Protein AF-0000000072913596 (afdb_homodimer)

Structure (mmCIF, N/CA/C/O backbone):
data_AF-0000000072913596-model_v1
#
loop_
_entity.id
_entity.type
_entity.pdbx_description
1 polymer 'Uncharacterized protein'
#
loop_
_atom_site.group_PDB
_atom_site.id
_atom_site.type_symbol
_atom_site.label_atom_id
_atom_site.label_alt_id
_atom_site.label_comp_id
_atom_site.label_asym_id
_atom_site.label_entity_id
_atom_site.label_seq_id
_atom_site.pdbx_PDB_ins_code
_atom_site.Cartn_x
_atom_site.Cartn_y
_atom_site.Cartn_z
_atom_site.occupancy
_atom_site.B_iso_or_equiv
_atom_site.auth_seq_id
_atom_site.auth_comp_id
_atom_site.auth_asym_id
_atom_site.auth_atom_id
_atom_site.pdbx_PDB_model_num
ATOM 1 N N . MET A 1 1 ? -14.992 9.328 32.938 1 37.66 1 MET A N 1
ATOM 2 C CA . MET A 1 1 ? -15.039 8.016 32.281 1 37.66 1 MET A CA 1
ATOM 3 C C . MET A 1 1 ? -14.781 8.133 30.797 1 37.66 1 MET A C 1
ATOM 5 O O . MET A 1 1 ? -15.164 9.117 30.156 1 37.66 1 MET A O 1
ATOM 9 N N . ALA A 1 2 ? -13.797 7.434 30.203 1 49.66 2 ALA A N 1
ATOM 10 C CA . ALA A 1 2 ? -13.453 7.602 28.797 1 49.66 2 ALA A CA 1
ATOM 11 C C . ALA A 1 2 ? -14.672 7.406 27.891 1 49.66 2 ALA A C 1
ATOM 13 O O . ALA A 1 2 ? -15.453 6.477 28.109 1 49.66 2 ALA A O 1
ATOM 14 N N . SER A 1 3 ? -15.188 8.539 27.5 1 57.06 3 SER A N 1
ATOM 15 C CA . SER A 1 3 ? -16.328 8.43 26.609 1 57.06 3 SER A CA 1
ATOM 16 C C . SER A 1 3 ? -16.219 7.203 25.703 1 57.06 3 SER A C 1
ATOM 18 O O . SER A 1 3 ? -15.117 6.805 25.328 1 57.06 3 SER A O 1
ATOM 20 N N . SER A 1 4 ? -17.188 6.32 25.656 1 74.31 4 SER A N 1
ATOM 21 C CA . SER A 1 4 ? -17.281 5.133 24.812 1 74.31 4 SER A CA 1
ATOM 22 C C . SER A 1 4 ? -17.516 5.512 23.344 1 74.31 4 SER A C 1
ATOM 24 O O . SER A 1 4 ? -17.484 4.648 22.469 1 74.31 4 SER A O 1
ATOM 26 N N . ARG A 1 5 ? -17.453 6.879 23.172 1 88.44 5 ARG A N 1
ATOM 27 C CA . ARG A 1 5 ? -17.734 7.363 21.828 1 88.44 5 ARG A CA 1
ATOM 28 C C . ARG A 1 5 ? -16.516 7.215 20.922 1 88.44 5 ARG A C 1
ATOM 30 O O . ARG A 1 5 ? -15.398 7.543 21.312 1 88.44 5 ARG A O 1
ATOM 37 N N . SER A 1 6 ? -16.75 6.758 19.719 1 95.56 6 SER A N 1
ATOM 38 C CA . SER A 1 6 ? -15.664 6.629 18.75 1 95.56 6 SER A CA 1
ATOM 39 C C . SER A 1 6 ? -15.297 7.98 18.141 1 95.56 6 SER A C 1
ATOM 41 O O . SER A 1 6 ? -16.172 8.789 17.828 1 95.56 6 SER A O 1
ATOM 43 N N . GLY A 1 7 ? -14.031 8.312 18.031 1 98.12 7 GLY A N 1
ATOM 44 C CA . GLY A 1 7 ? -13.562 9.586 17.516 1 98.12 7 GLY A CA 1
ATOM 45 C C . GLY A 1 7 ? -12.688 9.453 16.297 1 98.12 7 GLY A C 1
ATOM 46 O O . GLY A 1 7 ? -11.914 8.5 16.172 1 98.12 7 GLY A O 1
ATOM 47 N N . LEU A 1 8 ? -12.828 10.391 15.375 1 98.75 8 LEU A N 1
ATOM 48 C CA . LEU A 1 8 ? -11.953 10.602 14.227 1 98.75 8 LEU A CA 1
ATOM 49 C C . LEU A 1 8 ? -11.297 11.977 14.297 1 98.75 8 LEU A C 1
ATOM 51 O O . LEU A 1 8 ? -11.984 12.992 14.43 1 98.75 8 LEU A O 1
ATOM 55 N N . LEU A 1 9 ? -10.023 11.992 14.297 1 98.94 9 LEU A N 1
ATOM 56 C CA . LEU A 1 9 ? -9.312 13.266 14.258 1 98.94 9 LEU A CA 1
ATOM 57 C C . LEU A 1 9 ? -8.586 13.445 12.93 1 98.94 9 LEU A C 1
ATOM 59 O O . LEU A 1 9 ? -7.816 12.578 12.516 1 98.94 9 LEU A O 1
ATOM 63 N N . VAL A 1 10 ? -8.883 14.5 12.273 1 98.94 10 VAL A N 1
ATOM 64 C CA . VAL A 1 10 ? -8.203 14.867 11.031 1 98.94 10 VAL A CA 1
ATOM 65 C C . VAL A 1 10 ? -7.445 16.172 11.219 1 98.94 10 VAL A C 1
ATOM 67 O O . VAL A 1 10 ? -8.047 17.203 11.539 1 98.94 10 VAL A O 1
ATOM 70 N N . LEU A 1 11 ? -6.129 16.078 11.102 1 98.88 11 LEU A N 1
ATOM 71 C CA . LEU A 1 11 ? -5.297 17.266 11.078 1 98.88 11 LEU A CA 1
ATOM 72 C C . LEU A 1 11 ? -5.059 17.75 9.648 1 98.88 11 LEU A C 1
ATOM 74 O O . LEU A 1 11 ? -4.469 17.016 8.844 1 98.88 11 LEU A O 1
ATOM 78 N N . GLY A 1 12 ? -5.375 18.969 9.312 1 98.19 12 GLY A N 1
ATOM 79 C CA . GLY A 1 12 ? -5.5 19.453 7.938 1 98.19 12 GLY A CA 1
ATOM 80 C C . GLY A 1 12 ? -6.895 19.266 7.371 1 98.19 12 GLY A C 1
ATOM 81 O O . GLY A 1 12 ? -7.309 18.141 7.066 1 98.19 12 GLY A O 1
ATOM 82 N N . ALA A 1 13 ? -7.621 20.438 7.215 1 97.25 13 ALA A N 1
ATOM 83 C CA . ALA A 1 13 ? -9.023 20.344 6.832 1 97.25 13 ALA A CA 1
ATOM 84 C C . ALA A 1 13 ? -9.227 20.766 5.379 1 97.25 13 ALA A C 1
ATOM 86 O O . ALA A 1 13 ? -10.344 21.109 4.973 1 97.25 13 ALA A O 1
ATOM 87 N N . GLY A 1 14 ? -8.117 20.766 4.617 1 95.25 14 GLY A N 1
ATOM 88 C CA . GLY A 1 14 ? -8.227 21.047 3.195 1 95.25 14 GLY A CA 1
ATOM 89 C C . GLY A 1 14 ? -8.969 19.969 2.428 1 95.25 14 GLY A C 1
ATOM 90 O O . GLY A 1 14 ? -9.82 19.281 2.988 1 95.25 14 GLY A O 1
ATOM 91 N N . GLY A 1 15 ? -8.773 19.875 1.146 1 93.88 15 GLY A N 1
ATOM 92 C CA . GLY A 1 15 ? -9.5 18.984 0.263 1 93.88 15 GLY A CA 1
ATOM 93 C C . GLY A 1 15 ? -9.438 17.531 0.702 1 93.88 15 GLY A C 1
ATOM 94 O O . GLY A 1 15 ? -10.469 16.875 0.822 1 93.88 15 GLY A O 1
ATOM 95 N N . MET A 1 16 ? -8.234 17.047 0.953 1 96.69 16 MET A N 1
ATOM 96 C CA . MET A 1 16 ? -8.086 15.641 1.342 1 96.69 16 MET A CA 1
ATOM 97 C C . MET A 1 16 ? -8.656 15.398 2.736 1 96.69 16 MET A C 1
ATOM 99 O O . MET A 1 16 ? -9.336 14.398 2.971 1 96.69 16 MET A O 1
ATOM 103 N N . GLY A 1 17 ? -8.391 16.359 3.648 1 98.44 17 GLY A N 1
ATOM 104 C CA . GLY A 1 17 ? -8.922 16.234 4.996 1 98.44 17 GLY A CA 1
ATOM 105 C C . GLY A 1 17 ? -10.438 16.188 5.039 1 98.44 17 GLY A C 1
ATOM 106 O O . GLY A 1 17 ? -11.023 15.367 5.754 1 98.44 17 GLY A O 1
ATOM 107 N N . LEU A 1 18 ? -11.047 17.062 4.258 1 98.38 18 LEU A N 1
ATOM 108 C CA . LEU A 1 18 ? -12.5 17.094 4.184 1 98.38 18 LEU A CA 1
ATOM 109 C C . LEU A 1 18 ? -13.055 15.766 3.658 1 98.38 18 LEU A C 1
ATOM 111 O O . LEU A 1 18 ? -14 15.219 4.219 1 98.38 18 LEU A O 1
ATOM 115 N N . ALA A 1 19 ? -12.453 15.227 2.604 1 98.44 19 ALA A N 1
ATOM 116 C CA . ALA A 1 19 ? -12.898 13.969 2.016 1 98.44 19 ALA A CA 1
ATOM 117 C C . ALA A 1 19 ? -12.758 12.82 3.008 1 98.44 19 ALA A C 1
ATOM 119 O O . ALA A 1 19 ? -13.648 11.969 3.111 1 98.44 19 ALA A O 1
ATOM 120 N N . ILE A 1 20 ? -11.688 12.812 3.764 1 98.75 20 ILE A N 1
ATOM 121 C CA . ILE A 1 20 ? -11.43 11.766 4.746 1 98.75 20 ILE A CA 1
ATOM 122 C C . ILE A 1 20 ? -12.445 11.852 5.879 1 98.75 20 ILE A C 1
ATOM 124 O O . ILE A 1 20 ? -13.039 10.844 6.273 1 98.75 20 ILE A O 1
ATOM 128 N N . ALA A 1 21 ? -12.664 13.07 6.355 1 98.88 21 ALA A N 1
ATOM 129 C CA . ALA A 1 21 ? -13.633 13.266 7.426 1 98.88 21 ALA A CA 1
ATOM 130 C C . ALA A 1 21 ? -15.031 12.836 6.992 1 98.88 21 ALA A C 1
ATOM 132 O O . ALA A 1 21 ? -15.758 12.203 7.766 1 98.88 21 ALA A O 1
ATOM 133 N N . ARG A 1 22 ? -15.359 13.156 5.789 1 98.62 22 ARG A N 1
ATOM 134 C CA . ARG A 1 22 ? -16.672 12.789 5.262 1 98.62 22 ARG A CA 1
ATOM 135 C C . ARG A 1 22 ? -16.812 11.281 5.156 1 98.62 22 ARG A C 1
ATOM 137 O O . ARG A 1 22 ? -17.844 10.719 5.559 1 98.62 22 ARG A O 1
ATOM 144 N N . ARG A 1 23 ? -15.812 10.633 4.656 1 98.25 23 ARG A N 1
ATOM 145 C CA . ARG A 1 23 ? -15.844 9.195 4.406 1 98.25 23 ARG A CA 1
ATOM 146 C C . ARG A 1 23 ? -15.883 8.406 5.715 1 98.25 23 ARG A C 1
ATOM 148 O O . ARG A 1 23 ? -16.531 7.367 5.797 1 98.25 23 ARG A O 1
ATOM 155 N N . LEU A 1 24 ? -15.203 8.891 6.766 1 98.31 24 LEU A N 1
ATOM 156 C CA . LEU A 1 24 ? -15 8.102 7.977 1 98.31 24 LEU A CA 1
ATOM 157 C C . LEU A 1 24 ? -15.867 8.625 9.117 1 98.31 24 LEU A C 1
ATOM 159 O O . LEU A 1 24 ? -15.938 8.016 10.18 1 98.31 24 LEU A O 1
ATOM 163 N N . GLY A 1 25 ? -16.531 9.711 8.977 1 97.94 25 GLY A N 1
ATOM 164 C CA . GLY A 1 25 ? -17.109 10.469 10.07 1 97.94 25 GLY A CA 1
ATOM 165 C C . GLY A 1 25 ? -18.406 9.875 10.602 1 97.94 25 GLY A C 1
ATOM 166 O O . GLY A 1 25 ? -18.859 10.227 11.695 1 97.94 25 GLY A O 1
ATOM 167 N N . ALA A 1 26 ? -19.062 8.961 9.805 1 96.31 26 ALA A N 1
ATOM 168 C CA . ALA A 1 26 ? -20.359 8.43 10.203 1 96.31 26 ALA A CA 1
ATOM 169 C C . ALA A 1 26 ? -20.25 7.66 11.523 1 96.31 26 ALA A C 1
ATOM 171 O O . ALA A 1 26 ? -19.422 6.762 11.656 1 96.31 26 ALA A O 1
ATOM 172 N N . GLY A 1 27 ? -21.016 8.055 12.492 1 95.88 27 GLY A N 1
ATOM 173 C CA . GLY A 1 27 ? -21.062 7.371 13.773 1 95.88 27 GLY A CA 1
ATOM 174 C C . GLY A 1 27 ? -19.938 7.766 14.711 1 95.88 27 GLY A C 1
ATOM 175 O O . GLY A 1 27 ? -19.781 7.184 15.789 1 95.88 27 GLY A O 1
ATOM 176 N N . ARG A 1 28 ? -19.188 8.805 14.344 1 97.69 28 ARG A N 1
ATOM 177 C CA . ARG A 1 28 ? -18.047 9.227 15.133 1 97.69 28 ARG A CA 1
ATOM 178 C C . ARG A 1 28 ? -18.125 10.711 15.477 1 97.69 28 ARG A C 1
ATOM 180 O O . ARG A 1 28 ? -18.844 11.469 14.812 1 97.69 28 ARG A O 1
ATOM 187 N N . LEU A 1 29 ? -17.531 11.062 16.547 1 98.38 29 LEU A N 1
ATOM 188 C CA . LEU A 1 29 ? -17.203 12.469 16.766 1 98.38 29 LEU A CA 1
ATOM 189 C C . LEU A 1 29 ? -15.977 12.867 15.945 1 98.38 29 LEU A C 1
ATOM 191 O O . LEU A 1 29 ? -14.883 12.336 16.156 1 98.38 29 LEU A O 1
ATOM 195 N N . VAL A 1 30 ? -16.203 13.797 15.016 1 98.75 30 VAL A N 1
ATOM 196 C CA . VAL A 1 30 ? -15.133 14.203 14.117 1 98.75 30 VAL A CA 1
ATOM 197 C C . VAL A 1 30 ? -14.453 15.461 14.656 1 98.75 30 VAL A C 1
ATOM 199 O O . VAL A 1 30 ? -15.117 16.469 14.898 1 98.75 30 VAL A O 1
ATOM 202 N N . PHE A 1 31 ? -13.156 15.391 14.867 1 98.88 31 PHE A N 1
ATOM 203 C CA . PHE A 1 31 ? -12.336 16.547 15.18 1 98.88 31 PHE A CA 1
ATOM 204 C C . PHE A 1 31 ? -11.594 17.031 13.945 1 98.88 31 PHE A C 1
ATOM 206 O O . PHE A 1 31 ? -10.812 16.297 13.344 1 98.88 31 PHE A O 1
ATOM 213 N N . LEU A 1 32 ? -11.852 18.266 13.539 1 98.88 32 LEU A N 1
ATOM 214 C CA . LEU A 1 32 ? -11.109 18.906 12.469 1 98.88 32 LEU A CA 1
ATOM 215 C C . LEU A 1 32 ? -10.133 19.938 13.031 1 98.88 32 LEU A C 1
ATOM 217 O O . LEU A 1 32 ? -10.531 20.844 13.766 1 98.88 32 LEU A O 1
ATOM 221 N N . ALA A 1 33 ? -8.93 19.766 12.711 1 98.88 33 ALA A N 1
ATOM 222 C CA . ALA A 1 33 ? -7.902 20.688 13.172 1 98.88 33 ALA A CA 1
ATOM 223 C C . ALA A 1 33 ? -7.156 21.312 11.992 1 98.88 33 ALA A C 1
ATOM 225 O O . ALA A 1 33 ? -6.805 20.609 11.031 1 98.88 33 ALA A O 1
ATOM 226 N N . ASP A 1 34 ? -6.957 22.547 11.992 1 98.69 34 ASP A N 1
ATOM 227 C CA . ASP A 1 34 ? -6.27 23.312 10.961 1 98.69 34 ASP A CA 1
ATOM 228 C C . ASP A 1 34 ? -5.805 24.672 11.5 1 98.69 34 ASP A C 1
ATOM 230 O O . ASP A 1 34 ? -6.297 25.141 12.531 1 98.69 34 ASP A O 1
ATOM 234 N N . ASN A 1 35 ? -4.836 25.234 10.805 1 98.06 35 ASN A N 1
ATOM 235 C CA . ASN A 1 35 ? -4.352 26.531 11.258 1 98.06 35 ASN A CA 1
ATOM 236 C C . ASN A 1 35 ? -5.152 27.672 10.641 1 98.06 35 ASN A C 1
ATOM 238 O O . ASN A 1 35 ? -4.949 28.844 10.992 1 98.06 35 ASN A O 1
ATOM 242 N N . SER A 1 36 ? -6.062 27.422 9.734 1 97.44 36 SER A N 1
ATOM 243 C CA . SER A 1 36 ? -6.863 28.438 9.055 1 97.44 36 SER A CA 1
ATOM 244 C C . SER A 1 36 ? -8.32 28.375 9.5 1 97.44 36 SER A C 1
ATOM 246 O O . SER A 1 36 ? -9.039 27.422 9.188 1 97.44 36 SER A O 1
ATOM 248 N N . PRO A 1 37 ? -8.805 29.438 10.164 1 97.88 37 PRO A N 1
ATOM 249 C CA . PRO A 1 37 ? -10.219 29.453 10.539 1 97.88 37 PRO A CA 1
ATOM 250 C C . PRO A 1 37 ? -11.156 29.328 9.344 1 97.88 37 PRO A C 1
ATOM 252 O O . PRO A 1 37 ? -12.195 28.672 9.43 1 97.88 37 PRO A O 1
ATOM 255 N N . LYS A 1 38 ? -10.766 29.938 8.258 1 97.5 38 LYS A N 1
ATOM 256 C CA . LYS A 1 38 ? -11.594 29.906 7.059 1 97.5 38 LYS A CA 1
ATOM 257 C C . LYS A 1 38 ? -11.75 28.484 6.543 1 97.5 38 LYS A C 1
ATOM 259 O O . LYS A 1 38 ? -12.859 28.047 6.203 1 97.5 38 LYS A O 1
ATOM 264 N N . VAL A 1 39 ? -10.664 27.75 6.512 1 97.12 39 VAL A N 1
ATOM 265 C CA . VAL A 1 39 ? -10.672 26.375 6.043 1 97.12 39 VAL A CA 1
ATOM 266 C C . VAL A 1 39 ? -11.508 25.516 6.984 1 97.12 39 VAL A C 1
ATOM 268 O O . VAL A 1 39 ? -12.32 24.688 6.535 1 97.12 39 VAL A O 1
ATOM 271 N N . LEU A 1 40 ? -11.391 25.719 8.266 1 98.5 40 LEU A N 1
ATOM 272 C CA . LEU A 1 40 ? -12.133 24.969 9.266 1 98.5 40 LEU A CA 1
ATOM 273 C C . LEU A 1 40 ? -13.633 25.219 9.141 1 98.5 40 LEU A C 1
ATOM 275 O O . LEU A 1 40 ? -14.422 24.281 9.164 1 98.5 40 LEU A O 1
ATOM 279 N N . ASP A 1 41 ? -13.969 26.484 9.023 1 98.19 41 ASP A N 1
ATOM 280 C CA . ASP A 1 41 ? -15.375 26.844 8.93 1 98.19 41 ASP A CA 1
ATOM 281 C C . ASP A 1 41 ? -16.031 26.203 7.715 1 98.19 41 ASP A C 1
ATOM 283 O O . ASP A 1 41 ? -17.141 25.656 7.82 1 98.19 41 ASP A O 1
ATOM 287 N N . PHE A 1 42 ? -15.359 26.266 6.629 1 97.81 42 PHE A N 1
ATOM 288 C CA . PHE A 1 42 ? -15.883 25.688 5.398 1 97.81 42 PHE A CA 1
ATOM 289 C C . PHE A 1 42 ? -16.062 24.188 5.543 1 97.81 42 PHE A C 1
ATOM 291 O O . PHE A 1 42 ? -17.125 23.641 5.246 1 97.81 42 PHE A O 1
ATOM 298 N N . ALA A 1 43 ? -15.031 23.5 5.996 1 98.38 43 ALA A N 1
ATOM 299 C CA . ALA A 1 43 ? -15.07 22.047 6.145 1 98.38 43 ALA A CA 1
ATOM 300 C C . ALA A 1 43 ? -16.141 21.625 7.145 1 98.38 43 ALA A C 1
ATOM 302 O O . ALA A 1 43 ? -16.906 20.703 6.883 1 98.38 43 ALA A O 1
ATOM 303 N N . ALA A 1 44 ? -16.203 22.297 8.25 1 98.62 44 ALA A N 1
ATOM 304 C CA . ALA A 1 44 ? -17.156 21.953 9.297 1 98.62 44 ALA A CA 1
ATOM 305 C C . ALA A 1 44 ? -18.594 22.141 8.82 1 98.62 44 ALA A C 1
ATOM 307 O O . ALA A 1 44 ? -19.453 21.297 9.078 1 98.62 44 ALA A O 1
ATOM 308 N N . SER A 1 45 ? -18.844 23.25 8.172 1 98.5 45 SER A N 1
ATOM 309 C CA . SER A 1 45 ? -20.188 23.516 7.66 1 98.5 45 SER A CA 1
ATOM 310 C C . SER A 1 45 ? -20.625 22.422 6.684 1 98.5 45 SER A C 1
ATOM 312 O O . SER A 1 45 ? -21.75 21.953 6.746 1 98.5 45 SER A O 1
ATOM 314 N N . SER A 1 46 ? -19.719 22.078 5.785 1 98.12 46 SER A N 1
ATOM 315 C CA . SER A 1 46 ? -20 21.031 4.805 1 98.12 46 SER A CA 1
ATOM 316 C C . SER A 1 46 ? -20.328 19.703 5.48 1 98.12 46 SER A C 1
ATOM 318 O O . SER A 1 46 ? -21.312 19.047 5.129 1 98.12 46 SER A O 1
ATOM 320 N N . LEU A 1 47 ? -19.609 19.312 6.469 1 98.62 47 LEU A N 1
ATOM 321 C CA . LEU A 1 47 ? -19.766 18.031 7.148 1 98.62 47 LEU A CA 1
ATOM 322 C C . LEU A 1 47 ? -21.031 18.031 8 1 98.62 47 LEU A C 1
ATOM 324 O O . LEU A 1 47 ? -21.75 17.031 8.047 1 98.62 47 LEU A O 1
ATOM 328 N N . ARG A 1 48 ? -21.297 19.141 8.664 1 98.44 48 ARG A N 1
ATOM 329 C CA . ARG A 1 48 ? -22.484 19.234 9.492 1 98.44 48 ARG A CA 1
ATOM 330 C C . ARG A 1 48 ? -23.75 19.156 8.633 1 98.44 48 ARG A C 1
ATOM 332 O O . ARG A 1 48 ? -24.75 18.562 9.047 1 98.44 48 ARG A O 1
ATOM 339 N N . SER A 1 49 ? -23.641 19.719 7.469 1 97.94 49 SER A N 1
ATOM 340 C CA . SER A 1 49 ? -24.766 19.641 6.539 1 97.94 49 SER A CA 1
ATOM 341 C C . SER A 1 49 ? -25.047 18.203 6.129 1 97.94 49 SER A C 1
ATOM 343 O O . SER A 1 49 ? -26.188 17.844 5.824 1 97.94 49 SER A O 1
ATOM 345 N N . ASP A 1 50 ? -24.031 17.375 6.133 1 96.81 50 ASP A N 1
ATOM 346 C CA . ASP A 1 50 ? -24.156 15.961 5.797 1 96.81 50 ASP A CA 1
ATOM 347 C C . ASP A 1 50 ? -24.609 15.141 7.008 1 96.81 50 ASP A C 1
ATOM 349 O O . ASP A 1 50 ? -24.781 13.93 6.914 1 96.81 50 ASP A O 1
ATOM 353 N N . GLY A 1 51 ? -24.641 15.75 8.203 1 97.81 51 GLY A N 1
ATOM 354 C CA . GLY A 1 51 ? -25.141 15.086 9.398 1 97.81 51 GLY A CA 1
ATOM 355 C C . GLY A 1 51 ? -24.047 14.625 10.336 1 97.81 51 GLY A C 1
ATOM 356 O O . GLY A 1 51 ? -24.312 13.906 11.305 1 97.81 51 GLY A O 1
ATOM 357 N N . HIS A 1 52 ? -22.859 15.023 10.102 1 98.19 52 HIS A N 1
ATOM 358 C CA . HIS A 1 52 ? -21.75 14.602 10.945 1 98.19 52 HIS A CA 1
ATOM 359 C C . HIS A 1 52 ? -21.656 15.477 12.195 1 98.19 52 HIS A C 1
ATOM 361 O O . HIS A 1 52 ? -21.984 16.656 12.156 1 98.19 52 HIS A O 1
ATOM 367 N N . GLU A 1 53 ? -21.234 14.93 13.281 1 98.06 53 GLU A N 1
ATOM 368 C CA . GLU A 1 53 ? -20.875 15.672 14.484 1 98.06 53 GLU A CA 1
ATOM 369 C C . GLU A 1 53 ? -19.422 16.141 14.43 1 98.06 53 GLU A C 1
ATOM 371 O O . GLU A 1 53 ? -18.5 15.32 14.422 1 98.06 53 GLU A O 1
ATOM 376 N N . VAL A 1 54 ? -19.219 17.469 14.453 1 98.62 54 VAL A N 1
ATOM 377 C CA . VAL A 1 54 ? -17.906 17.984 14.148 1 98.62 54 VAL A CA 1
ATOM 378 C C . VAL A 1 54 ? -17.484 19.016 15.203 1 98.62 54 VAL A C 1
ATOM 380 O O . VAL A 1 54 ? -18.281 19.875 15.578 1 98.62 54 VAL A O 1
ATOM 383 N N . GLN A 1 55 ? -16.312 18.891 15.727 1 98.62 55 GLN A N 1
ATOM 384 C CA . GLN A 1 55 ? -15.617 19.906 16.516 1 98.62 55 GLN A CA 1
ATOM 385 C C . GLN A 1 55 ? -14.398 20.438 15.773 1 98.62 55 GLN A C 1
ATOM 387 O O . GLN A 1 55 ? -13.664 19.672 15.141 1 98.62 55 GLN A O 1
ATOM 392 N N . THR A 1 56 ? -14.273 21.766 15.789 1 98.81 56 THR A N 1
ATOM 393 C CA . THR A 1 56 ? -13.141 22.375 15.102 1 98.81 56 THR A CA 1
ATOM 394 C C . THR A 1 56 ? -12.125 22.906 16.109 1 98.81 56 THR A C 1
ATOM 396 O O . THR A 1 56 ? -12.5 23.375 17.188 1 98.81 56 THR A O 1
ATOM 399 N N . HIS A 1 57 ? -10.867 22.828 15.734 1 98.81 57 HIS A N 1
ATOM 400 C CA . HIS A 1 57 ? -9.773 23.297 16.578 1 98.81 57 HIS A CA 1
ATOM 401 C C . HIS A 1 57 ? -8.703 24 15.734 1 98.81 57 HIS A C 1
ATOM 403 O O . HIS A 1 57 ? -8.219 23.438 14.75 1 98.81 57 HIS A O 1
ATOM 409 N N . ILE A 1 58 ? -8.328 25.219 16.141 1 98.75 58 ILE A N 1
ATOM 410 C CA . ILE A 1 58 ? -7.195 25.891 15.516 1 98.75 58 ILE A CA 1
ATOM 411 C C . ILE A 1 58 ? -5.891 25.297 16.047 1 98.75 58 ILE A C 1
ATOM 413 O O . ILE A 1 58 ? -5.637 25.328 17.25 1 98.75 58 ILE A O 1
ATOM 417 N N . VAL A 1 59 ? -5.102 24.766 15.164 1 98.75 59 VAL A N 1
ATOM 418 C CA . VAL A 1 59 ? -3.875 24.094 15.578 1 98.75 59 VAL A CA 1
ATOM 419 C C . VAL A 1 59 ? -2.738 24.469 14.625 1 98.75 59 VAL A C 1
ATOM 421 O O . VAL A 1 59 ? -2.938 24.547 13.414 1 98.75 59 VAL A O 1
ATOM 424 N N . ASP A 1 60 ? -1.592 24.797 15.148 1 98.69 60 ASP A N 1
ATOM 425 C CA . ASP A 1 60 ? -0.326 24.828 14.422 1 98.69 60 ASP A CA 1
ATOM 426 C C . ASP A 1 60 ? 0.503 23.578 14.695 1 98.69 60 ASP A C 1
ATOM 428 O O . ASP A 1 60 ? 1.1 23.453 15.766 1 98.69 60 ASP A O 1
ATOM 432 N N . VAL A 1 61 ? 0.583 22.703 13.703 1 98.81 61 VAL A N 1
ATOM 433 C CA . VAL A 1 61 ? 1.212 21.406 13.938 1 98.81 61 VAL A CA 1
ATOM 434 C C . VAL A 1 61 ? 2.711 21.594 14.172 1 98.81 61 VAL A C 1
ATOM 436 O O . VAL A 1 61 ? 3.381 20.703 14.688 1 98.81 61 VAL A O 1
ATOM 439 N N . SER A 1 62 ? 3.293 22.734 13.758 1 98.44 62 SER A N 1
ATOM 440 C CA . SER A 1 62 ? 4.711 22.969 13.992 1 98.44 62 SER A CA 1
ATOM 441 C C . SER A 1 62 ? 4.98 23.312 15.453 1 98.44 62 SER A C 1
ATOM 443 O O . SER A 1 62 ? 6.137 23.359 15.883 1 98.44 62 SER A O 1
ATOM 445 N N . SER A 1 63 ? 3.947 23.547 16.219 1 98.56 63 SER A N 1
ATOM 446 C CA . SER A 1 63 ? 4.043 23.797 17.656 1 98.56 63 SER A CA 1
ATOM 447 C C . SER A 1 63 ? 3.658 22.562 18.453 1 98.56 63 SER A C 1
ATOM 449 O O . SER A 1 63 ? 2.492 22.172 18.484 1 98.56 63 SER A O 1
ATOM 451 N N . ASN A 1 64 ? 4.641 22.016 19.141 1 98.5 64 ASN A N 1
ATOM 452 C CA . ASN A 1 64 ? 4.387 20.844 19.969 1 98.5 64 ASN A CA 1
ATOM 453 C C . ASN A 1 64 ? 3.291 21.109 21 1 98.5 64 ASN A C 1
ATOM 455 O O . ASN A 1 64 ? 2.447 20.25 21.25 1 98.5 64 ASN A O 1
ATOM 459 N N . ASP A 1 65 ? 3.318 22.281 21.594 1 98.62 65 ASP A N 1
ATOM 460 C CA . ASP A 1 65 ? 2.32 22.641 22.594 1 98.62 65 ASP A CA 1
ATOM 461 C C . ASP A 1 65 ? 0.922 22.703 21.984 1 98.62 65 ASP A C 1
ATOM 463 O O . ASP A 1 65 ? -0.054 22.281 22.609 1 98.62 65 ASP A O 1
ATOM 467 N N . SER A 1 66 ? 0.848 23.234 20.797 1 98.81 66 SER A N 1
ATOM 468 C CA . SER A 1 66 ? -0.431 23.297 20.094 1 98.81 66 SER A CA 1
ATOM 469 C C . SER A 1 66 ? -0.997 21.906 19.844 1 98.81 66 SER A C 1
ATOM 471 O O . SER A 1 66 ? -2.184 21.656 20.062 1 98.81 66 SER A O 1
ATOM 473 N N . VAL A 1 67 ? -0.175 20.984 19.453 1 98.88 67 VAL A N 1
ATOM 474 C CA . VAL A 1 67 ? -0.582 19.609 19.172 1 98.88 67 VAL A CA 1
ATOM 475 C C . VAL A 1 67 ? -0.95 18.906 20.484 1 98.88 67 VAL A C 1
ATOM 477 O O . VAL A 1 67 ? -1.949 18.188 20.531 1 98.88 67 VAL A O 1
ATOM 480 N N . LYS A 1 68 ? -0.206 19.125 21.547 1 98.81 68 LYS A N 1
ATOM 481 C CA . LYS A 1 68 ? -0.489 18.531 22.844 1 98.81 68 LYS A CA 1
ATOM 482 C C . LYS A 1 68 ? -1.86 18.953 23.359 1 98.81 68 LYS A C 1
ATOM 484 O O . LYS A 1 68 ? -2.613 18.141 23.891 1 98.81 68 LYS A O 1
ATOM 489 N N . ASN A 1 69 ? -2.109 20.188 23.219 1 98.75 69 ASN A N 1
ATOM 490 C CA . ASN A 1 69 ? -3.402 20.703 23.656 1 98.75 69 ASN A CA 1
ATOM 491 C C . ASN A 1 69 ? -4.555 20.062 22.891 1 98.75 69 ASN A C 1
ATOM 493 O O . ASN A 1 69 ? -5.566 19.672 23.484 1 98.75 69 ASN A O 1
ATOM 497 N N . LEU A 1 70 ? -4.402 19.938 21.609 1 98.81 70 LEU A N 1
ATOM 498 C CA . LEU A 1 70 ? -5.402 19.281 20.781 1 98.81 70 LEU A CA 1
ATOM 499 C C . LEU A 1 70 ? -5.617 17.844 21.25 1 98.81 70 LEU A C 1
ATOM 501 O O . LEU A 1 70 ? -6.758 17.391 21.375 1 98.81 70 LEU A O 1
ATOM 505 N N . ALA A 1 71 ? -4.539 17.125 21.453 1 98.81 71 ALA A N 1
ATOM 506 C CA . ALA A 1 71 ? -4.613 15.719 21.859 1 98.81 71 ALA A CA 1
ATOM 507 C C . ALA A 1 71 ? -5.355 15.57 23.188 1 98.81 71 ALA A C 1
ATOM 509 O O . ALA A 1 71 ? -6.172 14.656 23.344 1 98.81 71 ALA A O 1
ATOM 510 N N . LYS A 1 72 ? -5.074 16.469 24.078 1 98.19 72 LYS A N 1
ATOM 511 C CA . LYS A 1 72 ? -5.738 16.453 25.391 1 98.19 72 LYS A CA 1
ATOM 512 C C . LYS A 1 72 ? -7.246 16.625 25.234 1 98.19 72 LYS A C 1
ATOM 514 O O . LYS A 1 72 ? -8.023 15.812 25.75 1 98.19 72 LYS A O 1
ATOM 519 N N . ILE A 1 73 ? -7.621 17.594 24.5 1 98 73 ILE A N 1
ATOM 520 C CA . ILE A 1 73 ? -9.039 17.906 24.328 1 98 73 ILE A CA 1
ATOM 521 C C . ILE A 1 73 ? -9.742 16.75 23.625 1 98 73 ILE A C 1
ATOM 523 O O . ILE A 1 73 ? -10.789 16.281 24.078 1 98 73 ILE A O 1
ATOM 527 N N . ALA A 1 74 ? -9.203 16.281 22.547 1 98.19 74 ALA A N 1
ATOM 528 C CA . ALA A 1 74 ? -9.844 15.258 21.719 1 98.19 74 ALA A CA 1
ATOM 529 C C . ALA A 1 74 ? -9.945 13.93 22.469 1 98.19 74 ALA A C 1
ATOM 531 O O . ALA A 1 74 ? -10.984 13.266 22.422 1 98.19 74 ALA A O 1
ATOM 532 N N . SER A 1 75 ? -8.859 13.531 23.188 1 97.12 75 SER A N 1
ATOM 533 C CA . SER A 1 75 ? -8.836 12.234 23.859 1 97.12 75 SER A CA 1
ATOM 534 C C . SER A 1 75 ? -9.781 12.211 25.062 1 97.12 75 SER A C 1
ATOM 536 O O . SER A 1 75 ? -10.242 11.141 25.469 1 97.12 75 SER A O 1
ATOM 538 N N . GLU A 1 76 ? -10.023 13.398 25.625 1 96.44 76 GLU A N 1
ATOM 539 C CA . GLU A 1 76 ? -10.984 13.492 26.719 1 96.44 76 GLU A CA 1
ATOM 540 C C . GLU A 1 76 ? -12.414 13.398 26.203 1 96.44 76 GLU A C 1
ATOM 542 O O . GLU A 1 76 ? -13.305 12.906 26.906 1 96.44 76 GLU A O 1
ATOM 547 N N . ALA A 1 77 ? -12.578 13.773 24.984 1 97.31 77 ALA A N 1
ATOM 548 C CA . ALA A 1 77 ? -13.93 13.867 24.438 1 97.31 77 ALA A CA 1
ATOM 549 C C . ALA A 1 77 ? -14.344 12.562 23.766 1 97.31 77 ALA A C 1
ATOM 551 O O . ALA A 1 77 ? -15.531 12.25 23.688 1 97.31 77 ALA A O 1
ATOM 552 N N . ALA A 1 78 ? -13.398 11.797 23.281 1 97.81 78 ALA A N 1
ATOM 553 C CA . ALA A 1 78 ? -13.727 10.578 22.531 1 97.81 78 ALA A CA 1
ATOM 554 C C . ALA A 1 78 ? -12.547 9.609 22.531 1 97.81 78 ALA A C 1
ATOM 556 O O . ALA A 1 78 ? -11.414 10 22.812 1 97.81 78 ALA A O 1
ATOM 557 N N . ARG A 1 79 ? -12.883 8.328 22.234 1 97.25 79 ARG A N 1
ATOM 558 C CA . ARG A 1 79 ? -11.852 7.336 21.953 1 97.25 79 ARG A CA 1
ATOM 559 C C . ARG A 1 79 ? -11.305 7.5 20.531 1 97.25 79 ARG A C 1
ATOM 561 O O . ARG A 1 79 ? -11.984 7.168 19.562 1 97.25 79 ARG A O 1
ATOM 568 N N . LEU A 1 80 ? -10.141 7.965 20.375 1 97.81 80 LEU A N 1
ATOM 569 C CA . LEU A 1 80 ? -9.57 8.266 19.062 1 97.81 80 LEU A CA 1
ATOM 570 C C . LEU A 1 80 ? -9.117 6.992 18.359 1 97.81 80 LEU A C 1
ATOM 572 O O . LEU A 1 80 ? -7.938 6.645 18.406 1 97.81 80 LEU A O 1
ATOM 576 N N . ASN A 1 81 ? -9.945 6.402 17.641 1 97 81 ASN A N 1
ATOM 577 C CA . ASN A 1 81 ? -9.648 5.156 16.938 1 97 81 ASN A CA 1
ATOM 578 C C . ASN A 1 81 ? -8.906 5.406 15.633 1 97 81 ASN A C 1
ATOM 580 O O . ASN A 1 81 ? -8.266 4.504 15.086 1 97 81 ASN A O 1
ATOM 584 N N . ALA A 1 82 ? -9.039 6.617 15.148 1 98.62 82 ALA A N 1
ATOM 585 C CA . ALA A 1 82 ? -8.32 6.992 13.938 1 98.62 82 ALA A CA 1
ATOM 586 C C . ALA A 1 82 ? -7.824 8.438 14.016 1 98.62 82 ALA A C 1
ATOM 588 O O . ALA A 1 82 ? -8.602 9.344 14.328 1 98.62 82 ALA A O 1
ATOM 589 N N . VAL A 1 83 ? -6.602 8.617 13.797 1 98.94 83 VAL A N 1
ATOM 590 C CA . VAL A 1 83 ? -5.977 9.922 13.633 1 98.94 83 VAL A CA 1
ATOM 591 C C . VAL A 1 83 ? -5.289 10 12.273 1 98.94 83 VAL A C 1
ATOM 593 O O . VAL A 1 83 ? -4.445 9.164 11.945 1 98.94 83 VAL A O 1
ATOM 596 N N . VAL A 1 84 ? -5.711 10.945 11.461 1 98.94 84 VAL A N 1
ATOM 597 C CA . VAL A 1 84 ? -5.16 11.109 10.117 1 98.94 84 VAL A CA 1
ATOM 598 C C . VAL A 1 84 ? -4.508 12.484 10 1 98.94 84 VAL A C 1
ATOM 600 O O . VAL A 1 84 ? -5.176 13.508 10.141 1 98.94 84 VAL A O 1
ATOM 603 N N . ASN A 1 85 ? -3.234 12.5 9.773 1 98.94 85 ASN A N 1
ATOM 604 C CA . ASN A 1 85 ? -2.48 13.734 9.578 1 98.94 85 ASN A CA 1
ATOM 605 C C . ASN A 1 85 ? -2.359 14.094 8.102 1 98.94 85 ASN A C 1
ATOM 607 O O . ASN A 1 85 ? -1.565 13.492 7.379 1 98.94 85 ASN A O 1
ATOM 611 N N . THR A 1 86 ? -3.082 15.062 7.668 1 98.38 86 THR A N 1
ATOM 612 C CA . THR A 1 86 ? -3.004 15.555 6.297 1 98.38 86 THR A CA 1
ATOM 613 C C . THR A 1 86 ? -2.404 16.953 6.266 1 98.38 86 THR A C 1
ATOM 615 O O . THR A 1 86 ? -2.283 17.562 5.195 1 98.38 86 THR A O 1
ATOM 618 N N . ALA A 1 87 ? -2.086 17.453 7.426 1 98 87 ALA A N 1
ATOM 619 C CA . ALA A 1 87 ? -1.542 18.797 7.52 1 98 87 ALA A CA 1
ATOM 620 C C . ALA A 1 87 ? -0.219 18.922 6.766 1 98 87 ALA A C 1
ATOM 622 O O . ALA A 1 87 ? 0.649 18.047 6.895 1 98 87 ALA A O 1
ATOM 623 N N . GLY A 1 88 ? -0.085 19.875 5.965 1 96.38 88 GLY A N 1
ATOM 624 C CA . GLY A 1 88 ? 1.112 20.141 5.184 1 96.38 88 GLY A CA 1
ATOM 625 C C . GLY A 1 88 ? 0.957 21.297 4.223 1 96.38 88 GLY A C 1
ATOM 626 O O . GLY A 1 88 ? -0.162 21.734 3.941 1 96.38 88 GLY A O 1
ATOM 627 N N . ILE A 1 89 ? 2.082 21.828 3.822 1 95.19 89 ILE A N 1
ATOM 628 C CA . ILE A 1 89 ? 2.062 22.891 2.826 1 95.19 89 ILE A CA 1
ATOM 629 C C . ILE A 1 89 ? 2.924 22.5 1.63 1 95.19 89 ILE A C 1
ATOM 631 O O . ILE A 1 89 ? 3.881 21.734 1.771 1 95.19 89 ILE A O 1
ATOM 635 N N . SER A 1 90 ? 2.49 22.969 0.451 1 93.19 90 SER A N 1
ATOM 636 C CA . SER A 1 90 ? 3.189 22.703 -0.801 1 93.19 90 SER A CA 1
ATOM 637 C C . SER A 1 90 ? 4.332 23.688 -1.02 1 93.19 90 SER A C 1
ATOM 639 O O . SER A 1 90 ? 4.461 24.672 -0.289 1 93.19 90 SER A O 1
ATOM 641 N N . PRO A 1 91 ? 5.16 23.438 -2.018 1 91.44 91 PRO A N 1
ATOM 642 C CA . PRO A 1 91 ? 6.293 24.328 -2.289 1 91.44 91 PRO A CA 1
ATOM 643 C C . PRO A 1 91 ? 5.859 25.766 -2.564 1 91.44 91 PRO A C 1
ATOM 645 O O . PRO A 1 91 ? 6.562 26.703 -2.188 1 91.44 91 PRO A O 1
ATOM 648 N N . GLY A 1 92 ? 4.801 25.938 -3.17 1 88.12 92 GLY A N 1
ATOM 649 C CA . GLY A 1 92 ? 4.328 27.266 -3.518 1 88.12 92 GLY A CA 1
ATOM 650 C C . GLY A 1 92 ? 3.727 28.016 -2.342 1 88.12 92 GLY A C 1
ATOM 651 O O . GLY A 1 92 ? 3.457 29.203 -2.432 1 88.12 92 GLY A O 1
ATOM 652 N N . MET A 1 93 ? 3.629 27.406 -1.169 1 90.62 93 MET A N 1
ATOM 653 C CA . MET A 1 93 ? 2.912 28 -0.038 1 90.62 93 MET A CA 1
ATOM 654 C C . MET A 1 93 ? 3.885 28.484 1.029 1 90.62 93 MET A C 1
ATOM 656 O O . MET A 1 93 ? 3.475 29.109 2.012 1 90.62 93 MET A O 1
ATOM 660 N N . GLY A 1 94 ? 5.152 28.203 0.824 1 92.5 94 GLY A N 1
ATOM 661 C CA . GLY A 1 94 ? 6.066 28.641 1.865 1 92.5 94 GLY A CA 1
ATOM 662 C C . GLY A 1 94 ? 7.523 28.422 1.509 1 92.5 94 GLY A C 1
ATOM 663 O O . GLY A 1 94 ? 7.836 27.828 0.47 1 92.5 94 GLY A O 1
ATOM 664 N N . THR A 1 95 ? 8.398 28.953 2.412 1 95.88 95 THR A N 1
ATOM 665 C CA . THR A 1 95 ? 9.836 28.781 2.285 1 95.88 95 THR A CA 1
ATOM 666 C C . THR A 1 95 ? 10.234 27.359 2.668 1 95.88 95 THR A C 1
ATOM 668 O O . THR A 1 95 ? 9.43 26.609 3.213 1 95.88 95 THR A O 1
ATOM 671 N N . ALA A 1 96 ? 11.453 27.016 2.344 1 96.5 96 ALA A N 1
ATOM 672 C CA . ALA A 1 96 ? 11.977 25.719 2.754 1 96.5 96 ALA A CA 1
ATOM 673 C C . ALA A 1 96 ? 11.859 25.531 4.262 1 96.5 96 ALA A C 1
ATOM 675 O O . ALA A 1 96 ? 11.406 24.469 4.727 1 96.5 96 ALA A O 1
ATOM 676 N N . ARG A 1 97 ? 12.203 26.562 4.973 1 96.88 97 ARG A N 1
ATOM 677 C CA . ARG A 1 97 ? 12.133 26.5 6.43 1 96.88 97 ARG A CA 1
ATOM 678 C C . ARG A 1 97 ? 10.711 26.188 6.891 1 96.88 97 ARG A C 1
ATOM 680 O O . ARG A 1 97 ? 10.5 25.297 7.715 1 96.88 97 ARG A O 1
ATOM 687 N N . ARG A 1 98 ? 9.805 26.891 6.41 1 97.38 98 ARG A N 1
ATOM 688 C CA . ARG A 1 98 ? 8.414 26.703 6.824 1 97.38 98 ARG A CA 1
ATOM 689 C C . ARG A 1 98 ? 7.918 25.312 6.453 1 97.38 98 ARG A C 1
ATOM 691 O O . ARG A 1 98 ? 7.176 24.688 7.215 1 97.38 98 ARG A O 1
ATOM 698 N N . ILE A 1 99 ? 8.32 24.844 5.297 1 97.56 99 ILE A N 1
ATOM 699 C CA . ILE A 1 99 ? 7.941 23.5 4.848 1 97.56 99 ILE A CA 1
ATOM 700 C C . ILE A 1 99 ? 8.492 22.453 5.812 1 97.56 99 ILE A C 1
ATOM 702 O O . ILE A 1 99 ? 7.766 21.562 6.254 1 97.56 99 ILE A O 1
ATOM 706 N N . PHE A 1 100 ? 9.719 22.562 6.195 1 97.88 100 PHE A N 1
ATOM 707 C CA . PHE A 1 100 ? 10.297 21.625 7.145 1 97.88 100 PHE A CA 1
ATOM 708 C C . PHE A 1 100 ? 9.602 21.719 8.5 1 97.88 100 PHE A C 1
ATOM 710 O O . PHE A 1 100 ? 9.336 20.688 9.141 1 97.88 100 PHE A O 1
ATOM 717 N N . GLU A 1 101 ? 9.273 22.906 8.93 1 98.12 101 GLU A N 1
ATOM 718 C CA . GLU A 1 101 ? 8.602 23.109 10.211 1 98.12 101 GLU A CA 1
ATOM 719 C C . GLU A 1 101 ? 7.219 22.469 10.219 1 98.12 101 GLU A C 1
ATOM 721 O O . GLU A 1 101 ? 6.867 21.75 11.156 1 98.12 101 GLU A O 1
ATOM 726 N N . VAL A 1 102 ? 6.492 22.656 9.188 1 98.5 102 VAL A N 1
ATOM 727 C CA . VAL A 1 102 ? 5.102 22.219 9.148 1 98.5 102 VAL A CA 1
ATOM 728 C C . VAL A 1 102 ? 5.027 20.75 8.742 1 98.5 102 VAL A C 1
ATOM 730 O O . VAL A 1 102 ? 4.426 19.922 9.445 1 98.5 102 VAL A O 1
ATOM 733 N N . ASN A 1 103 ? 5.664 20.375 7.629 1 98.56 103 ASN A N 1
ATOM 734 C CA . ASN A 1 103 ? 5.508 19.047 7.059 1 98.56 103 ASN A CA 1
ATOM 735 C C . ASN A 1 103 ? 6.332 18.016 7.824 1 98.56 103 ASN A C 1
ATOM 737 O O . ASN A 1 103 ? 5.887 16.875 8.016 1 98.56 103 ASN A O 1
ATOM 741 N N . LEU A 1 104 ? 7.531 18.375 8.234 1 98.25 104 LEU A N 1
ATOM 742 C CA . LEU A 1 104 ? 8.43 17.422 8.859 1 98.25 104 LEU A CA 1
ATOM 743 C C . LEU A 1 104 ? 8.281 17.438 10.375 1 98.25 104 LEU A C 1
ATOM 745 O O . LEU A 1 104 ? 7.84 16.453 10.977 1 98.25 104 LEU A O 1
ATOM 749 N N . LEU A 1 105 ? 8.562 18.594 10.969 1 98.31 105 LEU A N 1
ATOM 750 C CA . LEU A 1 105 ? 8.453 18.719 12.414 1 98.31 105 LEU A CA 1
ATOM 751 C C . LEU A 1 105 ? 7.016 18.531 12.875 1 98.31 105 LEU A C 1
ATOM 753 O O . LEU A 1 105 ? 6.762 17.891 13.906 1 98.31 105 LEU A O 1
ATOM 757 N N . GLY A 1 106 ? 6.125 19.109 12.156 1 98.81 106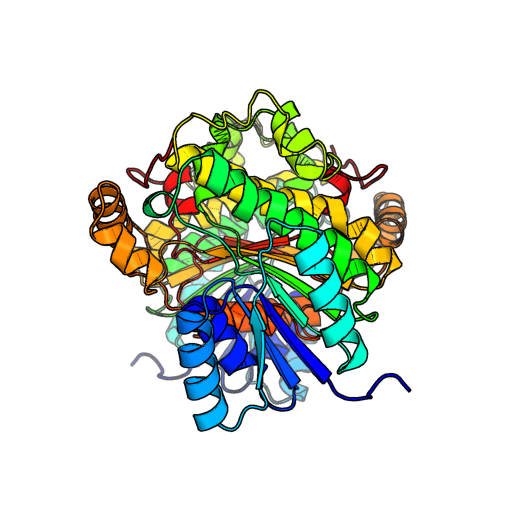 GLY A N 1
ATOM 758 C CA . GLY A 1 106 ? 4.715 18.938 12.477 1 98.81 106 GLY A CA 1
ATOM 759 C C . GLY A 1 106 ? 4.293 17.484 12.555 1 98.81 106 GLY A C 1
ATOM 760 O O . GLY A 1 106 ? 3.574 17.094 13.477 1 98.81 106 GLY A O 1
ATOM 761 N N . THR A 1 107 ? 4.727 16.688 11.586 1 98.81 107 THR A N 1
ATOM 762 C CA . THR A 1 107 ? 4.402 15.258 11.594 1 98.81 107 THR A CA 1
ATOM 763 C C . THR A 1 107 ? 5.035 14.562 12.797 1 98.81 107 THR A C 1
ATOM 765 O O . THR A 1 107 ? 4.402 13.719 13.43 1 98.81 107 THR A O 1
ATOM 768 N N . ALA A 1 108 ? 6.246 14.898 13.094 1 98.69 108 ALA A N 1
ATOM 769 C CA . ALA A 1 108 ? 6.906 14.344 14.273 1 98.69 108 ALA A CA 1
ATOM 770 C C . ALA A 1 108 ? 6.117 14.656 15.547 1 98.69 108 ALA A C 1
ATOM 772 O O . ALA A 1 108 ? 5.93 13.789 16.391 1 98.69 108 ALA A O 1
ATOM 773 N N . ASN A 1 109 ? 5.664 15.906 15.672 1 98.88 109 ASN A N 1
ATOM 774 C CA . ASN A 1 109 ? 4.844 16.297 16.812 1 98.88 109 ASN A CA 1
ATOM 775 C C . ASN A 1 109 ? 3.576 15.453 16.906 1 98.88 109 ASN A C 1
ATOM 777 O O . ASN A 1 109 ? 3.229 14.977 17.984 1 98.88 109 ASN A O 1
ATOM 781 N N . VAL A 1 110 ? 2.938 15.242 15.781 1 98.88 110 VAL A N 1
ATOM 782 C CA . VAL A 1 110 ? 1.685 14.5 15.742 1 98.88 110 VAL A CA 1
ATOM 783 C C . VAL A 1 110 ? 1.928 13.055 16.188 1 98.88 110 VAL A C 1
ATOM 785 O O . VAL A 1 110 ? 1.199 12.523 17.031 1 98.88 110 VAL A O 1
ATOM 788 N N . ILE A 1 111 ? 2.939 12.422 15.648 1 98.69 111 ILE A N 1
ATOM 789 C CA . ILE A 1 111 ? 3.248 11.031 15.984 1 98.69 111 ILE A CA 1
ATOM 790 C C . ILE A 1 111 ? 3.498 10.914 17.484 1 98.69 111 ILE A C 1
ATOM 792 O O . ILE A 1 111 ? 2.846 10.117 18.172 1 98.69 111 ILE A O 1
ATOM 796 N N . ASP A 1 112 ? 4.367 11.734 18.016 1 98.12 112 ASP A N 1
ATOM 797 C CA . ASP A 1 112 ? 4.797 11.633 19.406 1 98.12 112 ASP A CA 1
ATOM 798 C C . ASP A 1 112 ? 3.625 11.859 20.359 1 98.12 112 ASP A C 1
ATOM 800 O O . ASP A 1 112 ? 3.459 11.125 21.344 1 98.12 112 ASP A O 1
ATOM 804 N N . VAL A 1 113 ? 2.871 12.844 20.078 1 98.69 113 VAL A N 1
ATOM 805 C CA . VAL A 1 113 ? 1.821 13.25 21 1 98.69 113 VAL A CA 1
ATOM 806 C C . VAL A 1 113 ? 0.664 12.258 20.938 1 98.69 113 VAL A C 1
ATOM 808 O O . VAL A 1 113 ? 0.166 11.812 21.984 1 98.69 113 VAL A O 1
ATOM 811 N N . PHE A 1 114 ? 0.276 11.828 19.781 1 98.75 114 PHE A N 1
ATOM 812 C CA . PHE A 1 114 ? -0.96 11.062 19.672 1 98.75 114 PHE A CA 1
ATOM 813 C C . PHE A 1 114 ? -0.723 9.602 20.016 1 98.75 114 PHE A C 1
ATOM 815 O O . PHE A 1 114 ? -1.634 8.914 20.484 1 98.75 114 PHE A O 1
ATOM 822 N N . LEU A 1 115 ? 0.455 9.055 19.828 1 98 115 LEU A N 1
ATOM 823 C CA . LEU A 1 115 ? 0.75 7.695 20.281 1 98 115 LEU A CA 1
ATOM 824 C C . LEU A 1 115 ? 0.524 7.562 21.781 1 98 115 LEU A C 1
ATOM 826 O O . LEU A 1 115 ? 0.256 6.465 22.266 1 98 115 LEU A O 1
ATOM 830 N N . GLU A 1 116 ? 0.548 8.711 22.5 1 97.5 116 GLU A N 1
ATOM 831 C CA . GLU A 1 116 ? 0.402 8.68 23.953 1 97.5 116 GLU A CA 1
ATOM 832 C C . GLU A 1 116 ? -1.066 8.609 24.359 1 97.5 116 GLU A C 1
ATOM 834 O O . GLU A 1 116 ? -1.388 8.219 25.484 1 97.5 116 GLU A O 1
ATOM 839 N N . VAL A 1 117 ? -1.952 8.93 23.469 1 97.94 117 VAL A N 1
ATOM 840 C CA . VAL A 1 117 ? -3.322 9.109 23.938 1 97.94 117 VAL A CA 1
ATOM 841 C C . VAL A 1 117 ? -4.258 8.18 23.172 1 97.94 117 VAL A C 1
ATOM 843 O O . VAL A 1 117 ? -5.398 7.957 23.578 1 97.94 117 VAL A O 1
ATOM 846 N N . MET A 1 118 ? -3.834 7.637 22.031 1 98.12 118 MET A N 1
ATOM 847 C CA . MET A 1 118 ? -4.68 6.75 21.234 1 98.12 118 MET A CA 1
ATOM 848 C C . MET A 1 118 ? -4.848 5.398 21.906 1 98.12 118 MET A C 1
ATOM 850 O O . MET A 1 118 ? -3.902 4.871 22.5 1 98.12 118 MET A O 1
ATOM 854 N N . PRO A 1 119 ? -5.992 4.824 21.828 1 96.94 119 PRO A N 1
ATOM 855 C CA . PRO A 1 119 ? -6.215 3.518 22.453 1 96.94 119 PRO A CA 1
ATOM 856 C C . PRO A 1 119 ? -5.668 2.365 21.609 1 96.94 119 PRO A C 1
ATOM 858 O O . PRO A 1 119 ? -5.465 2.52 20.406 1 96.94 119 PRO A O 1
ATOM 861 N N . PRO A 1 120 ? -5.473 1.192 22.266 1 96.12 120 PRO A N 1
ATOM 862 C CA . PRO A 1 120 ? -5.074 0.016 21.484 1 96.12 120 PRO A CA 1
ATOM 863 C C . PRO A 1 120 ? -6.09 -0.342 20.406 1 96.12 120 PRO A C 1
ATOM 865 O O . PRO A 1 120 ? -7.297 -0.224 20.609 1 96.12 120 PRO A O 1
ATOM 868 N N . GLY A 1 121 ? -5.562 -0.767 19.281 1 96.19 121 GLY A N 1
ATOM 869 C CA . GLY A 1 121 ? -6.422 -1.137 18.172 1 96.19 121 GLY A CA 1
ATOM 870 C C . GLY A 1 121 ? -6.703 0.015 17.234 1 96.19 121 GLY A C 1
ATOM 871 O O . GLY A 1 121 ? -7.453 -0.139 16.266 1 96.19 121 GLY A O 1
ATOM 872 N N . SER A 1 122 ? -6.09 1.21 17.484 1 97.75 122 SER A N 1
ATOM 873 C CA . SER A 1 122 ? -6.344 2.395 16.672 1 97.75 122 SER A CA 1
ATOM 874 C C . SER A 1 122 ? -5.301 2.545 15.562 1 97.75 122 SER A C 1
ATOM 876 O O . SER A 1 122 ? -4.379 1.733 15.461 1 97.75 122 SER A O 1
ATOM 878 N N . SER A 1 123 ? -5.551 3.51 14.641 1 98.62 123 SER A N 1
ATOM 879 C CA . SER A 1 123 ? -4.715 3.707 13.461 1 98.62 123 SER A CA 1
ATOM 880 C C . SER A 1 123 ? -4.301 5.168 13.312 1 98.62 123 SER A C 1
ATOM 882 O O . SER A 1 123 ? -5.141 6.066 13.391 1 98.62 123 SER A O 1
ATOM 884 N N . LEU A 1 124 ? -3.016 5.387 13.234 1 98.94 124 LEU A N 1
ATOM 885 C CA . LEU A 1 124 ? -2.447 6.684 12.891 1 98.94 124 LEU A CA 1
ATOM 886 C C . LEU A 1 124 ? -1.918 6.68 11.461 1 98.94 124 LEU A C 1
ATOM 888 O O . LEU A 1 124 ? -1.031 5.895 11.125 1 98.94 124 LEU A O 1
ATOM 892 N N . ILE A 1 125 ? -2.486 7.496 10.594 1 98.94 125 ILE A N 1
ATOM 893 C CA . ILE A 1 125 ? -2.107 7.559 9.188 1 98.94 125 ILE A CA 1
ATOM 894 C C . ILE A 1 125 ? -1.617 8.961 8.844 1 98.94 125 ILE A C 1
ATOM 896 O O . ILE A 1 125 ? -2.23 9.953 9.242 1 98.94 125 ILE A O 1
ATOM 900 N N . SER A 1 126 ? -0.51 9.078 8.211 1 98.88 126 SER A N 1
ATOM 901 C CA . SER A 1 126 ? -0.019 10.352 7.707 1 98.88 126 SER A CA 1
ATOM 902 C C . SER A 1 126 ? -0.007 10.375 6.184 1 98.88 126 SER A C 1
ATOM 904 O O . SER A 1 126 ? 0.393 9.398 5.543 1 98.88 126 SER A O 1
ATOM 906 N N . ILE A 1 127 ? -0.46 11.469 5.625 1 98.75 127 ILE A N 1
ATOM 907 C CA . ILE A 1 127 ? -0.396 11.648 4.176 1 98.75 127 ILE A CA 1
ATOM 908 C C . ILE A 1 127 ? 0.97 12.211 3.785 1 98.75 127 ILE A C 1
ATOM 910 O O . ILE A 1 127 ? 1.286 13.367 4.09 1 98.75 127 ILE A O 1
ATOM 914 N N . ALA A 1 128 ? 1.732 11.398 3.162 1 98.69 128 ALA A N 1
ATOM 915 C CA . ALA A 1 128 ? 3.016 11.789 2.584 1 98.69 128 ALA A CA 1
ATOM 916 C C . ALA A 1 128 ? 2.844 12.273 1.146 1 98.69 128 ALA A C 1
ATOM 918 O O . ALA A 1 128 ? 2.031 13.156 0.875 1 98.69 128 ALA A O 1
ATOM 919 N N . SER A 1 129 ? 3.764 11.82 0.28 1 97.38 129 SER A N 1
ATOM 920 C CA . SER A 1 129 ? 3.707 12.203 -1.127 1 97.38 129 SER A CA 1
ATOM 921 C C . SER A 1 129 ? 4.703 11.398 -1.959 1 97.38 129 SER A C 1
ATOM 923 O O . SER A 1 129 ? 5.75 10.992 -1.458 1 97.38 129 SER A O 1
ATOM 925 N N . ILE A 1 130 ? 4.348 11.25 -3.225 1 95.56 130 ILE A N 1
ATOM 926 C CA . ILE A 1 130 ? 5.305 10.602 -4.117 1 95.56 130 ILE A CA 1
ATOM 927 C C . ILE A 1 130 ? 6.52 11.508 -4.312 1 95.56 130 ILE A C 1
ATOM 929 O O . ILE A 1 130 ? 7.566 11.062 -4.781 1 95.56 130 ILE A O 1
ATOM 933 N N . ALA A 1 131 ? 6.426 12.789 -3.973 1 94.19 131 ALA A N 1
ATOM 934 C CA . ALA A 1 131 ? 7.582 13.68 -4.027 1 94.19 131 ALA A CA 1
ATOM 935 C C . ALA A 1 131 ? 8.742 13.117 -3.203 1 94.19 131 ALA A C 1
ATOM 937 O O . ALA A 1 131 ? 9.906 13.312 -3.555 1 94.19 131 ALA A O 1
ATOM 938 N N . GLY A 1 132 ? 8.398 12.453 -2.096 1 95.69 132 GLY A N 1
ATOM 939 C CA . GLY A 1 132 ? 9.438 11.805 -1.31 1 95.69 132 GLY A CA 1
ATOM 940 C C . GLY A 1 132 ? 10.219 10.766 -2.096 1 95.69 132 GLY A C 1
ATOM 941 O O . GLY A 1 132 ? 11.438 10.641 -1.925 1 95.69 132 GLY A O 1
ATOM 942 N N . TYR A 1 133 ? 9.578 10.039 -2.971 1 93.75 133 TYR A N 1
ATOM 943 C CA . TYR A 1 133 ? 10.219 9.023 -3.805 1 93.75 133 TYR A CA 1
ATOM 944 C C . TYR A 1 133 ? 11.055 9.664 -4.906 1 93.75 133 TYR A C 1
ATOM 946 O O . TYR A 1 133 ? 12.055 9.094 -5.348 1 93.75 133 TYR A O 1
ATOM 954 N N . LEU A 1 134 ? 10.648 10.836 -5.277 1 90 134 LEU A N 1
ATOM 955 C CA . LEU A 1 134 ? 11.266 11.484 -6.426 1 90 134 LEU A CA 1
ATOM 956 C C . LEU A 1 134 ? 12.523 12.234 -6.008 1 90 134 LEU A C 1
ATOM 958 O O . LEU A 1 134 ? 13.305 12.68 -6.859 1 90 134 LEU A O 1
ATOM 962 N N . VAL A 1 135 ? 12.844 12.336 -4.715 1 91.31 135 VAL A N 1
ATOM 963 C CA . VAL A 1 135 ? 14.023 13.07 -4.266 1 91.31 135 VAL A CA 1
ATOM 964 C C . VAL A 1 135 ? 15.031 12.102 -3.648 1 91.31 135 VAL A C 1
ATOM 966 O O . VAL A 1 135 ? 15.867 12.5 -2.83 1 91.31 135 VAL A O 1
ATOM 969 N N . GLN A 1 136 ? 14.984 10.836 -4.02 1 90.56 136 GLN A N 1
ATOM 970 C CA . GLN A 1 136 ? 15.789 9.797 -3.375 1 90.56 136 GLN A CA 1
ATOM 971 C C . GLN A 1 136 ? 17.281 10.047 -3.582 1 90.56 136 GLN A C 1
ATOM 973 O O . GLN A 1 136 ? 18.094 9.711 -2.723 1 90.56 136 GLN A O 1
ATOM 978 N N . LYS A 1 137 ? 17.688 10.68 -4.645 1 88.94 137 LYS A N 1
ATOM 979 C CA . LYS A 1 137 ? 19.094 10.977 -4.902 1 88.94 137 LYS A CA 1
ATOM 980 C C . LYS A 1 137 ? 19.641 11.969 -3.887 1 88.94 137 LYS A C 1
ATOM 982 O O . LYS A 1 137 ? 20.859 12.023 -3.654 1 88.94 137 LYS A O 1
ATOM 987 N N . ALA A 1 138 ? 18.75 12.719 -3.273 1 90.69 138 ALA A N 1
ATOM 988 C CA . ALA A 1 138 ? 19.156 13.742 -2.311 1 90.69 138 ALA A CA 1
ATOM 989 C C . ALA A 1 138 ? 19.141 13.195 -0.887 1 90.69 138 ALA A C 1
ATOM 991 O O . ALA A 1 138 ? 19.469 13.906 0.064 1 90.69 138 ALA A O 1
ATOM 992 N N . ILE A 1 139 ? 18.75 11.969 -0.729 1 94.44 139 ILE A N 1
ATOM 993 C CA . ILE A 1 139 ? 18.609 11.367 0.596 1 94.44 139 ILE A CA 1
ATOM 994 C C . ILE A 1 139 ? 19.797 10.445 0.871 1 94.44 139 ILE A C 1
ATOM 996 O O . ILE A 1 139 ? 19.812 9.297 0.428 1 94.44 139 ILE A O 1
ATOM 1000 N N . SER A 1 140 ? 20.766 10.906 1.586 1 93.56 140 SER A N 1
ATOM 1001 C CA . SER A 1 140 ? 21.844 10.047 2.033 1 93.56 140 SER A CA 1
ATOM 1002 C C . SER A 1 140 ? 21.391 9.109 3.15 1 93.56 140 SER A C 1
ATOM 1004 O O . SER A 1 140 ? 20.391 9.375 3.811 1 93.56 140 SER A O 1
ATOM 1006 N N . PRO A 1 141 ? 22.078 7.988 3.357 1 92.75 141 PRO A N 1
ATOM 1007 C CA . PRO A 1 141 ? 21.734 7.117 4.484 1 92.75 141 PRO A CA 1
ATOM 1008 C C . PRO A 1 141 ? 21.734 7.855 5.82 1 92.75 141 PRO A C 1
ATOM 1010 O O . PRO A 1 141 ? 20.891 7.586 6.68 1 92.75 141 PRO A O 1
ATOM 1013 N N . GLU A 1 142 ? 22.625 8.758 5.992 1 92.94 142 GLU A N 1
ATOM 1014 C CA . GLU A 1 142 ? 22.703 9.539 7.223 1 92.94 142 GLU A CA 1
ATOM 1015 C C . GLU A 1 142 ? 21.484 10.438 7.383 1 92.94 142 GLU A C 1
ATOM 1017 O O . GLU A 1 142 ? 20.922 10.547 8.477 1 92.94 142 GLU A O 1
ATOM 1022 N N . LEU A 1 143 ? 21.125 11.086 6.316 1 94.94 143 LEU A N 1
ATOM 1023 C CA . LEU A 1 143 ? 19.953 11.945 6.363 1 94.94 143 LEU A CA 1
ATOM 1024 C C . LEU A 1 143 ? 18.688 11.125 6.645 1 94.94 143 LEU A C 1
ATOM 1026 O O . LEU A 1 143 ? 17.844 11.539 7.438 1 94.94 143 LEU A O 1
ATOM 1030 N N . GLU A 1 144 ? 18.609 10.016 5.969 1 95.69 144 GLU A N 1
ATOM 1031 C CA . GLU A 1 144 ? 17.453 9.164 6.191 1 95.69 144 GLU A CA 1
ATOM 1032 C C . GLU A 1 144 ? 17.328 8.766 7.656 1 95.69 144 GLU A C 1
ATOM 1034 O O . GLU A 1 144 ? 16.234 8.828 8.234 1 95.69 144 GLU A O 1
ATOM 1039 N N . LYS A 1 145 ? 18.422 8.328 8.234 1 93.88 145 LYS A N 1
ATOM 1040 C CA . LYS A 1 145 ? 18.422 7.957 9.648 1 93.88 145 LYS A CA 1
ATOM 1041 C C . LYS A 1 145 ? 18.031 9.141 10.523 1 93.88 145 LYS A C 1
ATOM 1043 O O . LYS A 1 145 ? 17.281 8.984 11.484 1 93.88 145 LYS A O 1
ATOM 1048 N N . HIS A 1 146 ? 18.547 10.281 10.211 1 95.75 146 HIS A N 1
ATOM 1049 C CA . HIS A 1 146 ? 18.203 11.492 10.938 1 95.75 146 HIS A CA 1
ATOM 1050 C C . HIS A 1 146 ? 16.703 11.773 10.867 1 95.75 146 HIS A C 1
ATOM 1052 O O . HIS A 1 146 ? 16.078 12.023 11.898 1 95.75 146 HIS A O 1
ATOM 1058 N N . LEU A 1 147 ? 16.156 11.727 9.68 1 97.06 147 LEU A N 1
ATOM 1059 C CA . LEU A 1 147 ? 14.734 11.984 9.469 1 97.06 147 LEU A CA 1
ATOM 1060 C C . LEU A 1 147 ? 13.883 10.969 10.227 1 97.06 147 LEU A C 1
ATOM 1062 O O . LEU A 1 147 ? 12.836 11.32 10.773 1 97.06 147 LEU A O 1
ATOM 1066 N N . ALA A 1 148 ? 14.352 9.781 10.305 1 96.5 148 ALA A N 1
ATOM 1067 C CA . ALA A 1 148 ? 13.586 8.68 10.859 1 96.5 148 ALA A CA 1
ATOM 1068 C C . ALA A 1 148 ? 13.609 8.711 12.391 1 96.5 148 ALA A C 1
ATOM 1070 O O . ALA A 1 148 ? 12.594 8.461 13.039 1 96.5 148 ALA A O 1
ATOM 1071 N N . THR A 1 149 ? 14.773 9.086 12.984 1 94.81 149 THR A N 1
ATOM 1072 C CA . THR A 1 149 ? 14.945 8.664 14.367 1 94.81 149 THR A CA 1
ATOM 1073 C C . THR A 1 149 ? 15.336 9.844 15.25 1 94.81 149 THR A C 1
ATOM 1075 O O . THR A 1 149 ? 15.281 9.758 16.484 1 94.81 149 THR A O 1
ATOM 1078 N N . SER A 1 150 ? 15.734 10.945 14.656 1 95.62 150 SER A N 1
ATOM 1079 C CA . SER A 1 150 ? 16.172 12.055 15.492 1 95.62 150 SER A CA 1
ATOM 1080 C C . SER A 1 150 ? 15.039 12.57 16.359 1 95.62 150 SER A C 1
ATOM 1082 O O . SER A 1 150 ? 13.891 12.641 15.922 1 95.62 150 SER A O 1
ATOM 1084 N N . PRO A 1 151 ? 15.406 12.961 17.625 1 95.5 151 PRO A N 1
ATOM 1085 C CA . PRO A 1 151 ? 14.375 13.648 18.422 1 95.5 151 PRO A CA 1
ATOM 1086 C C . PRO A 1 151 ? 13.82 14.883 17.719 1 95.5 151 PRO A C 1
ATOM 1088 O O . PRO A 1 151 ? 14.531 15.531 16.953 1 95.5 151 PRO A O 1
ATOM 1091 N N . ARG A 1 152 ? 12.594 15.156 17.984 1 94.44 152 ARG A N 1
ATOM 1092 C CA . ARG A 1 152 ? 11.891 16.25 17.312 1 94.44 152 ARG A CA 1
ATOM 1093 C C . ARG A 1 152 ? 12.664 17.562 17.438 1 94.44 152 ARG A C 1
ATOM 1095 O O . ARG A 1 152 ? 12.719 18.344 16.484 1 94.44 152 ARG A O 1
ATOM 1102 N N . GLU A 1 153 ? 13.359 17.766 18.531 1 93.81 153 GLU A N 1
ATOM 1103 C CA . GLU A 1 153 ? 14.055 19.016 18.828 1 93.81 153 GLU A CA 1
ATOM 1104 C C . GLU A 1 153 ? 15.297 19.156 17.938 1 93.81 153 GLU A C 1
ATOM 1106 O O . GLU A 1 153 ? 15.828 20.266 17.797 1 93.81 153 GLU A O 1
ATOM 1111 N N . GLN A 1 154 ? 15.703 18.094 17.344 1 94.81 154 GLN A N 1
ATOM 1112 C CA . GLN A 1 154 ? 16.922 18.094 16.562 1 94.81 154 GLN A CA 1
ATOM 1113 C C . GLN A 1 154 ? 16.625 17.922 15.078 1 94.81 154 GLN A C 1
ATOM 1115 O O . GLN A 1 154 ? 17.531 17.969 14.242 1 94.81 154 GLN A O 1
ATOM 1120 N N . LEU A 1 155 ? 15.422 17.766 14.789 1 95.12 155 LEU A N 1
ATOM 1121 C CA . LEU A 1 155 ? 15.008 17.328 13.461 1 95.12 155 LEU A CA 1
ATOM 1122 C C . LEU A 1 155 ? 15.383 18.375 12.414 1 95.12 155 LEU A C 1
ATOM 1124 O O . LEU A 1 155 ? 15.766 18.031 11.289 1 95.12 155 LEU A O 1
ATOM 1128 N N . LEU A 1 156 ? 15.375 19.641 12.75 1 94.62 156 LEU A N 1
ATOM 1129 C CA . LEU A 1 156 ? 15.648 20.703 11.789 1 94.62 156 LEU A CA 1
ATOM 1130 C C . LEU A 1 156 ? 17.125 21.094 11.812 1 94.62 156 LEU A C 1
ATOM 1132 O O . LEU A 1 156 ? 17.531 22.031 11.117 1 94.62 156 LEU A O 1
ATOM 1136 N N . GLY A 1 157 ? 17.906 20.422 12.594 1 86.56 157 GLY A N 1
ATOM 1137 C CA . GLY A 1 157 ? 19.297 20.812 12.789 1 86.56 157 GLY A CA 1
ATOM 1138 C C . GLY A 1 157 ? 20.266 20.062 11.891 1 86.56 157 GLY A C 1
ATOM 1139 O O . GLY A 1 157 ? 21.484 20.219 12.016 1 86.56 157 GLY A O 1
ATOM 1140 N N . HIS A 1 158 ? 19.828 19.297 11.023 1 77.44 158 HIS A N 1
ATOM 1141 C CA . HIS A 1 158 ? 20.703 18.531 10.156 1 77.44 158 HIS A CA 1
ATOM 1142 C C . HIS A 1 158 ? 21.188 19.359 8.977 1 77.44 158 HIS A C 1
ATOM 1144 O O . HIS A 1 158 ? 20.438 20.156 8.422 1 77.44 158 HIS A O 1
ATOM 1150 N N . ASP A 1 159 ? 22.375 19.156 8.609 1 74.44 159 ASP A N 1
ATOM 1151 C CA . ASP A 1 159 ? 23 19.906 7.516 1 74.44 159 ASP A CA 1
ATOM 1152 C C . ASP A 1 159 ? 22.234 19.688 6.207 1 74.44 159 ASP A C 1
ATOM 1154 O O . ASP A 1 159 ? 22.125 20.609 5.395 1 74.44 159 ASP A O 1
ATOM 1158 N N . ALA A 1 160 ? 21.75 18.562 6.078 1 70.44 160 ALA A N 1
ATOM 1159 C CA . ALA A 1 160 ? 21.109 18.25 4.809 1 70.44 160 ALA A CA 1
ATOM 1160 C C . ALA A 1 160 ? 19.719 18.859 4.738 1 70.44 160 ALA A C 1
ATOM 1162 O O . ALA A 1 160 ? 19.125 18.953 3.66 1 70.44 160 ALA A O 1
ATOM 1163 N N . THR A 1 161 ? 19.219 19.25 5.816 1 82.62 161 THR A N 1
ATOM 1164 C CA . THR A 1 161 ? 17.984 20.031 5.789 1 82.62 161 THR A CA 1
ATOM 1165 C C . THR A 1 161 ? 18.281 21.5 5.574 1 82.62 161 THR A C 1
ATOM 1167 O O . THR A 1 161 ? 18.266 22.297 6.523 1 82.62 161 THR A O 1
ATOM 1170 N N . ASP A 1 162 ? 18.531 21.859 4.309 1 88.25 162 ASP A N 1
ATOM 1171 C CA . ASP A 1 162 ? 18.859 23.234 3.949 1 88.25 162 ASP A CA 1
ATOM 1172 C C . ASP A 1 162 ? 17.641 24.141 4.102 1 88.25 162 ASP A C 1
ATOM 1174 O O . ASP A 1 162 ? 16.828 24.266 3.174 1 88.25 162 ASP A O 1
ATOM 1178 N N . LEU A 1 163 ? 17.516 24.797 5.203 1 91.31 163 LEU A N 1
ATOM 1179 C CA . LEU A 1 163 ? 16.344 25.578 5.578 1 91.31 163 LEU A CA 1
ATOM 1180 C C . LEU A 1 163 ? 16.203 26.797 4.676 1 91.31 163 LEU A C 1
ATOM 1182 O O . LEU A 1 163 ? 15.148 27.438 4.645 1 91.31 163 LEU A O 1
ATOM 1186 N N . GLU A 1 164 ? 17.25 27.109 3.971 1 91.31 164 GLU A N 1
ATOM 1187 C CA . GLU A 1 164 ? 17.219 28.25 3.059 1 91.31 164 GLU A CA 1
ATOM 1188 C C . GLU A 1 164 ? 17.266 27.781 1.604 1 91.31 164 GLU A C 1
ATOM 1190 O O . GLU A 1 164 ? 17.453 28.609 0.699 1 91.31 164 GLU A O 1
ATOM 1195 N N . GLY A 1 165 ? 17.062 26.516 1.409 1 91.94 165 GLY A N 1
ATOM 1196 C CA . GLY A 1 165 ? 17.203 25.938 0.082 1 91.94 165 GLY A CA 1
ATOM 1197 C C . GLY A 1 165 ? 15.93 26 -0.727 1 91.94 165 GLY A C 1
ATOM 1198 O O . GLY A 1 165 ? 15.117 26.906 -0.562 1 91.94 165 GLY A O 1
ATOM 1199 N N . SER A 1 166 ? 15.75 25.156 -1.66 1 91.81 166 SER A N 1
ATOM 1200 C CA . SER A 1 166 ? 14.625 25.062 -2.584 1 91.81 166 SER A CA 1
ATOM 1201 C C . SER A 1 166 ? 13.383 24.531 -1.888 1 91.81 166 SER A C 1
ATOM 1203 O O . SER A 1 166 ? 13.422 23.453 -1.271 1 91.81 166 SER A O 1
ATOM 1205 N N . PRO A 1 167 ? 12.258 25.234 -2.016 1 93.19 167 PRO A N 1
ATOM 1206 C CA . PRO A 1 167 ? 11.008 24.734 -1.441 1 93.19 167 PRO A CA 1
ATOM 1207 C C . PRO A 1 167 ? 10.609 23.375 -2.012 1 93.19 167 PRO A C 1
ATOM 1209 O O . PRO A 1 167 ? 10.062 22.531 -1.291 1 93.19 167 PRO A O 1
ATOM 1212 N N . GLU A 1 168 ? 10.906 23.172 -3.242 1 91.19 168 GLU A N 1
ATOM 1213 C CA . GLU A 1 168 ? 10.578 21.906 -3.885 1 91.19 168 GLU A CA 1
ATOM 1214 C C . GLU A 1 168 ? 11.344 20.75 -3.248 1 91.19 168 GLU A C 1
ATOM 1216 O O . GLU A 1 168 ? 10.766 19.703 -2.955 1 91.19 168 GLU A O 1
ATOM 1221 N N . LEU A 1 169 ? 12.617 20.984 -3.076 1 93.5 169 LEU A N 1
ATOM 1222 C CA . LEU A 1 169 ? 13.453 19.969 -2.455 1 93.5 169 LEU A CA 1
ATOM 1223 C C . LEU A 1 169 ? 13.047 19.75 -1.002 1 93.5 169 LEU A C 1
ATOM 1225 O O . LEU A 1 169 ? 12.977 18.594 -0.542 1 93.5 169 LEU A O 1
ATOM 1229 N N . ALA A 1 170 ? 12.75 20.844 -0.325 1 95.88 170 ALA A N 1
ATOM 1230 C CA . ALA A 1 170 ? 12.312 20.75 1.065 1 95.88 170 ALA A CA 1
ATOM 1231 C C . ALA A 1 170 ? 11.031 19.938 1.188 1 95.88 170 ALA A C 1
ATOM 1233 O O . ALA A 1 170 ? 10.898 19.109 2.102 1 95.88 170 ALA A O 1
ATOM 1234 N N . TYR A 1 171 ? 10.188 20.109 0.27 1 95.31 171 TYR A N 1
ATOM 1235 C CA . TYR A 1 171 ? 8.93 19.375 0.262 1 95.31 171 TYR A CA 1
ATOM 1236 C C . TYR A 1 171 ? 9.18 17.875 0.1 1 95.31 171 TYR A C 1
ATOM 1238 O O . TYR A 1 171 ? 8.703 17.062 0.898 1 95.31 171 TYR A O 1
ATOM 1246 N N . GLY A 1 172 ? 9.969 17.547 -0.905 1 95.81 172 GLY A N 1
ATOM 1247 C CA . GLY A 1 172 ? 10.281 16.156 -1.137 1 95.81 172 GLY A CA 1
ATOM 1248 C C . GLY A 1 172 ? 10.945 15.484 0.054 1 95.81 172 GLY A C 1
ATOM 1249 O O . GLY A 1 172 ? 10.539 14.398 0.472 1 95.81 172 GLY A O 1
ATOM 1250 N N . ILE A 1 173 ? 11.891 16.172 0.623 1 96.5 173 ILE A N 1
ATOM 1251 C CA . ILE A 1 173 ? 12.633 15.617 1.754 1 96.5 173 ILE A CA 1
ATOM 1252 C C . ILE A 1 173 ? 11.703 15.469 2.957 1 96.5 173 ILE A C 1
ATOM 1254 O O . ILE A 1 173 ? 11.734 14.445 3.648 1 96.5 173 ILE A O 1
ATOM 1258 N N . SER A 1 174 ? 10.898 16.469 3.219 1 97.81 174 SER A N 1
ATOM 1259 C CA . SER A 1 174 ? 9.977 16.406 4.352 1 97.81 174 SER A CA 1
ATOM 1260 C C . SER A 1 174 ? 8.992 15.266 4.207 1 97.81 174 SER A C 1
ATOM 1262 O O . SER A 1 174 ? 8.672 14.586 5.188 1 97.81 174 SER A O 1
ATOM 1264 N N . LYS A 1 175 ? 8.523 15.039 3.002 1 98.19 175 LYS A N 1
ATOM 1265 C CA . LYS A 1 175 ? 7.535 13.992 2.785 1 98.19 175 LYS A CA 1
ATOM 1266 C C . LYS A 1 175 ? 8.18 12.609 2.848 1 98.19 175 LYS A C 1
ATOM 1268 O O . LYS A 1 175 ? 7.555 11.648 3.301 1 98.19 175 LYS A O 1
ATOM 1273 N N . TRP A 1 176 ? 9.391 12.516 2.402 1 98.12 176 TRP A N 1
ATOM 1274 C CA . TRP A 1 176 ? 10.125 11.281 2.682 1 98.12 176 TRP A CA 1
ATOM 1275 C C . TRP A 1 176 ? 10.305 11.086 4.184 1 98.12 176 TRP A C 1
ATOM 1277 O O . TRP A 1 176 ? 10.172 9.969 4.691 1 98.12 176 TRP A O 1
ATOM 1287 N N . GLY A 1 177 ? 10.578 12.18 4.848 1 98.19 177 GLY A N 1
ATOM 1288 C CA . GLY A 1 177 ? 10.688 12.148 6.297 1 98.19 177 GLY A CA 1
ATOM 1289 C C . GLY A 1 177 ? 9.445 11.609 6.977 1 98.19 177 GLY A C 1
ATOM 1290 O O . GLY A 1 177 ? 9.539 10.883 7.969 1 98.19 177 GLY A O 1
ATOM 1291 N N . ASN A 1 178 ? 8.273 11.969 6.477 1 98.81 178 ASN A N 1
ATOM 1292 C CA . ASN A 1 178 ? 7.027 11.422 7.016 1 98.81 178 ASN A CA 1
ATOM 1293 C C . ASN A 1 178 ? 7.02 9.898 6.973 1 98.81 178 ASN A C 1
ATOM 1295 O O . ASN A 1 178 ? 6.645 9.25 7.949 1 98.81 178 ASN A O 1
ATOM 1299 N N . ILE A 1 179 ? 7.465 9.344 5.84 1 98.69 179 ILE A N 1
ATOM 1300 C CA . ILE A 1 179 ? 7.422 7.906 5.613 1 98.69 179 ILE A CA 1
ATOM 1301 C C . ILE A 1 179 ? 8.367 7.199 6.586 1 98.69 179 ILE A C 1
ATOM 1303 O O . ILE A 1 179 ? 7.941 6.32 7.344 1 98.69 179 ILE A O 1
ATOM 1307 N N . VAL A 1 180 ? 9.594 7.648 6.629 1 98.12 180 VAL A N 1
ATOM 1308 C CA . VAL A 1 180 ? 10.578 6.902 7.398 1 98.12 180 VAL A CA 1
ATOM 1309 C C . VAL A 1 180 ? 10.367 7.145 8.891 1 98.12 180 VAL A C 1
ATOM 1311 O O . VAL A 1 180 ? 10.625 6.262 9.711 1 98.12 180 VAL A O 1
ATOM 1314 N N . ARG A 1 181 ? 9.883 8.273 9.258 1 97.88 181 ARG A N 1
ATOM 1315 C CA . ARG A 1 181 ? 9.617 8.531 10.672 1 97.88 181 ARG A CA 1
ATOM 1316 C C . ARG A 1 181 ? 8.469 7.664 11.18 1 97.88 181 ARG A C 1
ATOM 1318 O O . ARG A 1 181 ? 8.508 7.16 12.305 1 97.88 181 ARG A O 1
ATOM 1325 N N . MET A 1 182 ? 7.434 7.523 10.383 1 98.06 182 MET A N 1
ATOM 1326 C CA . MET A 1 182 ? 6.344 6.609 10.719 1 98.06 182 MET A CA 1
ATOM 1327 C C . MET A 1 182 ? 6.863 5.184 10.875 1 98.06 182 MET A C 1
ATOM 1329 O O . MET A 1 182 ? 6.496 4.488 11.828 1 98.06 182 MET A O 1
ATOM 1333 N N . GLN A 1 183 ? 7.691 4.746 9.945 1 97.44 183 GLN A N 1
ATOM 1334 C CA . GLN A 1 183 ? 8.273 3.408 9.992 1 97.44 183 GLN A CA 1
ATOM 1335 C C . GLN A 1 183 ? 9.102 3.213 11.258 1 97.44 183 GLN A C 1
ATOM 1337 O O . GLN A 1 183 ? 9.039 2.158 11.891 1 97.44 183 GLN A O 1
ATOM 1342 N N . ALA A 1 184 ? 9.82 4.227 11.633 1 96.69 184 ALA A N 1
ATOM 1343 C CA . ALA A 1 184 ? 10.695 4.133 12.805 1 96.69 184 ALA A CA 1
ATOM 1344 C C . ALA A 1 184 ? 9.875 4.121 14.094 1 96.69 184 ALA A C 1
ATOM 1346 O O . ALA A 1 184 ? 10.328 3.607 15.117 1 96.69 184 ALA A O 1
ATOM 1347 N N . ALA A 1 185 ? 8.711 4.645 14.047 1 97 185 ALA A N 1
ATOM 1348 C CA . ALA A 1 185 ? 7.906 4.816 15.258 1 97 185 ALA A CA 1
ATOM 1349 C C . ALA A 1 185 ? 7.062 3.576 15.531 1 97 185 ALA A C 1
ATOM 1351 O O . ALA A 1 185 ? 6.352 3.516 16.547 1 97 185 ALA A O 1
ATOM 1352 N N . ILE A 1 186 ? 7.109 2.545 14.719 1 95.62 186 ILE A N 1
ATOM 1353 C CA . ILE A 1 186 ? 6.164 1.438 14.797 1 95.62 186 ILE A CA 1
ATOM 1354 C C . ILE A 1 186 ? 6.398 0.655 16.094 1 95.62 186 ILE A C 1
ATOM 1356 O O . ILE A 1 186 ? 5.473 0.043 16.625 1 95.62 186 ILE A O 1
ATOM 1360 N N . ARG A 1 187 ? 7.605 0.618 16.625 1 93.19 187 ARG A N 1
ATOM 1361 C CA . ARG A 1 187 ? 7.844 -0.069 17.891 1 93.19 187 ARG A CA 1
ATOM 1362 C C . ARG A 1 187 ? 7.191 0.676 19.047 1 93.19 187 ARG A C 1
ATOM 1364 O O . ARG A 1 187 ? 6.66 0.056 19.969 1 93.19 187 ARG A O 1
ATOM 1371 N N . GLN A 1 188 ? 7.336 1.966 18.984 1 94.19 188 GLN A N 1
ATOM 1372 C CA . GLN A 1 188 ? 6.582 2.75 19.953 1 94.19 188 GLN A CA 1
ATOM 1373 C C . GLN A 1 188 ? 5.082 2.494 19.828 1 94.19 188 GLN A C 1
ATOM 1375 O O . GLN A 1 188 ? 4.383 2.363 20.844 1 94.19 188 GLN A O 1
ATOM 1380 N N . GLY A 1 189 ? 4.602 2.408 18.609 1 96.12 189 GLY A N 1
ATOM 1381 C CA . GLY A 1 189 ? 3.209 2.072 18.359 1 96.12 189 GLY A CA 1
ATOM 1382 C C . GLY A 1 189 ? 2.82 0.707 18.906 1 96.12 189 GLY A C 1
ATOM 1383 O O . GLY A 1 189 ? 1.719 0.531 19.422 1 96.12 189 GLY A O 1
ATOM 1384 N N . GLN A 1 190 ? 3.697 -0.197 18.734 1 93.5 190 GLN A N 1
ATOM 1385 C CA . GLN A 1 190 ? 3.482 -1.551 19.234 1 93.5 190 GLN A CA 1
ATOM 1386 C C . GLN A 1 190 ? 3.158 -1.541 20.719 1 93.5 190 GLN A C 1
ATOM 1388 O O . GLN A 1 190 ? 2.201 -2.186 21.156 1 93.5 190 GLN A O 1
ATOM 1393 N N . LYS A 1 191 ? 3.9 -0.793 21.5 1 93.94 191 LYS A N 1
ATOM 1394 C CA . LYS A 1 191 ? 3.717 -0.708 22.953 1 93.94 191 LYS A CA 1
ATOM 1395 C C . LYS A 1 191 ? 2.34 -0.151 23.297 1 93.94 191 LYS A C 1
ATOM 1397 O O . LYS A 1 191 ? 1.785 -0.467 24.359 1 93.94 191 LYS A O 1
ATOM 1402 N N . LYS A 1 192 ? 1.795 0.615 22.359 1 95.12 192 LYS A N 1
ATOM 1403 C CA . LYS A 1 192 ? 0.524 1.291 22.594 1 95.12 192 LYS A CA 1
ATOM 1404 C C . LYS A 1 192 ? -0.623 0.588 21.875 1 95.12 192 LYS A C 1
ATOM 1406 O O . LYS A 1 192 ? -1.791 0.926 22.094 1 95.12 192 LYS A O 1
ATOM 1411 N N . GLY A 1 193 ? -0.26 -0.393 21.031 1 96.62 193 GLY A N 1
ATOM 1412 C CA . GLY A 1 193 ? -1.265 -1.081 20.234 1 96.62 193 GLY A CA 1
ATOM 1413 C C . GLY A 1 193 ? -1.817 -0.232 19.109 1 96.62 193 GLY A C 1
ATOM 1414 O O . GLY A 1 193 ? -3.004 -0.318 18.781 1 96.62 193 GLY A O 1
ATOM 1415 N N . VAL A 1 194 ? -1.045 0.668 18.547 1 98.25 194 VAL A N 1
ATOM 1416 C CA . VAL A 1 194 ? -1.454 1.577 17.484 1 98.25 194 VAL A CA 1
ATOM 1417 C C . VAL A 1 194 ? -0.699 1.242 16.203 1 98.25 194 VAL A C 1
ATOM 1419 O O . VAL A 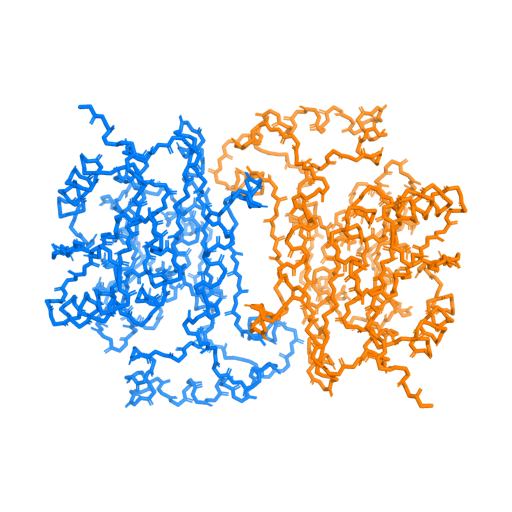1 194 ? 0.52 1.056 16.219 1 98.25 194 VAL A O 1
ATOM 1422 N N . ARG A 1 195 ? -1.419 1.058 15.094 1 98.5 195 ARG A N 1
ATOM 1423 C CA . ARG A 1 195 ? -0.78 0.864 13.797 1 98.5 195 ARG A CA 1
ATOM 1424 C C . ARG A 1 195 ? -0.435 2.203 13.156 1 98.5 195 ARG A C 1
ATOM 1426 O O . ARG A 1 195 ? -1.206 3.16 13.25 1 98.5 195 ARG A O 1
ATOM 1433 N N . LEU A 1 196 ? 0.726 2.262 12.539 1 98.69 196 LEU A N 1
ATOM 1434 C CA . LEU A 1 196 ? 1.209 3.461 11.859 1 98.69 196 LEU A CA 1
ATOM 1435 C C . LEU A 1 196 ? 1.471 3.184 10.383 1 98.69 196 LEU A C 1
ATOM 1437 O O . LEU A 1 196 ? 2.213 2.26 10.047 1 98.69 196 LEU A O 1
ATOM 1441 N N . ASN A 1 197 ? 0.859 3.955 9.508 1 98.88 197 ASN A N 1
ATOM 1442 C CA . ASN A 1 197 ? 1.074 3.826 8.07 1 98.88 197 ASN A CA 1
ATOM 1443 C C . ASN A 1 197 ? 1.051 5.184 7.375 1 98.88 197 ASN A C 1
ATOM 1445 O O . ASN A 1 197 ? 0.562 6.164 7.938 1 98.88 197 ASN A O 1
ATOM 1449 N N . THR A 1 198 ? 1.629 5.258 6.223 1 98.88 198 THR A N 1
ATOM 1450 C CA . THR A 1 198 ? 1.59 6.465 5.398 1 98.88 198 THR A CA 1
ATOM 1451 C C . THR A 1 198 ? 0.947 6.172 4.047 1 98.88 198 THR A C 1
ATOM 1453 O O . THR A 1 198 ? 0.905 5.02 3.609 1 98.88 198 THR A O 1
ATOM 1456 N N . ILE A 1 199 ? 0.34 7.117 3.473 1 98.94 199 ILE A N 1
ATOM 1457 C CA . ILE A 1 199 ? -0.133 7.121 2.094 1 98.94 199 ILE A CA 1
ATOM 1458 C C . ILE A 1 199 ? 0.632 8.172 1.289 1 98.94 199 ILE A C 1
ATOM 1460 O O . ILE A 1 199 ? 0.821 9.297 1.75 1 98.94 199 ILE A O 1
ATOM 1464 N N . SER A 1 200 ? 1.124 7.812 0.12 1 98.69 200 SER A N 1
ATOM 1465 C CA . SER A 1 200 ? 1.856 8.719 -0.758 1 98.69 200 SER A CA 1
ATOM 1466 C C . SER A 1 200 ? 1.108 8.945 -2.068 1 98.69 200 SER A C 1
ATOM 1468 O O . SER A 1 200 ? 1.297 8.203 -3.033 1 98.69 200 SER A O 1
ATOM 1470 N N . PRO A 1 201 ? 0.365 10.031 -2.109 1 98 201 PRO A N 1
ATOM 1471 C CA . PRO A 1 201 ? -0.397 10.328 -3.324 1 98 201 PRO A CA 1
ATOM 1472 C C . PRO A 1 201 ? 0.446 11.016 -4.395 1 98 201 PRO A C 1
ATOM 1474 O O . PRO A 1 201 ? 1.46 11.648 -4.078 1 98 201 PRO A O 1
ATOM 1477 N N . GLY A 1 202 ? 0 10.812 -5.66 1 95.38 202 GLY A N 1
ATOM 1478 C CA . GLY A 1 202 ? 0.469 11.641 -6.758 1 95.38 202 GLY A CA 1
ATOM 1479 C C . GLY A 1 202 ? -0.269 12.969 -6.859 1 95.38 202 GLY A C 1
ATOM 1480 O O . GLY A 1 202 ? -0.489 13.641 -5.852 1 95.38 202 GLY A O 1
ATOM 1481 N N . VAL A 1 203 ? -0.584 13.375 -8.031 1 93.25 203 VAL A N 1
ATOM 1482 C CA . VAL A 1 203 ? -1.32 14.617 -8.242 1 93.25 203 VAL A CA 1
ATOM 1483 C C . VAL A 1 203 ? -2.805 14.398 -7.961 1 93.25 203 VAL A C 1
ATOM 1485 O O . VAL A 1 203 ? -3.484 13.688 -8.703 1 93.25 203 VAL A O 1
ATOM 1488 N N . ILE A 1 204 ? -3.258 14.898 -6.887 1 94.56 204 ILE A N 1
ATOM 1489 C CA . ILE A 1 204 ? -4.656 14.797 -6.484 1 94.56 204 ILE A CA 1
ATOM 1490 C C . ILE A 1 204 ? -5.344 16.141 -6.672 1 94.56 204 ILE A C 1
ATOM 1492 O O . ILE A 1 204 ? -4.844 17.172 -6.211 1 94.56 204 ILE A O 1
ATOM 1496 N N . MET A 1 205 ? -6.445 16.125 -7.336 1 90.06 205 MET A N 1
ATOM 1497 C CA . MET A 1 205 ? -7.168 17.359 -7.594 1 90.06 205 MET A CA 1
ATOM 1498 C C . MET A 1 205 ? -7.766 17.922 -6.305 1 90.06 205 MET A C 1
ATOM 1500 O O . MET A 1 205 ? -8.758 17.391 -5.793 1 90.06 205 MET A O 1
ATOM 1504 N N . THR A 1 206 ? -7.148 18.891 -5.738 1 87.31 206 THR A N 1
ATOM 1505 C CA . THR A 1 206 ? -7.559 19.641 -4.559 1 87.31 206 THR A CA 1
ATOM 1506 C C . THR A 1 206 ? -7.328 21.141 -4.766 1 87.31 206 THR A C 1
ATOM 1508 O O . THR A 1 206 ? -6.77 21.547 -5.785 1 87.31 206 THR A O 1
ATOM 1511 N N . ALA A 1 207 ? -7.859 21.906 -3.822 1 79.75 207 ALA A N 1
ATOM 1512 C CA . ALA A 1 207 ? -7.602 23.344 -3.879 1 79.75 207 ALA A CA 1
ATOM 1513 C C . ALA A 1 207 ? -6.105 23.625 -3.855 1 79.75 207 ALA A C 1
ATOM 1515 O O . ALA A 1 207 ? -5.633 24.547 -4.539 1 79.75 207 ALA A O 1
ATOM 1516 N N . MET A 1 208 ? -5.359 22.844 -3.174 1 79.31 208 MET A N 1
ATOM 1517 C CA . MET A 1 208 ? -3.91 23.016 -3.088 1 79.31 208 MET A CA 1
ATOM 1518 C C . MET A 1 208 ? -3.26 22.844 -4.457 1 79.31 208 MET A C 1
ATOM 1520 O O . MET A 1 208 ? -2.418 23.656 -4.848 1 79.31 208 MET A O 1
ATOM 1524 N N . ILE A 1 209 ? -3.623 21.844 -5.195 1 81.69 209 ILE A N 1
ATOM 1525 C CA . ILE A 1 209 ? -3.012 21.562 -6.488 1 81.69 209 ILE A CA 1
ATOM 1526 C C . ILE A 1 209 ? -3.443 22.625 -7.5 1 81.69 209 ILE A C 1
ATOM 1528 O O . ILE A 1 209 ? -2.658 23.031 -8.359 1 81.69 209 ILE A O 1
ATOM 1532 N N . ARG A 1 210 ? -4.664 23.078 -7.359 1 79.88 210 ARG A N 1
ATOM 1533 C CA . ARG A 1 210 ? -5.125 24.125 -8.258 1 79.88 210 ARG A CA 1
ATOM 1534 C C . ARG A 1 210 ? -4.258 25.375 -8.125 1 79.88 210 ARG A C 1
ATOM 1536 O O . ARG A 1 210 ? -3.92 26.016 -9.125 1 79.88 210 ARG A O 1
ATOM 1543 N N . LYS A 1 211 ? -3.906 25.625 -6.91 1 79.31 211 LYS A N 1
ATOM 1544 C CA . LYS A 1 211 ? -3.027 26.75 -6.66 1 79.31 211 LYS A CA 1
ATOM 1545 C C . LYS A 1 211 ? -1.636 26.516 -7.238 1 79.31 211 LYS A C 1
ATOM 1547 O O . LYS A 1 211 ? -1.019 27.422 -7.789 1 79.31 211 LYS A O 1
ATOM 1552 N N . GLU A 1 212 ? -1.175 25.297 -7.16 1 81.12 212 GLU A N 1
ATOM 1553 C CA . GLU A 1 212 ? 0.15 24.938 -7.66 1 81.12 212 GLU A CA 1
ATOM 1554 C C . GLU A 1 212 ? 0.18 24.938 -9.188 1 81.12 212 GLU A C 1
ATOM 1556 O O . GLU A 1 212 ? 1.199 25.281 -9.789 1 81.12 212 GLU A O 1
ATOM 1561 N N . LEU A 1 213 ? -0.918 24.578 -9.734 1 80.31 213 LEU A N 1
ATOM 1562 C CA . LEU A 1 213 ? -1.009 24.562 -11.188 1 80.31 213 LEU A CA 1
ATOM 1563 C C . LEU A 1 213 ? -0.823 25.969 -11.75 1 80.31 213 LEU A C 1
ATOM 1565 O O . LEU A 1 213 ? -0.324 26.125 -12.867 1 80.31 213 LEU A O 1
ATOM 1569 N N . ASP A 1 214 ? -1.116 26.969 -10.93 1 79.88 214 ASP A N 1
ATOM 1570 C CA . ASP A 1 214 ? -1.021 28.359 -11.383 1 79.88 214 ASP A CA 1
ATOM 1571 C C . ASP A 1 214 ? 0.33 28.953 -11.008 1 79.88 214 ASP A C 1
ATOM 1573 O O . ASP A 1 214 ? 0.603 30.125 -11.32 1 79.88 214 ASP A O 1
ATOM 1577 N N . SER A 1 215 ? 1.147 28.156 -10.367 1 78.88 215 SER A N 1
ATOM 1578 C CA . SER A 1 215 ? 2.457 28.625 -9.93 1 78.88 215 SER A CA 1
ATOM 1579 C C . SER A 1 215 ? 3.545 28.25 -10.922 1 78.88 215 SER A C 1
ATOM 1581 O O . SER A 1 215 ? 3.25 27.766 -12.016 1 78.88 215 SER A O 1
ATOM 1583 N N . GLU A 1 216 ? 4.855 28.562 -10.578 1 74.44 216 GLU A N 1
ATOM 1584 C CA . GLU A 1 216 ? 5.996 28.234 -11.422 1 74.44 216 GLU A CA 1
ATOM 1585 C C . GLU A 1 216 ? 6.141 26.719 -11.594 1 74.44 216 GLU A C 1
ATOM 1587 O O . GLU A 1 216 ? 6.688 26.25 -12.594 1 74.44 216 GLU A O 1
ATOM 1592 N N . LEU A 1 217 ? 5.582 26 -10.633 1 75.25 217 LEU A N 1
ATOM 1593 C CA . LEU A 1 217 ? 5.676 24.547 -10.68 1 75.25 217 LEU A CA 1
ATOM 1594 C C . LEU A 1 217 ? 4.539 23.953 -11.5 1 75.25 217 LEU A C 1
ATOM 1596 O O . LEU A 1 217 ? 4.508 22.734 -11.742 1 75.25 217 LEU A O 1
ATOM 1600 N N . GLY A 1 218 ? 3.656 24.844 -11.883 1 79.88 218 GLY A N 1
ATOM 1601 C CA . GLY A 1 218 ? 2.467 24.422 -12.602 1 79.88 218 GLY A CA 1
ATOM 1602 C C . GLY A 1 218 ? 2.779 23.688 -13.898 1 79.88 218 GLY A C 1
ATOM 1603 O O . GLY A 1 218 ? 2.143 22.672 -14.211 1 79.88 218 GLY A O 1
ATOM 1604 N N . ASP A 1 219 ? 3.811 24.109 -14.578 1 79.44 219 ASP A N 1
ATOM 1605 C CA . ASP A 1 219 ? 4.18 23.5 -15.844 1 79.44 219 ASP A CA 1
ATOM 1606 C C . ASP A 1 219 ? 4.609 22.047 -15.641 1 79.44 219 ASP A C 1
ATOM 1608 O O . ASP A 1 219 ? 4.234 21.172 -16.422 1 79.44 219 ASP A O 1
ATOM 1612 N N . ARG A 1 220 ? 5.289 21.812 -14.578 1 78.38 220 ARG A N 1
ATOM 1613 C CA . ARG A 1 220 ? 5.742 20.453 -14.273 1 78.38 220 ARG A CA 1
ATOM 1614 C C . ARG A 1 220 ? 4.562 19.547 -13.969 1 78.38 220 ARG A C 1
ATOM 1616 O O . ARG A 1 220 ? 4.516 18.406 -14.43 1 78.38 220 ARG A O 1
ATOM 1623 N N . LEU A 1 221 ? 3.662 20.062 -13.266 1 81.25 221 LEU A N 1
ATOM 1624 C CA . LEU A 1 221 ? 2.48 19.297 -12.898 1 81.25 221 LEU A CA 1
ATOM 1625 C C . LEU A 1 221 ? 1.616 19 -14.117 1 81.25 221 LEU A C 1
ATOM 1627 O O . LEU A 1 221 ? 1.109 17.891 -14.273 1 81.25 221 LEU A O 1
ATOM 1631 N N . ARG A 1 222 ? 1.49 20 -14.961 1 83.12 222 ARG A N 1
ATOM 1632 C CA . ARG A 1 222 ? 0.69 19.844 -16.172 1 83.12 222 ARG A CA 1
ATOM 1633 C C . ARG A 1 222 ? 1.293 18.797 -17.109 1 83.12 222 ARG A C 1
ATOM 1635 O O . ARG A 1 222 ? 0.565 18.094 -17.797 1 83.12 222 ARG A O 1
ATOM 1642 N N . LYS A 1 223 ? 2.549 18.703 -17.047 1 81.19 223 LYS A N 1
ATOM 1643 C CA . LYS A 1 223 ? 3.227 17.719 -17.875 1 81.19 223 LYS A CA 1
ATOM 1644 C C . LYS A 1 223 ? 3.164 16.328 -17.25 1 81.19 223 LYS A C 1
ATOM 1646 O O . LYS A 1 223 ? 3.109 15.32 -17.953 1 81.19 223 LYS A O 1
ATOM 1651 N N . MET A 1 224 ? 3.121 16.297 -15.953 1 85.31 224 MET A N 1
ATOM 1652 C CA . MET A 1 224 ? 3.133 15.023 -15.234 1 85.31 224 MET A CA 1
ATOM 1653 C C . MET A 1 224 ? 1.828 14.266 -15.453 1 85.31 224 MET A C 1
ATOM 1655 O O . MET A 1 224 ? 1.831 13.039 -15.586 1 85.31 224 MET A O 1
ATOM 1659 N N . ILE A 1 225 ? 0.708 14.984 -15.547 1 88.5 225 ILE A N 1
ATOM 1660 C CA . ILE A 1 225 ? -0.61 14.359 -15.586 1 88.5 225 ILE A CA 1
ATOM 1661 C C . ILE A 1 225 ? -0.75 13.516 -16.844 1 88.5 225 ILE A C 1
ATOM 1663 O O . ILE A 1 225 ? -0.996 12.312 -16.781 1 88.5 225 ILE A O 1
ATOM 1667 N N . PRO A 1 226 ? -0.46 14.086 -18.016 1 87.62 226 PRO A N 1
ATOM 1668 C CA . PRO A 1 226 ? -0.62 13.266 -19.219 1 87.62 226 PRO A CA 1
ATOM 1669 C C . PRO A 1 226 ? 0.448 12.18 -19.344 1 87.62 226 PRO A C 1
ATOM 1671 O O . PRO A 1 226 ? 0.245 11.18 -20.047 1 87.62 226 PRO A O 1
ATOM 1674 N N . GLU A 1 227 ? 1.549 12.312 -18.641 1 88.94 227 GLU A N 1
ATOM 1675 C CA . GLU A 1 227 ? 2.633 11.344 -18.719 1 88.94 227 GLU A CA 1
ATOM 1676 C C . GLU A 1 227 ? 2.428 10.195 -17.734 1 88.94 227 GLU A C 1
ATOM 1678 O O . GLU A 1 227 ? 3.086 9.164 -17.828 1 88.94 227 GLU A O 1
ATOM 1683 N N . THR A 1 228 ? 1.595 10.383 -16.781 1 92.75 228 THR A N 1
ATOM 1684 C CA . THR A 1 228 ? 1.254 9.312 -15.852 1 92.75 228 THR A CA 1
ATOM 1685 C C . THR A 1 228 ? 0.469 8.211 -16.562 1 92.75 228 THR A C 1
ATOM 1687 O O . THR A 1 228 ? -0.398 8.5 -17.391 1 92.75 228 THR A O 1
ATOM 1690 N N . PRO A 1 229 ? 0.764 6.941 -16.312 1 94.12 229 PRO A N 1
ATOM 1691 C CA . PRO A 1 229 ? 0.096 5.836 -17 1 94.12 229 PRO A CA 1
ATOM 1692 C C . PRO A 1 229 ? -1.426 5.918 -16.906 1 94.12 229 PRO A C 1
ATOM 1694 O O . PRO A 1 229 ? -2.123 5.582 -17.859 1 94.12 229 PRO A O 1
ATOM 1697 N N . ILE A 1 230 ? -1.962 6.238 -15.781 1 95.75 230 ILE A N 1
ATOM 1698 C CA . ILE A 1 230 ? -3.354 6.668 -15.703 1 95.75 230 ILE A CA 1
ATOM 1699 C C . ILE A 1 230 ? -3.436 8.188 -15.844 1 95.75 230 ILE A C 1
ATOM 1701 O O . ILE A 1 230 ? -3.174 8.922 -14.891 1 95.75 230 ILE A O 1
ATOM 1705 N N . PRO A 1 231 ? -3.775 8.648 -17.031 1 93.19 231 PRO A N 1
ATOM 1706 C CA . PRO A 1 231 ? -3.531 10.047 -17.391 1 93.19 231 PRO A CA 1
ATOM 1707 C C . PRO A 1 231 ? -4.629 10.984 -16.891 1 93.19 231 PRO A C 1
ATOM 1709 O O . PRO A 1 231 ? -5.281 11.656 -17.688 1 93.19 231 PRO A O 1
ATOM 1712 N N . ARG A 1 232 ? -4.789 11.062 -15.641 1 93.19 232 ARG A N 1
ATOM 1713 C CA . ARG A 1 232 ? -5.656 12 -14.938 1 93.19 232 ARG A CA 1
ATOM 1714 C C . ARG A 1 232 ? -5.105 12.32 -13.547 1 93.19 232 ARG A C 1
ATOM 1716 O O . ARG A 1 232 ? -4.184 11.656 -13.07 1 93.19 232 ARG A O 1
ATOM 1723 N N . ALA A 1 233 ? -5.617 13.383 -12.992 1 94.19 233 ALA A N 1
ATOM 1724 C CA . ALA A 1 233 ? -5.398 13.578 -11.562 1 94.19 233 ALA A CA 1
ATOM 1725 C C . ALA A 1 233 ? -6.27 12.641 -10.734 1 94.19 233 ALA A C 1
ATOM 1727 O O . ALA A 1 233 ? -7.344 12.227 -11.18 1 94.19 233 ALA A O 1
ATOM 1728 N N . GLY A 1 234 ? -5.75 12.195 -9.594 1 96.31 234 GLY A N 1
ATOM 1729 C CA . GLY A 1 234 ? -6.609 11.5 -8.648 1 96.31 234 GLY A CA 1
ATOM 1730 C C . GLY A 1 234 ? -7.598 12.414 -7.949 1 96.31 234 GLY A C 1
ATOM 1731 O O . GLY A 1 234 ? -7.535 13.641 -8.109 1 96.31 234 GLY A O 1
ATOM 1732 N N . CYS A 1 235 ? -8.539 11.828 -7.234 1 96.56 235 CYS A N 1
ATOM 1733 C CA . CYS A 1 235 ? -9.5 12.617 -6.469 1 96.56 235 CYS A CA 1
ATOM 1734 C C . CYS A 1 235 ? -9.336 12.367 -4.973 1 96.56 235 CYS A C 1
ATOM 1736 O O . CYS A 1 235 ? -8.859 11.305 -4.562 1 96.56 235 CYS A O 1
ATOM 1738 N N . ALA A 1 236 ? -9.75 13.344 -4.18 1 97.62 236 ALA A N 1
ATOM 1739 C CA . ALA A 1 236 ? -9.633 13.273 -2.727 1 97.62 236 ALA A CA 1
ATOM 1740 C C . ALA A 1 236 ? -10.383 12.062 -2.176 1 97.62 236 ALA A C 1
ATOM 1742 O O . ALA A 1 236 ? -9.953 11.453 -1.193 1 97.62 236 ALA A O 1
ATOM 1743 N N . ASP A 1 237 ? -11.43 11.672 -2.838 1 97.88 237 ASP A N 1
ATOM 1744 C CA . ASP A 1 237 ? -12.234 10.539 -2.391 1 97.88 237 ASP A CA 1
ATOM 1745 C C . ASP A 1 237 ? -11.461 9.227 -2.535 1 97.88 237 ASP A C 1
ATOM 1747 O O . ASP A 1 237 ? -11.641 8.305 -1.736 1 97.88 237 ASP A O 1
ATOM 1751 N N . GLU A 1 238 ? -10.672 9.109 -3.559 1 98.31 238 GLU A N 1
ATOM 1752 C CA . GLU A 1 238 ? -9.852 7.914 -3.74 1 98.31 238 GLU A CA 1
ATOM 1753 C C . GLU A 1 238 ? -8.828 7.77 -2.617 1 98.31 238 GLU A C 1
ATOM 1755 O O . GLU A 1 238 ? -8.586 6.664 -2.125 1 98.31 238 GLU A O 1
ATOM 1760 N N . VAL A 1 239 ? -8.266 8.875 -2.174 1 98.56 239 VAL A N 1
ATOM 1761 C CA . VAL A 1 239 ? -7.363 8.859 -1.026 1 98.56 239 VAL A CA 1
ATOM 1762 C C . VAL A 1 239 ? -8.141 8.5 0.238 1 98.56 239 VAL A C 1
ATOM 1764 O O . VAL A 1 239 ? -7.684 7.684 1.041 1 98.56 239 VAL A O 1
ATOM 1767 N N . ALA A 1 240 ? -9.336 9.086 0.37 1 98.81 240 ALA A N 1
ATOM 1768 C CA . ALA A 1 240 ? -10.18 8.828 1.54 1 98.81 240 ALA A CA 1
ATOM 1769 C C . ALA A 1 240 ? -10.555 7.355 1.635 1 98.81 240 ALA A C 1
ATOM 1771 O O . ALA A 1 240 ? -10.625 6.797 2.732 1 98.81 240 ALA A O 1
ATOM 1772 N N . SER A 1 241 ? -10.812 6.703 0.484 1 98.69 241 SER A N 1
ATOM 1773 C CA . SER A 1 241 ? -11.141 5.281 0.464 1 98.69 241 SER A CA 1
ATOM 1774 C C . SER A 1 241 ? -9.984 4.438 0.992 1 98.69 241 SER A C 1
ATOM 1776 O O . SER A 1 241 ? -10.203 3.465 1.716 1 98.69 241 SER A O 1
ATOM 1778 N N . LEU A 1 242 ? -8.812 4.801 0.627 1 98.75 242 LEU A N 1
ATOM 1779 C CA . LEU A 1 242 ? -7.629 4.086 1.1 1 98.75 242 LEU A CA 1
ATOM 1780 C C . LEU A 1 242 ? -7.438 4.289 2.6 1 98.75 242 LEU A C 1
ATOM 1782 O O . LEU A 1 242 ? -7.133 3.34 3.324 1 98.75 242 LEU A O 1
ATOM 1786 N N . VAL A 1 243 ? -7.652 5.543 3.098 1 98.88 243 VAL A N 1
ATOM 1787 C CA . VAL A 1 243 ? -7.582 5.816 4.531 1 98.88 243 VAL A CA 1
ATOM 1788 C C . VAL A 1 243 ? -8.609 4.965 5.27 1 98.88 243 VAL A C 1
ATOM 1790 O O . VAL A 1 243 ? -8.305 4.375 6.309 1 98.88 243 VAL A O 1
ATOM 1793 N N . ALA A 1 244 ? -9.828 4.91 4.734 1 98.69 244 ALA A N 1
ATOM 1794 C CA . ALA A 1 244 ? -10.891 4.125 5.359 1 98.69 244 ALA A CA 1
ATOM 1795 C C . ALA A 1 244 ? -10.5 2.652 5.453 1 98.69 244 ALA A C 1
ATOM 1797 O O . ALA A 1 244 ? -10.703 2.018 6.492 1 98.69 244 ALA A O 1
ATOM 1798 N N . PHE A 1 245 ? -9.945 2.133 4.441 1 98.75 245 PHE A N 1
ATOM 1799 C CA . PHE A 1 245 ? -9.5 0.746 4.449 1 98.75 245 PHE A CA 1
ATOM 1800 C C . PHE A 1 245 ? -8.43 0.525 5.512 1 98.75 245 PHE A C 1
ATOM 1802 O O . PHE A 1 245 ? -8.562 -0.366 6.355 1 98.75 245 PHE A O 1
ATOM 1809 N N . LEU A 1 246 ? -7.383 1.383 5.531 1 98.56 246 LEU A N 1
ATOM 1810 C CA . LEU A 1 246 ? -6.23 1.229 6.41 1 98.56 246 LEU A CA 1
ATOM 1811 C C . LEU A 1 246 ? -6.625 1.429 7.867 1 98.56 246 LEU A C 1
ATOM 1813 O O . LEU A 1 246 ? -5.957 0.919 8.773 1 98.56 246 LEU A O 1
ATOM 1817 N N . SER A 1 247 ? -7.691 2.195 8.102 1 98.06 247 SER A N 1
ATOM 1818 C CA . SER A 1 247 ? -8.117 2.477 9.469 1 98.06 247 SER A CA 1
ATOM 1819 C C . SER A 1 247 ? -9.031 1.379 10 1 98.06 247 SER A C 1
ATOM 1821 O O . SER A 1 247 ? -9.391 1.376 1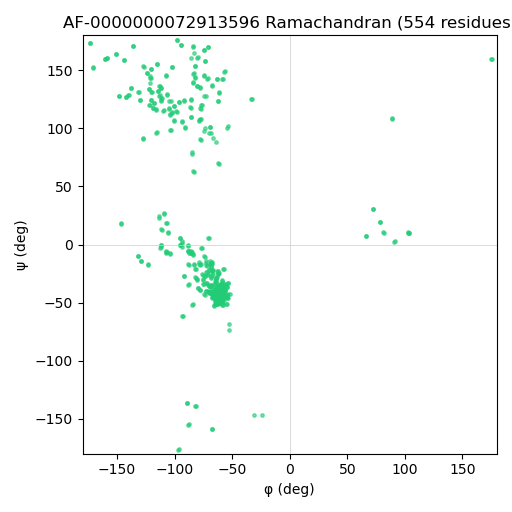1.18 1 98.06 247 SER A O 1
ATOM 1823 N N . GLY A 1 248 ? -9.43 0.433 9.141 1 96.69 248 GLY A N 1
ATOM 1824 C CA . GLY A 1 248 ? -10.414 -0.574 9.516 1 96.69 248 GLY A CA 1
ATOM 1825 C C . GLY A 1 248 ? -9.781 -1.893 9.93 1 96.69 248 GLY A C 1
ATOM 1826 O O . GLY A 1 248 ? -8.57 -2.074 9.812 1 96.69 248 GLY A O 1
ATOM 1827 N N . PRO A 1 249 ? -10.602 -2.805 10.352 1 95.81 249 PRO A N 1
ATOM 1828 C CA . PRO A 1 249 ? -10.125 -4.086 10.875 1 95.81 249 PRO A CA 1
ATOM 1829 C C . PRO A 1 249 ? -9.523 -4.98 9.789 1 95.81 249 PRO A C 1
ATOM 1831 O O . PRO A 1 249 ? -8.695 -5.844 10.086 1 95.81 249 PRO A O 1
ATOM 1834 N N . ASP A 1 250 ? -9.898 -4.742 8.531 1 97 250 ASP A N 1
ATOM 1835 C CA . ASP A 1 250 ? -9.383 -5.559 7.434 1 97 250 ASP A CA 1
ATOM 1836 C C . ASP A 1 250 ? -7.895 -5.30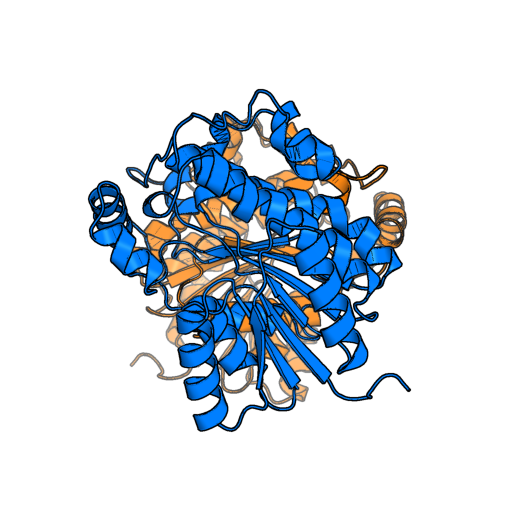5 7.211 1 97 250 ASP A C 1
ATOM 1838 O O . ASP A 1 250 ? -7.223 -6.086 6.535 1 97 250 ASP A O 1
ATOM 1842 N N . ALA A 1 251 ? -7.379 -4.191 7.785 1 98 251 ALA A N 1
ATOM 1843 C CA . ALA A 1 251 ? -5.98 -3.816 7.598 1 98 251 ALA A CA 1
ATOM 1844 C C . ALA A 1 251 ? -5.18 -4.023 8.883 1 98 251 ALA A C 1
ATOM 1846 O O . ALA A 1 251 ? -4.148 -3.383 9.086 1 98 251 ALA A O 1
ATOM 1847 N N . SER A 1 252 ? -5.633 -4.977 9.758 1 97.44 252 SER A N 1
ATOM 1848 C CA . SER A 1 252 ? -5.109 -5.121 11.117 1 97.44 252 SER A CA 1
ATOM 1849 C C . SER A 1 252 ? -3.674 -5.633 11.102 1 97.44 252 SER A C 1
ATOM 1851 O O . SER A 1 252 ? -2.963 -5.527 12.102 1 97.44 252 SER A O 1
ATOM 1853 N N . PHE A 1 253 ? -3.182 -6.195 9.984 1 98.25 253 PHE A N 1
ATOM 1854 C CA . PHE A 1 253 ? -1.822 -6.715 9.922 1 98.25 253 PHE A CA 1
ATOM 1855 C C . PHE A 1 253 ? -0.925 -5.789 9.102 1 98.25 253 PHE A C 1
ATOM 1857 O O . PHE A 1 253 ? 0.192 -6.164 8.742 1 98.25 253 PHE A O 1
ATOM 1864 N N . ILE A 1 254 ? -1.403 -4.574 8.734 1 98.69 254 ILE A N 1
ATOM 1865 C CA . ILE A 1 254 ? -0.639 -3.572 7.996 1 98.69 254 ILE A CA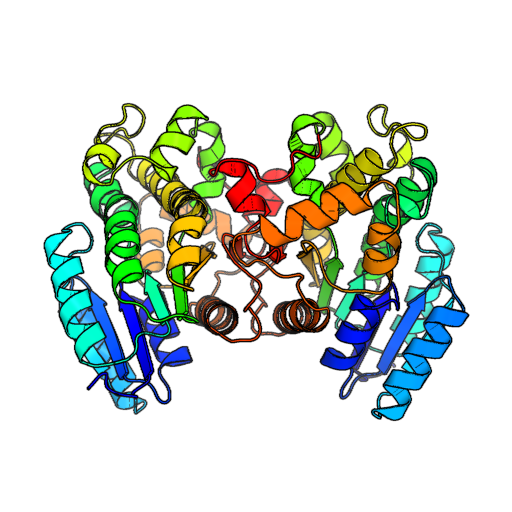 1
ATOM 1866 C C . ILE A 1 254 ? -0.069 -2.545 8.969 1 98.69 254 ILE A C 1
ATOM 1868 O O . ILE A 1 254 ? -0.819 -1.823 9.633 1 98.69 254 ILE A O 1
ATOM 1872 N N . ASN A 1 255 ? 1.244 -2.537 9.055 1 98.25 255 ASN A N 1
ATOM 1873 C CA . ASN A 1 255 ? 1.938 -1.647 9.984 1 98.25 255 ASN A CA 1
ATOM 1874 C C . ASN A 1 255 ? 3.293 -1.214 9.438 1 98.25 255 ASN A C 1
ATOM 1876 O O . ASN A 1 255 ? 4.07 -2.045 8.961 1 98.25 255 ASN A O 1
ATOM 1880 N N . GLY A 1 256 ? 3.525 0.063 9.422 1 97.75 256 GLY A N 1
ATOM 1881 C CA . GLY A 1 256 ? 4.801 0.589 8.969 1 97.75 256 GLY A CA 1
ATOM 1882 C C . GLY A 1 256 ? 4.938 0.609 7.457 1 97.75 256 GLY A C 1
ATOM 1883 O O . GLY A 1 256 ? 6.047 0.595 6.926 1 97.75 256 GLY A O 1
ATOM 1884 N N . ALA A 1 257 ? 3.848 0.556 6.727 1 98.38 257 ALA A N 1
ATOM 1885 C CA . ALA A 1 257 ? 3.871 0.512 5.27 1 98.38 257 ALA A CA 1
ATOM 1886 C C . ALA A 1 257 ? 3.529 1.875 4.672 1 98.38 257 ALA A C 1
ATOM 1888 O O . ALA A 1 257 ? 2.904 2.709 5.332 1 98.38 257 ALA A O 1
ATOM 1889 N N . ASP A 1 258 ? 4.004 2.152 3.514 1 98.69 258 ASP A N 1
ATOM 1890 C CA . ASP A 1 258 ? 3.607 3.312 2.721 1 98.69 258 ASP A CA 1
ATOM 1891 C C . ASP A 1 258 ? 2.832 2.887 1.476 1 98.69 258 ASP A C 1
ATOM 1893 O O . ASP A 1 258 ? 3.307 2.061 0.693 1 98.69 258 ASP A O 1
ATOM 1897 N N . PHE A 1 259 ? 1.671 3.434 1.306 1 98.69 259 PHE A N 1
ATOM 1898 C CA . PHE A 1 259 ? 0.793 3.082 0.196 1 98.69 259 PHE A CA 1
ATOM 1899 C C . PHE A 1 259 ? 0.805 4.172 -0.87 1 98.69 259 PHE A C 1
ATOM 1901 O O . PHE A 1 259 ? 0.28 5.266 -0.653 1 98.69 259 PHE A O 1
ATOM 1908 N N . VAL A 1 260 ? 1.349 3.865 -2.008 1 98.56 260 VAL A N 1
ATOM 1909 C CA . VAL A 1 260 ? 1.452 4.809 -3.115 1 98.56 260 VAL A CA 1
ATOM 1910 C C . VAL A 1 260 ? 0.166 4.781 -3.939 1 98.56 260 VAL A C 1
ATOM 1912 O O . VAL A 1 260 ? -0.302 3.713 -4.336 1 98.56 260 VAL A O 1
ATOM 1915 N N . ILE A 1 261 ? -0.447 5.887 -4.117 1 98.69 261 ILE A N 1
ATOM 1916 C CA . ILE A 1 261 ? -1.622 6.078 -4.961 1 98.69 261 ILE A CA 1
ATOM 1917 C C . ILE A 1 261 ? -1.376 7.227 -5.934 1 98.69 261 ILE A C 1
ATOM 1919 O O . ILE A 1 261 ? -1.596 8.391 -5.598 1 98.69 261 ILE A O 1
ATOM 1923 N N . ASP A 1 262 ? -0.838 6.879 -7.184 1 97.12 262 ASP A N 1
ATOM 1924 C CA . ASP A 1 262 ? -0.317 7.961 -8.016 1 97.12 262 ASP A CA 1
ATOM 1925 C C . ASP A 1 262 ? -0.527 7.664 -9.5 1 97.12 262 ASP A C 1
ATOM 1927 O O . ASP A 1 262 ? 0.229 8.141 -10.344 1 97.12 262 ASP A O 1
ATOM 1931 N N . GLY A 1 263 ? -1.422 6.742 -9.766 1 96.81 263 GLY A N 1
ATOM 1932 C CA . GLY A 1 263 ? -1.708 6.406 -11.156 1 96.81 263 GLY A CA 1
ATOM 1933 C C . GLY A 1 263 ? -0.536 5.758 -11.867 1 96.81 263 GLY A C 1
ATOM 1934 O O . GLY A 1 263 ? -0.557 5.598 -13.086 1 96.81 263 GLY A O 1
ATOM 1935 N N . GLY A 1 264 ? 0.504 5.441 -11.211 1 96.44 264 GLY A N 1
ATOM 1936 C CA . GLY A 1 264 ? 1.655 4.766 -11.789 1 96.44 264 GLY A CA 1
ATOM 1937 C C . GLY A 1 264 ? 2.824 5.699 -12.047 1 96.44 264 GLY A C 1
ATOM 1938 O O . GLY A 1 264 ? 3.82 5.301 -12.656 1 96.44 264 GLY A O 1
ATOM 1939 N N . ALA A 1 265 ? 2.793 6.949 -11.539 1 94.19 265 ALA A N 1
ATOM 1940 C CA . ALA A 1 265 ? 3.816 7.953 -11.828 1 94.19 265 ALA A CA 1
ATOM 1941 C C . ALA A 1 265 ? 5.184 7.504 -11.32 1 94.19 265 ALA A C 1
ATOM 1943 O O . ALA A 1 265 ? 6.176 7.578 -12.039 1 94.19 265 ALA A O 1
ATOM 1944 N N . THR A 1 266 ? 5.254 7.027 -10.094 1 94.31 266 THR A N 1
ATOM 1945 C CA . THR A 1 266 ? 6.523 6.621 -9.5 1 94.31 266 THR A CA 1
ATOM 1946 C C . THR A 1 266 ? 7.105 5.418 -10.227 1 94.31 266 THR A C 1
ATOM 1948 O O . THR A 1 266 ? 8.297 5.391 -10.547 1 94.31 266 THR A O 1
ATOM 1951 N N . ALA A 1 267 ? 6.273 4.43 -10.516 1 94.19 267 ALA A N 1
ATOM 1952 C CA . ALA A 1 267 ? 6.73 3.236 -11.227 1 94.19 267 ALA A CA 1
ATOM 1953 C C . ALA A 1 267 ? 7.23 3.588 -12.625 1 94.19 267 ALA A C 1
ATOM 1955 O O . ALA A 1 267 ? 8.273 3.09 -13.055 1 94.19 267 ALA A O 1
ATOM 1956 N N . ALA A 1 268 ? 6.488 4.441 -13.32 1 92.44 268 ALA A N 1
ATOM 1957 C CA . ALA A 1 268 ? 6.879 4.855 -14.664 1 92.44 268 ALA A CA 1
ATOM 1958 C C . ALA A 1 268 ? 8.219 5.594 -14.648 1 92.44 268 ALA A C 1
ATOM 1960 O O . ALA A 1 268 ? 9.023 5.453 -15.57 1 92.44 268 ALA A O 1
ATOM 1961 N N . SER A 1 269 ? 8.43 6.336 -13.633 1 88.69 269 SER A N 1
ATOM 1962 C CA . SER A 1 269 ? 9.672 7.098 -13.516 1 88.69 269 SER A CA 1
ATOM 1963 C C . SER A 1 269 ? 10.867 6.172 -13.328 1 88.69 269 SER A C 1
ATOM 1965 O O . SER A 1 269 ? 12 6.543 -13.648 1 88.69 269 SER A O 1
ATOM 1967 N N . ARG A 1 270 ? 10.641 4.961 -12.844 1 88.12 270 ARG A N 1
ATOM 1968 C CA . ARG A 1 270 ? 11.719 4.02 -12.586 1 88.12 270 ARG A CA 1
ATOM 1969 C C . ARG A 1 270 ? 12.047 3.203 -13.828 1 88.12 270 ARG A C 1
ATOM 1971 O O . ARG A 1 270 ? 13.203 2.859 -14.07 1 88.12 270 ARG A O 1
ATOM 1978 N N . PHE A 1 271 ? 11.07 2.895 -14.617 1 85.31 271 PHE A N 1
ATOM 1979 C CA . PHE A 1 271 ? 11.312 1.867 -15.625 1 85.31 271 PHE A CA 1
ATOM 1980 C C . PHE A 1 271 ? 10.828 2.324 -17 1 85.31 271 PHE A C 1
ATOM 1982 O O . PHE A 1 271 ? 10.992 1.611 -17.984 1 85.31 271 PHE A O 1
ATOM 1989 N N . SER A 1 272 ? 10.18 3.309 -17.062 1 72.12 272 SER A N 1
ATOM 1990 C CA . SER A 1 272 ? 9.664 3.775 -18.344 1 72.12 272 SER A CA 1
ATOM 1991 C C . SER A 1 272 ? 10.164 5.18 -18.672 1 72.12 272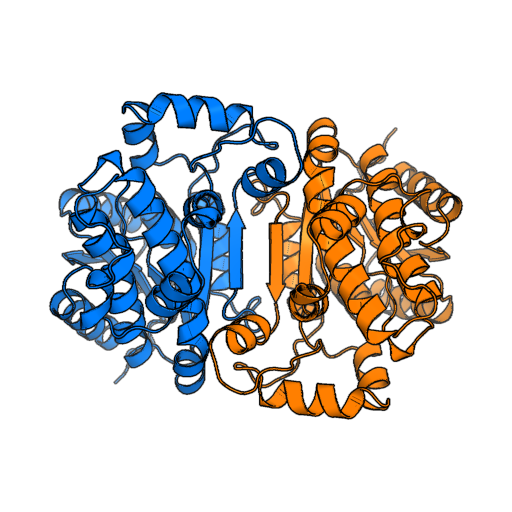 SER A C 1
ATOM 1993 O O . SER A 1 272 ? 10.555 5.926 -17.766 1 72.12 272 SER A O 1
ATOM 1995 N N . ASP A 1 273 ? 10.633 5.586 -20.141 1 58.44 273 ASP A N 1
ATOM 1996 C CA . ASP A 1 273 ? 11.062 6.902 -20.609 1 58.44 273 ASP A CA 1
ATOM 1997 C C . ASP A 1 273 ? 10.484 8.008 -19.734 1 58.44 273 ASP A C 1
ATOM 1999 O O . ASP A 1 273 ? 9.664 7.75 -18.859 1 58.44 273 ASP A O 1
ATOM 2003 N N . PRO A 1 274 ? 10.133 9.242 -20.172 1 55.69 274 PRO A N 1
ATOM 2004 C CA . PRO A 1 274 ? 10.133 10.516 -19.453 1 55.69 274 PRO A CA 1
ATOM 2005 C C . PRO A 1 274 ? 9.164 10.516 -18.266 1 55.69 274 PRO A C 1
ATOM 2007 O O . PRO A 1 274 ? 7.98 10.211 -18.438 1 55.69 274 PRO A O 1
ATOM 2010 N N . ILE A 1 275 ? 9.125 9.969 -17.156 1 58.94 275 ILE A N 1
ATOM 2011 C CA . ILE A 1 275 ? 8.383 10.477 -16 1 58.94 275 ILE A CA 1
ATOM 2012 C C . ILE A 1 275 ? 9.211 11.539 -15.281 1 58.94 275 ILE A C 1
ATOM 2014 O O . ILE A 1 275 ? 10.438 11.57 -15.414 1 58.94 275 ILE A O 1
ATOM 2018 N N . LEU A 1 276 ? 8.742 12.539 -14.25 1 54.78 276 LEU A N 1
ATOM 2019 C CA . LEU A 1 276 ? 9.172 13.828 -13.711 1 54.78 276 LEU A CA 1
ATOM 2020 C C . LEU A 1 276 ? 10.367 13.656 -12.773 1 54.78 276 LEU A C 1
ATOM 2022 O O . LEU A 1 276 ? 10.383 12.734 -11.953 1 54.78 276 LEU A O 1
ATOM 2026 N N . GLU A 1 277 ? 11.562 13.898 -13.375 1 52.41 277 GLU A N 1
ATOM 2027 C CA . GLU A 1 277 ? 12.703 14.039 -12.477 1 52.41 277 GLU A CA 1
ATOM 2028 C C . GLU A 1 277 ? 12.555 15.25 -11.57 1 52.41 277 GLU A C 1
ATOM 2030 O O . GLU A 1 277 ? 12.32 16.359 -12.047 1 52.41 277 GLU A O 1
ATOM 2035 N N . LEU A 1 278 ? 11.969 15.047 -10.539 1 45.22 278 LEU A N 1
ATOM 2036 C CA . LEU A 1 278 ? 12.086 16.25 -9.719 1 45.22 278 LEU A CA 1
ATOM 2037 C C . LEU A 1 278 ? 13.547 16.656 -9.57 1 45.22 278 LEU A C 1
ATOM 2039 O O . LEU A 1 278 ? 13.875 17.844 -9.648 1 45.22 278 LEU A O 1
ATOM 2043 N N . VAL A 1 279 ? 14.32 15.828 -8.695 1 41 279 VAL A N 1
ATOM 2044 C CA . VAL A 1 279 ? 15.75 16.094 -8.539 1 41 279 VAL A CA 1
ATOM 2045 C C . VAL A 1 279 ? 16.547 14.859 -8.961 1 41 279 VAL A C 1
ATOM 2047 O O . VAL A 1 279 ? 16.078 13.727 -8.844 1 41 279 VAL A O 1
ATOM 2050 N N . MET B 1 1 ? -20.375 -13.836 -28.594 1 37.53 1 MET B N 1
ATOM 2051 C CA . MET B 1 1 ? -20.547 -12.562 -27.891 1 37.53 1 MET B CA 1
ATOM 2052 C C . MET B 1 1 ? -19.891 -12.594 -26.531 1 37.53 1 MET B C 1
ATOM 2054 O O . MET B 1 1 ? -19.859 -13.641 -25.875 1 37.53 1 MET B O 1
ATOM 2058 N N . ALA B 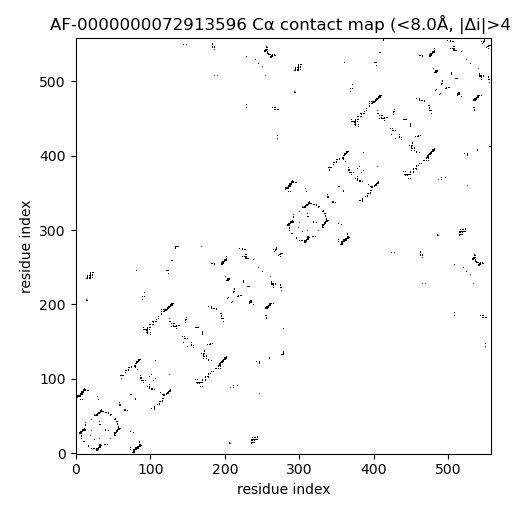1 2 ? -18.953 -11.703 -26.188 1 49.47 2 ALA B N 1
ATOM 2059 C CA . ALA B 1 2 ? -18.203 -11.781 -24.938 1 49.47 2 ALA B CA 1
ATOM 2060 C C . ALA B 1 2 ? -19.156 -11.867 -23.734 1 49.47 2 ALA B C 1
ATOM 2062 O O . ALA B 1 2 ? -20.156 -11.141 -23.688 1 49.47 2 ALA B O 1
ATOM 2063 N N . SER B 1 3 ? -19.266 -13.07 -23.266 1 56.69 3 SER B N 1
ATOM 2064 C CA . SER B 1 3 ? -20.141 -13.219 -22.094 1 56.69 3 SER B CA 1
ATOM 2065 C C . SER B 1 3 ? -20.078 -11.984 -21.203 1 56.69 3 SER B C 1
ATOM 2067 O O . SER B 1 3 ? -19.047 -11.312 -21.109 1 56.69 3 SER B O 1
ATOM 2069 N N . SER B 1 4 ? -21.188 -11.328 -20.875 1 74.19 4 SER B N 1
ATOM 2070 C CA . SER B 1 4 ? -21.344 -10.18 -20 1 74.19 4 SER B CA 1
ATOM 2071 C C . SER B 1 4 ? -21.094 -10.562 -18.547 1 74.19 4 SER B C 1
ATOM 2073 O O . SER B 1 4 ? -21.047 -9.695 -17.656 1 74.19 4 SER B O 1
ATOM 2075 N N . ARG B 1 5 ? -20.656 -11.875 -18.438 1 88.44 5 ARG B N 1
ATOM 2076 C CA . ARG B 1 5 ? -20.453 -12.375 -17.078 1 88.44 5 ARG B CA 1
ATOM 2077 C C . ARG B 1 5 ? -19.109 -11.914 -16.516 1 88.44 5 ARG B C 1
ATOM 2079 O O . ARG B 1 5 ? -18.094 -11.977 -17.203 1 88.44 5 ARG B O 1
ATOM 2086 N N . SER B 1 6 ? -19.125 -11.492 -15.281 1 95.56 6 SER B N 1
ATOM 2087 C CA . SER B 1 6 ? -17.891 -11.07 -14.617 1 95.56 6 SER B CA 1
ATOM 2088 C C . SER B 1 6 ? -17.078 -12.273 -14.172 1 95.56 6 SER B C 1
ATOM 2090 O O . SER B 1 6 ? -17.625 -13.258 -13.672 1 95.56 6 SER B O 1
ATOM 2092 N N . GLY B 1 7 ? -15.773 -12.273 -14.391 1 98.12 7 GLY B N 1
ATOM 2093 C CA . GLY B 1 7 ? -14.898 -13.383 -14.055 1 98.12 7 GLY B CA 1
ATOM 2094 C C . GLY B 1 7 ? -13.789 -13 -13.094 1 98.12 7 GLY B C 1
ATOM 2095 O O . GLY B 1 7 ? -13.273 -11.883 -13.148 1 98.12 7 GLY B O 1
ATOM 2096 N N . LEU B 1 8 ? -13.461 -13.914 -12.211 1 98.75 8 LEU B N 1
ATOM 2097 C CA . LEU B 1 8 ? -12.289 -13.875 -11.336 1 98.75 8 LEU B CA 1
ATOM 2098 C C . LEU B 1 8 ? -11.359 -15.047 -11.617 1 98.75 8 LEU B C 1
ATOM 2100 O O . LEU B 1 8 ? -11.781 -16.203 -11.602 1 98.75 8 LEU B O 1
ATOM 2104 N N . LEU B 1 9 ? -10.172 -14.75 -11.945 1 98.94 9 LEU B N 1
ATOM 2105 C CA . LEU B 1 9 ? -9.188 -15.805 -12.125 1 98.94 9 LEU B CA 1
ATOM 2106 C C . LEU B 1 9 ? -8.125 -15.758 -11.039 1 98.94 9 LEU B C 1
ATOM 2108 O O . LEU B 1 9 ? -7.504 -14.719 -10.812 1 98.94 9 LEU B O 1
ATOM 2112 N N . VAL B 1 10 ? -7.969 -16.844 -10.359 1 98.94 10 VAL B N 1
ATOM 2113 C CA . VAL B 1 10 ? -6.926 -16.984 -9.344 1 98.94 10 VAL B CA 1
ATOM 2114 C C . VAL B 1 10 ? -5.949 -18.078 -9.766 1 98.94 10 VAL B C 1
ATOM 2116 O O . VAL B 1 10 ? -6.34 -19.234 -9.945 1 98.94 10 VAL B O 1
ATOM 2119 N N . LEU B 1 11 ? -4.707 -17.656 -9.992 1 98.88 11 LEU B N 1
ATOM 2120 C CA . LEU B 1 11 ? -3.633 -18.609 -10.227 1 98.88 11 LEU B CA 1
ATOM 2121 C C . LEU B 1 11 ? -2.93 -18.969 -8.914 1 98.88 11 LEU B C 1
ATOM 2123 O O . LEU B 1 11 ? -2.35 -18.094 -8.266 1 98.88 11 LEU B O 1
ATOM 2127 N N . GLY B 1 12 ? -2.838 -20.234 -8.547 1 98.25 12 GLY B N 1
ATOM 2128 C CA . GLY B 1 12 ? -2.492 -20.672 -7.203 1 98.25 12 GLY B CA 1
ATOM 2129 C C . GLY B 1 12 ? -3.697 -20.812 -6.293 1 98.25 12 GLY B C 1
ATOM 2130 O O . GLY B 1 12 ? -4.285 -19.828 -5.867 1 98.25 12 GLY B O 1
ATOM 2131 N N . ALA B 1 13 ? -4.047 -22.109 -5.984 1 97.38 13 ALA B N 1
ATOM 2132 C CA . ALA B 1 13 ? -5.289 -22.344 -5.246 1 97.38 13 ALA B CA 1
ATOM 2133 C C . ALA B 1 13 ? -5 -22.766 -3.805 1 97.38 13 ALA B C 1
ATOM 2135 O O . ALA B 1 13 ? -5.852 -23.344 -3.137 1 97.38 13 ALA B O 1
ATOM 2136 N N . GLY B 1 14 ? -3.758 -22.469 -3.355 1 95.31 14 GLY B N 1
ATOM 2137 C CA . GLY B 1 14 ? -3.428 -22.719 -1.962 1 95.31 14 GLY B CA 1
ATOM 2138 C C . GLY B 1 14 ? -4.184 -21.828 -0.996 1 95.31 14 GLY B C 1
ATOM 2139 O O . GLY B 1 14 ? -5.293 -21.375 -1.296 1 95.31 14 GLY B O 1
ATOM 2140 N N . GLY B 1 15 ? -3.693 -21.656 0.191 1 94 15 GLY B N 1
ATOM 2141 C CA . GLY B 1 15 ? -4.363 -20.922 1.262 1 94 15 GLY B CA 1
ATOM 2142 C C . GLY B 1 15 ? -4.773 -19.516 0.868 1 94 15 GLY B C 1
ATOM 2143 O O . GLY B 1 15 ? -5.93 -19.141 1.04 1 94 15 GLY B O 1
ATOM 2144 N N . MET B 1 16 ? -3.834 -18.766 0.332 1 96.75 16 MET B N 1
ATOM 2145 C CA . MET B 1 16 ? -4.141 -17.375 -0.038 1 96.75 16 MET B CA 1
ATOM 2146 C C . MET B 1 16 ? -5.086 -17.328 -1.232 1 96.75 16 MET B C 1
ATOM 2148 O O . MET B 1 16 ? -6.027 -16.531 -1.253 1 96.75 16 MET B O 1
ATOM 2152 N N . GLY B 1 17 ? -4.836 -18.234 -2.211 1 98.44 17 GLY B N 1
ATOM 2153 C CA . GLY B 1 17 ? -5.711 -18.281 -3.371 1 98.44 17 GLY B CA 1
ATOM 2154 C C . GLY B 1 17 ? -7.152 -18.609 -3.02 1 98.44 17 GLY B C 1
ATOM 2155 O O . GLY B 1 17 ? -8.078 -17.984 -3.537 1 98.44 17 GLY B O 1
ATOM 2156 N N . LEU B 1 18 ? -7.309 -19.562 -2.133 1 98.44 18 LEU B N 1
ATOM 2157 C CA . LEU B 1 18 ? -8.648 -19.953 -1.69 1 98.44 18 LEU B CA 1
ATOM 2158 C C . LEU B 1 18 ? -9.344 -18.797 -0.999 1 98.44 18 LEU B C 1
ATOM 2160 O O . LEU B 1 18 ? -10.516 -18.5 -1.28 1 98.44 18 LEU B O 1
ATOM 2164 N N . ALA B 1 19 ? -8.641 -18.094 -0.123 1 98.44 19 ALA B N 1
ATOM 2165 C CA . ALA B 1 19 ? -9.219 -16.953 0.601 1 98.44 19 ALA B CA 1
ATOM 2166 C C . ALA B 1 19 ? -9.625 -15.844 -0.357 1 98.44 19 ALA B C 1
ATOM 2168 O O . ALA B 1 19 ? -10.688 -15.234 -0.202 1 98.44 19 ALA B O 1
ATOM 2169 N N . ILE B 1 20 ? -8.82 -15.594 -1.363 1 98.75 20 ILE B N 1
ATOM 2170 C CA . ILE B 1 20 ? -9.086 -14.547 -2.344 1 98.75 20 ILE B CA 1
ATOM 2171 C C . ILE B 1 20 ? -10.305 -14.922 -3.182 1 98.75 20 ILE B C 1
ATOM 2173 O O . ILE B 1 20 ? -11.203 -14.102 -3.375 1 98.75 20 ILE B O 1
ATOM 2177 N N . ALA B 1 21 ? -10.336 -16.156 -3.615 1 98.88 21 ALA B N 1
ATOM 2178 C CA . ALA B 1 21 ? -11.469 -16.625 -4.41 1 98.88 21 ALA B CA 1
ATOM 2179 C C . ALA B 1 21 ? -12.766 -16.531 -3.615 1 98.88 21 ALA B C 1
ATOM 2181 O O . ALA B 1 21 ? -13.805 -16.141 -4.152 1 98.88 21 ALA B O 1
ATOM 2182 N N . ARG B 1 22 ? -12.688 -16.891 -2.377 1 98.62 22 ARG B N 1
ATOM 2183 C CA . ARG B 1 22 ? -13.867 -16.844 -1.519 1 98.62 22 ARG B CA 1
ATOM 2184 C C . ARG B 1 22 ? -14.344 -15.406 -1.332 1 98.62 22 ARG B C 1
ATOM 2186 O O . ARG B 1 22 ? -15.539 -15.125 -1.435 1 98.62 22 ARG B O 1
ATOM 2193 N N . ARG B 1 23 ? -13.43 -14.516 -1.091 1 98.25 23 ARG B N 1
ATOM 2194 C CA . ARG B 1 23 ? -13.75 -13.125 -0.793 1 98.25 23 ARG B CA 1
ATOM 2195 C C . ARG B 1 23 ? -14.312 -12.422 -2.021 1 98.25 23 ARG B C 1
ATOM 2197 O O . ARG B 1 23 ? -15.203 -11.57 -1.905 1 98.25 23 ARG B O 1
ATOM 2204 N N . LEU B 1 24 ? -13.836 -12.758 -3.227 1 98.31 24 LEU B N 1
ATOM 2205 C CA . LEU B 1 24 ? -14.148 -11.984 -4.422 1 98.31 24 LEU B CA 1
ATOM 2206 C C . LEU B 1 24 ? -15.117 -12.742 -5.32 1 98.31 24 LEU B C 1
ATOM 2208 O O . LEU B 1 24 ? -15.609 -12.203 -6.312 1 98.31 24 LEU B O 1
ATOM 2212 N N . GLY B 1 25 ? -15.453 -13.953 -5.051 1 97.94 25 GLY B N 1
ATOM 2213 C CA . GLY B 1 25 ? -16.094 -14.859 -5.992 1 97.94 25 GLY B CA 1
ATOM 2214 C C . GLY B 1 25 ? -17.578 -14.617 -6.148 1 97.94 25 GLY B C 1
ATOM 2215 O O . GLY B 1 25 ? -18.188 -15.102 -7.098 1 97.94 25 GLY B O 1
ATOM 2216 N N . ALA B 1 26 ? -18.203 -13.859 -5.176 1 96.38 26 ALA B N 1
ATOM 2217 C CA . ALA B 1 26 ? -19.656 -13.672 -5.215 1 96.38 26 ALA B CA 1
ATOM 2218 C C . ALA B 1 26 ? -20.078 -12.945 -6.488 1 96.38 26 ALA B C 1
ATOM 2220 O O . ALA B 1 26 ? -19.547 -11.875 -6.805 1 96.38 26 ALA B O 1
ATOM 2221 N N . GLY B 1 27 ? -20.953 -13.547 -7.238 1 95.88 27 GLY B N 1
ATOM 2222 C CA . GLY B 1 27 ? -21.5 -12.938 -8.438 1 95.88 27 GLY B CA 1
ATOM 2223 C C . GLY B 1 27 ? -20.578 -13.07 -9.648 1 95.88 27 GLY B C 1
ATOM 2224 O O . GLY B 1 27 ? -20.859 -12.5 -10.703 1 95.88 27 GLY B O 1
ATOM 2225 N N . ARG B 1 28 ? -19.531 -13.891 -9.516 1 97.69 28 ARG B N 1
ATOM 2226 C CA . ARG B 1 28 ? -18.562 -14.047 -10.594 1 97.69 28 ARG B CA 1
ATOM 2227 C C . ARG B 1 28 ? -18.375 -15.516 -10.945 1 97.69 28 ARG B C 1
ATOM 2229 O O . ARG B 1 28 ? -18.688 -16.406 -10.148 1 97.69 28 ARG B O 1
ATOM 2236 N N . LEU B 1 29 ? -18 -15.75 -12.148 1 98.38 29 LEU B N 1
ATOM 2237 C CA . LEU B 1 29 ? -17.406 -17.047 -12.477 1 98.38 29 LEU B CA 1
ATOM 2238 C C . LEU B 1 29 ? -15.953 -17.109 -12.016 1 98.38 29 LEU B C 1
ATOM 2240 O O . LEU B 1 29 ? -15.117 -16.328 -12.484 1 98.38 29 LEU B O 1
ATOM 2244 N N . VAL B 1 30 ? -15.695 -18.031 -11.102 1 98.75 30 VAL B N 1
ATOM 2245 C CA . VAL B 1 30 ? -14.359 -18.141 -10.523 1 98.75 30 VAL B CA 1
ATOM 2246 C C . VAL B 1 30 ? -13.562 -19.219 -11.258 1 98.75 30 VAL B C 1
ATOM 2248 O O . VAL B 1 30 ? -14 -20.359 -11.359 1 98.75 30 VAL B O 1
ATOM 2251 N N . PHE B 1 31 ? -12.422 -18.828 -11.789 1 98.88 31 PHE B N 1
ATOM 2252 C CA . PHE B 1 31 ? -11.453 -19.766 -12.344 1 98.88 31 PHE B CA 1
ATOM 2253 C C . PHE B 1 31 ? -10.32 -20.016 -11.352 1 98.88 31 PHE B C 1
ATOM 2255 O O . PHE B 1 31 ? -9.617 -19.078 -10.961 1 98.88 31 PHE B O 1
ATOM 2262 N N . LEU B 1 32 ? -10.164 -21.25 -10.93 1 98.88 32 LEU B N 1
ATOM 2263 C CA . LEU B 1 32 ? -9.031 -21.672 -10.109 1 98.88 32 LEU B CA 1
ATOM 2264 C C . LEU B 1 32 ? -8.008 -22.438 -10.938 1 98.88 32 LEU B C 1
ATOM 2266 O O . LEU B 1 32 ? -8.352 -23.438 -11.578 1 98.88 32 LEU B O 1
ATOM 2270 N N . ALA B 1 33 ? -6.844 -21.969 -10.93 1 98.88 33 ALA B N 1
ATOM 2271 C CA . ALA B 1 33 ? -5.777 -22.641 -11.672 1 98.88 33 ALA B CA 1
ATOM 2272 C C . ALA B 1 33 ? -4.625 -23.016 -10.75 1 98.88 33 ALA B C 1
ATOM 2274 O O . ALA B 1 33 ? -4.219 -22.219 -9.898 1 98.88 33 ALA B O 1
ATOM 2275 N N . ASP B 1 34 ? -4.141 -24.172 -10.828 1 98.69 34 ASP B N 1
ATOM 2276 C CA . ASP B 1 34 ? -3.041 -24.703 -10.039 1 98.69 34 ASP B CA 1
ATOM 2277 C C . ASP B 1 34 ? -2.418 -25.922 -10.719 1 98.69 34 ASP B C 1
ATOM 2279 O O . ASP B 1 34 ? -3.027 -26.531 -11.609 1 98.69 34 ASP B O 1
ATOM 2283 N N . ASN B 1 35 ? -1.203 -26.203 -10.32 1 98.06 35 ASN B N 1
ATOM 2284 C CA . ASN B 1 35 ? -0.547 -27.359 -10.922 1 98.06 35 ASN B CA 1
ATOM 2285 C C . ASN B 1 35 ? -0.855 -28.641 -10.148 1 98.06 35 ASN B C 1
ATOM 2287 O O . ASN B 1 35 ? -0.471 -29.734 -10.578 1 98.06 35 ASN B O 1
ATOM 2291 N N . SER B 1 36 ? -1.536 -28.594 -9.023 1 97.44 36 SER B N 1
ATOM 2292 C CA . SER B 1 36 ? -1.871 -29.75 -8.195 1 97.44 36 SER B CA 1
ATOM 2293 C C . SER B 1 36 ? -3.363 -30.062 -8.258 1 97.44 36 SER B C 1
ATOM 2295 O O . SER B 1 36 ? -4.184 -29.297 -7.746 1 97.44 36 SER B O 1
ATOM 2297 N N . PRO B 1 37 ? -3.727 -31.234 -8.797 1 97.94 37 PRO B N 1
ATOM 2298 C CA . PRO B 1 37 ? -5.141 -31.609 -8.805 1 97.94 37 PRO B CA 1
ATOM 2299 C C . PRO B 1 37 ? -5.742 -31.672 -7.406 1 97.94 37 PRO B C 1
ATOM 2301 O O . PRO B 1 37 ? -6.898 -31.297 -7.207 1 97.94 37 PRO B O 1
ATOM 2304 N N . LYS B 1 38 ? -4.953 -32.125 -6.477 1 97.56 38 LYS B N 1
ATOM 2305 C CA . LYS B 1 38 ? -5.426 -32.25 -5.102 1 97.56 38 LYS B CA 1
ATOM 2306 C C . LYS B 1 38 ? -5.789 -30.891 -4.52 1 97.56 38 LYS B C 1
ATOM 2308 O O . LYS B 1 38 ? -6.844 -30.734 -3.9 1 97.56 38 LYS B O 1
ATOM 2313 N N . VAL B 1 39 ? -4.938 -29.922 -4.75 1 97.19 39 VAL B N 1
ATOM 2314 C CA . VAL B 1 39 ? -5.164 -28.562 -4.246 1 97.19 39 VAL B CA 1
ATOM 2315 C C . VAL B 1 39 ? -6.395 -27.969 -4.918 1 97.19 39 VAL B C 1
ATOM 2317 O O . VAL B 1 39 ? -7.234 -27.359 -4.254 1 97.19 39 VAL B O 1
ATOM 2320 N N . LEU B 1 40 ? -6.562 -28.188 -6.191 1 98.56 40 LEU B N 1
ATOM 2321 C CA . LEU B 1 40 ? -7.699 -27.672 -6.949 1 98.56 40 LEU B CA 1
ATOM 2322 C C . LEU B 1 40 ? -9.008 -28.281 -6.449 1 98.56 40 LEU B C 1
ATOM 2324 O O . LEU B 1 40 ? -9.984 -27.562 -6.238 1 98.56 40 LEU B O 1
ATOM 2328 N N . ASP B 1 41 ? -8.984 -29.578 -6.285 1 98.25 41 ASP B N 1
ATOM 2329 C CA . ASP B 1 41 ? -10.188 -30.266 -5.848 1 98.25 41 ASP B CA 1
ATOM 2330 C C . ASP B 1 41 ? -10.648 -29.766 -4.484 1 98.25 41 ASP B C 1
ATOM 2332 O O . ASP B 1 41 ? -11.844 -29.5 -4.285 1 98.25 41 ASP B O 1
ATOM 2336 N N . PHE B 1 42 ? -9.719 -29.625 -3.613 1 97.81 42 PHE B N 1
ATOM 2337 C CA . PHE B 1 42 ? -10.047 -29.156 -2.271 1 97.81 42 PHE B CA 1
ATOM 2338 C C . PHE B 1 42 ? -10.609 -27.734 -2.318 1 97.81 42 PHE B C 1
ATOM 2340 O O . PHE B 1 42 ? -11.664 -27.469 -1.738 1 97.81 42 PHE B O 1
ATOM 2347 N N . ALA B 1 43 ? -9.93 -26.844 -2.998 1 98.38 43 ALA B N 1
ATOM 2348 C CA . ALA B 1 43 ? -10.352 -25.453 -3.086 1 98.38 43 ALA B CA 1
ATOM 2349 C C . ALA B 1 43 ? -11.711 -25.328 -3.764 1 98.38 43 ALA B C 1
ATOM 2351 O O . ALA B 1 43 ? -12.594 -24.609 -3.281 1 98.38 43 ALA B O 1
ATOM 2352 N N . ALA B 1 44 ? -11.891 -26.047 -4.832 1 98.62 44 ALA B N 1
ATOM 2353 C CA . ALA B 1 44 ? -13.133 -25.984 -5.59 1 98.62 44 ALA B CA 1
ATOM 2354 C C . ALA B 1 44 ? -14.312 -26.5 -4.762 1 98.62 44 ALA B C 1
ATOM 2356 O O . ALA B 1 44 ? -15.391 -25.891 -4.766 1 98.62 44 ALA B O 1
ATOM 2357 N N . SER B 1 45 ? -14.109 -27.609 -4.117 1 98.56 45 SER B N 1
ATOM 2358 C CA . SER B 1 45 ? -15.172 -28.172 -3.285 1 98.56 45 SER B CA 1
ATOM 2359 C C . SER B 1 45 ? -15.586 -27.188 -2.191 1 98.56 45 SER B C 1
ATOM 2361 O O . SER B 1 45 ? -16.781 -27 -1.945 1 98.56 45 SER B O 1
ATOM 2363 N N . SER B 1 46 ? -14.602 -26.594 -1.55 1 98.19 46 SER B N 1
ATOM 2364 C CA . SER B 1 46 ? -14.859 -25.625 -0.496 1 98.19 46 SER B CA 1
ATOM 2365 C C . SER B 1 46 ? -15.672 -24.438 -1.021 1 98.19 46 SER B C 1
ATOM 2367 O O . SER B 1 46 ? -16.656 -24.031 -0.409 1 98.19 46 SER B O 1
ATOM 2369 N N . LEU B 1 47 ? -15.336 -23.922 -2.148 1 98.69 47 LEU B N 1
ATOM 2370 C CA . LEU B 1 47 ? -15.984 -22.734 -2.723 1 98.69 47 LEU B CA 1
ATOM 2371 C C . LEU B 1 47 ? -17.375 -23.078 -3.223 1 98.69 47 LEU B C 1
ATOM 2373 O O . LEU B 1 47 ? -18.312 -22.281 -3.043 1 98.69 47 LEU B O 1
ATOM 2377 N N . ARG B 1 48 ? -17.531 -24.219 -3.826 1 98.44 48 ARG B N 1
ATOM 2378 C CA . ARG B 1 48 ? -18.844 -24.625 -4.32 1 98.44 48 ARG B CA 1
ATOM 2379 C C . ARG B 1 48 ? -19.812 -24.844 -3.168 1 98.44 48 ARG B C 1
ATOM 2381 O O . ARG B 1 48 ? -21 -24.531 -3.287 1 98.44 48 ARG B O 1
ATOM 2388 N N . SER B 1 49 ? -19.281 -25.312 -2.092 1 97.94 49 SER B N 1
ATOM 2389 C CA . SER B 1 49 ? -20.109 -25.484 -0.901 1 97.94 49 SER B CA 1
ATOM 2390 C C . SER B 1 49 ? -20.625 -24.141 -0.384 1 97.94 49 SER B C 1
ATOM 2392 O O . SER B 1 49 ? -21.688 -24.078 0.219 1 97.94 49 SER B O 1
ATOM 2394 N N . ASP B 1 50 ? -19.875 -23.109 -0.623 1 96.88 50 ASP B N 1
ATOM 2395 C CA . ASP B 1 50 ? -20.25 -21.75 -0.219 1 96.88 50 ASP B CA 1
ATOM 2396 C C . ASP B 1 50 ? -21.172 -21.109 -1.254 1 96.88 50 ASP B C 1
ATOM 2398 O O . ASP B 1 50 ? -21.594 -19.969 -1.081 1 96.88 50 ASP B O 1
ATOM 2402 N N . GLY B 1 51 ? -21.375 -21.734 -2.4 1 97.81 51 GLY B N 1
ATOM 2403 C CA . GLY B 1 51 ? -22.312 -21.25 -3.402 1 97.81 51 GLY B CA 1
ATOM 2404 C C . GLY B 1 51 ? -21.625 -20.578 -4.574 1 97.81 51 GLY B C 1
ATOM 2405 O O . GLY B 1 51 ? -22.297 -19.969 -5.418 1 97.81 51 GLY B O 1
ATOM 2406 N N . HIS B 1 52 ? -20.359 -20.672 -4.676 1 98.19 52 HIS B N 1
ATOM 2407 C CA . HIS B 1 52 ? -19.641 -20.016 -5.766 1 98.19 52 HIS B CA 1
ATOM 2408 C C . HIS B 1 52 ? -19.656 -20.875 -7.023 1 98.19 52 HIS B C 1
ATOM 2410 O O . HIS B 1 52 ? -19.656 -22.109 -6.941 1 98.19 52 HIS B O 1
ATOM 2416 N N . GLU B 1 53 ? -19.688 -20.281 -8.164 1 98.06 53 GLU B N 1
ATOM 2417 C CA . GLU B 1 53 ? -19.484 -20.953 -9.445 1 98.06 53 GLU B CA 1
ATOM 2418 C C . GLU B 1 53 ? -18 -21.047 -9.781 1 98.06 53 GLU B C 1
ATOM 2420 O O . GLU B 1 53 ? -17.328 -20.031 -9.984 1 98.06 53 GLU B O 1
ATOM 2425 N N . VAL B 1 54 ? -17.484 -22.312 -9.891 1 98.69 54 VAL B N 1
ATOM 2426 C CA . VAL B 1 54 ? -16.047 -22.484 -9.945 1 98.69 54 VAL B CA 1
ATOM 2427 C C . VAL B 1 54 ? -15.68 -23.406 -11.109 1 98.69 54 VAL B C 1
ATOM 2429 O O . VAL B 1 54 ? -16.297 -24.453 -11.289 1 98.69 54 VAL B O 1
ATOM 2432 N N . GLN B 1 55 ? -14.742 -23.016 -11.914 1 98.62 55 GLN B N 1
ATOM 2433 C CA . GLN B 1 55 ? -14.055 -23.859 -12.891 1 98.62 55 GLN B CA 1
ATOM 2434 C C . GLN B 1 55 ? -12.586 -24.062 -12.5 1 98.62 55 GLN B C 1
ATOM 2436 O O . GLN B 1 55 ? -11.922 -23.125 -12.055 1 98.62 55 GLN B O 1
ATOM 2441 N N . THR B 1 56 ? -12.148 -25.312 -12.594 1 98.81 56 THR B N 1
ATOM 2442 C CA . THR B 1 56 ? -10.766 -25.609 -12.242 1 98.81 56 THR B CA 1
ATOM 2443 C C . THR B 1 56 ? -9.953 -25.906 -13.492 1 98.81 56 THR B C 1
ATOM 2445 O O . THR B 1 56 ? -10.461 -26.5 -14.453 1 98.81 56 THR B O 1
ATOM 2448 N N . HIS B 1 57 ? -8.695 -25.5 -13.461 1 98.81 57 HIS B N 1
ATOM 2449 C CA . HIS B 1 57 ? -7.77 -25.734 -14.562 1 98.81 57 HIS B CA 1
ATOM 2450 C C . HIS B 1 57 ? -6.387 -26.109 -14.055 1 98.81 57 HIS B C 1
ATOM 2452 O O . HIS B 1 57 ? -5.812 -25.422 -13.211 1 98.81 57 HIS B O 1
ATOM 2458 N N . ILE B 1 58 ? -5.852 -27.203 -14.57 1 98.75 58 ILE B N 1
ATOM 2459 C CA . ILE B 1 58 ? -4.465 -27.562 -14.289 1 98.75 58 ILE B CA 1
ATOM 2460 C C . ILE B 1 58 ? -3.527 -26.688 -15.117 1 98.75 58 ILE B C 1
ATOM 2462 O O . ILE B 1 58 ? -3.594 -26.688 -16.344 1 98.75 58 ILE B O 1
ATOM 2466 N N . VAL B 1 59 ? -2.684 -25.953 -14.453 1 98.75 59 VAL B N 1
ATOM 2467 C CA . VAL B 1 59 ? -1.802 -25.016 -15.141 1 98.75 59 VAL B CA 1
ATOM 2468 C C . VAL B 1 59 ? -0.403 -25.078 -14.539 1 98.75 59 VAL B C 1
ATOM 2470 O O . VAL B 1 59 ? -0.253 -25.172 -13.312 1 98.75 59 VAL B O 1
ATOM 2473 N N . ASP B 1 60 ? 0.607 -25.125 -15.336 1 98.69 60 ASP B N 1
ATOM 2474 C CA . ASP B 1 60 ? 1.989 -24.844 -14.969 1 98.69 60 ASP B CA 1
ATOM 2475 C C . ASP B 1 60 ? 2.393 -23.438 -15.406 1 98.69 60 ASP B C 1
ATOM 2477 O O . ASP B 1 60 ? 2.639 -23.188 -16.594 1 98.69 60 ASP B O 1
ATOM 2481 N N . VAL B 1 61 ? 2.504 -22.531 -14.445 1 98.81 61 VAL B N 1
ATOM 2482 C CA . VAL B 1 61 ? 2.719 -21.125 -14.797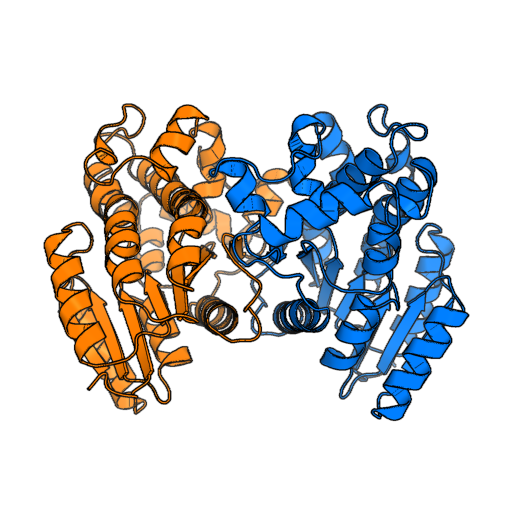 1 98.81 61 VAL B CA 1
ATOM 2483 C C . VAL B 1 61 ? 4.105 -20.953 -15.406 1 98.81 61 VAL B C 1
ATOM 2485 O O . VAL B 1 61 ? 4.379 -19.938 -16.062 1 98.81 61 VAL B O 1
ATOM 2488 N N . SER B 1 62 ? 5.035 -21.891 -15.195 1 98.44 62 SER B N 1
ATOM 2489 C CA . SER B 1 62 ? 6.363 -21.797 -15.789 1 98.44 62 SER B CA 1
ATOM 2490 C C . SER B 1 62 ? 6.32 -22.109 -17.281 1 98.44 62 SER B C 1
ATOM 2492 O O . SER B 1 62 ? 7.305 -21.891 -18 1 98.44 62 SER B O 1
ATOM 2494 N N . SER B 1 63 ? 5.215 -22.609 -17.766 1 98.56 63 SER B N 1
ATOM 2495 C CA . SER B 1 63 ? 4.996 -22.891 -19.188 1 98.56 63 SER B CA 1
ATOM 2496 C C . SER B 1 63 ? 4.129 -21.812 -19.828 1 98.56 63 SER B C 1
ATOM 2498 O O . SER B 1 63 ? 2.936 -21.703 -19.531 1 98.56 63 SER B O 1
ATOM 2500 N N . ASN B 1 64 ? 4.734 -21.062 -20.719 1 98.5 64 ASN B N 1
ATOM 2501 C CA . ASN B 1 64 ? 3.998 -20.016 -21.406 1 98.5 64 ASN B CA 1
ATOM 2502 C C . ASN B 1 64 ? 2.77 -20.562 -22.125 1 98.5 64 ASN B C 1
ATOM 2504 O O . ASN B 1 64 ? 1.707 -19.938 -22.125 1 98.5 64 ASN B O 1
ATOM 2508 N N . ASP B 1 65 ? 2.928 -21.719 -22.734 1 98.62 65 ASP B N 1
ATOM 2509 C CA . ASP B 1 65 ? 1.822 -22.344 -23.469 1 98.62 65 ASP B CA 1
ATOM 2510 C C . ASP B 1 65 ? 0.689 -22.719 -22.516 1 98.62 65 ASP B C 1
ATOM 2512 O O . ASP B 1 65 ? -0.488 -22.578 -22.844 1 98.62 65 ASP B O 1
ATOM 2516 N N . SER B 1 66 ? 1.058 -23.203 -21.359 1 98.81 66 SER B N 1
ATOM 2517 C CA . SER B 1 66 ? 0.058 -23.562 -20.359 1 98.81 66 SER B CA 1
ATOM 2518 C C . SER B 1 66 ? -0.745 -22.344 -19.922 1 98.81 66 SER B C 1
ATOM 2520 O O . SER B 1 66 ? -1.973 -22.406 -19.828 1 98.81 66 SER B O 1
ATOM 2522 N N . VAL B 1 67 ? -0.106 -21.234 -19.734 1 98.88 67 VAL B N 1
ATOM 2523 C CA . VAL B 1 67 ? -0.747 -20 -19.312 1 98.88 67 VAL B CA 1
ATOM 2524 C C . VAL B 1 67 ? -1.599 -19.438 -20.453 1 98.88 67 VAL B C 1
ATOM 2526 O O . VAL B 1 67 ? -2.723 -18.984 -20.234 1 98.88 67 VAL B O 1
ATOM 2529 N N . LYS B 1 68 ? -1.116 -19.5 -21.688 1 98.81 68 LYS B N 1
ATOM 2530 C CA . LYS B 1 68 ? -1.863 -19.047 -22.844 1 98.81 68 LYS B CA 1
ATOM 2531 C C . LYS B 1 68 ? -3.174 -19.812 -23 1 98.81 68 LYS B C 1
ATOM 2533 O O . LYS B 1 68 ? -4.215 -19.219 -23.297 1 98.81 68 LYS B O 1
ATOM 2538 N N . ASN B 1 69 ? -3.07 -21.062 -22.859 1 98.81 69 ASN B N 1
ATOM 2539 C CA . ASN B 1 69 ? -4.27 -21.891 -22.969 1 98.81 69 ASN B CA 1
ATOM 2540 C C . ASN B 1 69 ? -5.305 -21.531 -21.906 1 98.81 69 ASN B C 1
ATOM 2542 O O . ASN B 1 69 ? -6.496 -21.422 -22.203 1 98.81 69 ASN B O 1
ATOM 2546 N N . LEU B 1 70 ? -4.855 -21.328 -20.688 1 98.81 70 LEU B N 1
ATOM 2547 C CA . LEU B 1 70 ? -5.742 -20.906 -19.625 1 98.81 70 LEU B CA 1
ATOM 2548 C C . LEU B 1 70 ? -6.414 -19.578 -19.969 1 98.81 70 LEU B C 1
ATOM 2550 O O . LEU B 1 70 ? -7.625 -19.422 -19.781 1 98.81 70 LEU B O 1
ATOM 2554 N N . ALA B 1 71 ? -5.645 -18.625 -20.422 1 98.81 71 ALA B N 1
ATOM 2555 C CA . ALA B 1 71 ? -6.16 -17.297 -20.75 1 98.81 71 ALA B CA 1
ATOM 2556 C C . ALA B 1 71 ? -7.234 -17.375 -21.828 1 98.81 71 ALA B C 1
ATOM 2558 O O . ALA B 1 71 ? -8.258 -16.703 -21.75 1 98.81 71 ALA B O 1
ATOM 2559 N N . LYS B 1 72 ? -6.98 -18.219 -22.812 1 98.19 72 LYS B N 1
ATOM 2560 C CA . LYS B 1 72 ? -7.941 -18.391 -23.891 1 98.19 72 LYS B CA 1
ATOM 2561 C C . LYS B 1 72 ? -9.273 -18.922 -23.359 1 98.19 72 LYS B C 1
ATOM 2563 O O . LYS B 1 72 ? -10.328 -18.344 -23.625 1 98.19 72 LYS B O 1
ATOM 2568 N N . ILE B 1 73 ? -9.188 -19.938 -22.578 1 98 73 ILE B N 1
ATOM 2569 C CA . ILE B 1 73 ? -10.391 -20.578 -22.062 1 98 73 ILE B CA 1
ATOM 2570 C C . ILE B 1 73 ? -11.148 -19.609 -21.156 1 98 73 ILE B C 1
ATOM 2572 O O . ILE B 1 73 ? -12.359 -19.438 -21.312 1 98 73 ILE B O 1
ATOM 2576 N N . ALA B 1 74 ? -10.492 -18.984 -20.25 1 98.19 74 ALA B N 1
ATOM 2577 C CA . ALA B 1 74 ? -11.125 -18.125 -19.25 1 98.19 74 ALA B CA 1
ATOM 2578 C C . ALA B 1 74 ? -11.742 -16.891 -19.906 1 98.19 74 ALA B C 1
ATOM 2580 O O . ALA B 1 74 ? -12.859 -16.484 -19.578 1 98.19 74 ALA B O 1
ATOM 2581 N N . SER B 1 75 ? -11 -16.25 -20.875 1 97.19 75 SER B N 1
ATOM 2582 C CA . SER B 1 75 ? -11.469 -15.008 -21.469 1 97.19 75 SER B CA 1
ATOM 2583 C C . SER B 1 75 ? -12.664 -15.258 -22.391 1 97.19 75 SER B C 1
ATOM 2585 O O . SER B 1 75 ? -13.469 -14.352 -22.625 1 97.19 75 SER B O 1
ATOM 2587 N N . GLU B 1 76 ? -12.75 -16.484 -22.906 1 96.44 76 GLU B N 1
ATOM 2588 C CA . GLU B 1 76 ? -13.906 -16.844 -23.719 1 96.44 76 GLU B CA 1
ATOM 2589 C C . GLU B 1 76 ? -15.133 -17.094 -22.859 1 96.44 76 GLU B C 1
ATOM 2591 O O . GLU B 1 76 ? -16.266 -16.859 -23.297 1 96.44 76 GLU B O 1
ATOM 2596 N N . ALA B 1 77 ? -14.883 -17.453 -21.656 1 97.31 77 ALA B N 1
ATOM 2597 C CA . ALA B 1 77 ? -15.977 -17.859 -20.781 1 97.31 77 ALA B CA 1
ATOM 2598 C C . ALA B 1 77 ? -16.516 -16.672 -19.984 1 97.31 77 ALA B C 1
ATOM 2600 O O . ALA B 1 77 ? -17.672 -16.641 -19.578 1 97.31 77 ALA B O 1
ATOM 2601 N N . ALA B 1 78 ? -15.695 -15.68 -19.734 1 97.81 78 ALA B N 1
ATOM 2602 C CA . ALA B 1 78 ? -16.094 -14.562 -18.891 1 97.81 78 ALA B CA 1
ATOM 2603 C C . ALA B 1 78 ? -15.234 -13.328 -19.156 1 97.81 78 ALA B C 1
ATOM 2605 O O . ALA B 1 78 ? -14.148 -13.445 -19.734 1 97.81 78 ALA B O 1
ATOM 2606 N N . ARG B 1 79 ? -15.766 -12.148 -18.75 1 97.25 79 ARG B N 1
ATOM 2607 C CA . ARG B 1 79 ? -14.969 -10.93 -18.703 1 97.25 79 ARG B CA 1
ATOM 2608 C C . ARG B 1 79 ? -14.062 -10.914 -17.484 1 97.25 79 ARG B C 1
ATOM 2610 O O . ARG B 1 79 ? -14.523 -10.719 -16.359 1 97.25 79 ARG B O 1
ATOM 2617 N N . LEU B 1 80 ? -12.812 -11.078 -17.656 1 97.81 80 LEU B N 1
ATOM 2618 C CA . LEU B 1 80 ? -11.875 -11.195 -16.531 1 97.81 80 LEU B CA 1
ATOM 2619 C C . LEU B 1 80 ? -11.578 -9.82 -15.938 1 97.81 80 LEU B C 1
ATOM 2621 O O . LEU B 1 80 ? -10.562 -9.203 -16.266 1 97.81 80 LEU B O 1
ATOM 2625 N N . ASN B 1 81 ? -12.32 -9.422 -15 1 97.06 81 ASN B N 1
ATOM 2626 C CA . ASN B 1 81 ? -12.164 -8.117 -14.367 1 97.06 81 ASN B CA 1
ATOM 2627 C C . ASN B 1 81 ? -11.07 -8.133 -13.305 1 97.06 81 ASN B C 1
ATOM 2629 O O . ASN B 1 81 ? -10.562 -7.082 -12.914 1 97.06 81 ASN B O 1
ATOM 2633 N N . ALA B 1 82 ? -10.773 -9.328 -12.844 1 98.69 82 ALA B N 1
ATOM 2634 C CA . ALA B 1 82 ? -9.695 -9.477 -11.867 1 98.69 82 ALA B CA 1
ATOM 2635 C C . ALA B 1 82 ? -8.898 -10.758 -12.117 1 98.69 82 ALA B C 1
ATOM 2637 O O . ALA B 1 82 ? -9.484 -11.836 -12.242 1 98.69 82 ALA B O 1
ATOM 2638 N N . VAL B 1 83 ? -7.664 -10.617 -12.227 1 98.94 83 VAL B N 1
ATOM 2639 C CA . VAL B 1 83 ? -6.715 -11.727 -12.273 1 98.94 83 VAL B CA 1
ATOM 2640 C C . VAL B 1 83 ? -5.703 -11.594 -11.141 1 98.94 83 VAL B C 1
ATOM 2642 O O . VAL B 1 83 ? -5.039 -10.562 -11.016 1 98.94 83 VAL B O 1
ATOM 2645 N N . VAL B 1 84 ? -5.656 -12.594 -10.273 1 98.94 84 VAL B N 1
ATOM 2646 C CA . VAL B 1 84 ? -4.75 -12.578 -9.133 1 98.94 84 VAL B CA 1
ATOM 2647 C C . VAL B 1 84 ? -3.777 -13.75 -9.227 1 98.94 84 VAL B C 1
ATOM 2649 O O . VAL B 1 84 ? -4.191 -14.914 -9.219 1 98.94 84 VAL B O 1
ATOM 2652 N N . ASN B 1 85 ? -2.525 -13.445 -9.336 1 98.94 85 ASN B N 1
ATOM 2653 C CA . ASN B 1 85 ? -1.473 -14.453 -9.383 1 98.94 85 ASN B CA 1
ATOM 2654 C C . ASN B 1 85 ? -0.89 -14.719 -8 1 98.94 85 ASN B C 1
ATOM 2656 O O . ASN B 1 85 ? -0.107 -13.914 -7.484 1 98.94 85 ASN B O 1
ATOM 2660 N N . THR B 1 86 ? -1.219 -15.828 -7.422 1 98.38 86 THR B N 1
ATOM 2661 C CA . THR B 1 86 ? -0.671 -16.234 -6.137 1 98.38 86 THR B CA 1
ATOM 2662 C C . THR B 1 86 ? 0.242 -17.453 -6.301 1 98.38 86 THR B C 1
ATOM 2664 O O . THR B 1 86 ? 0.783 -17.969 -5.324 1 98.38 86 THR B O 1
ATOM 2667 N N . ALA B 1 87 ? 0.353 -17.891 -7.516 1 98 87 ALA B N 1
ATOM 2668 C CA . ALA B 1 87 ? 1.168 -19.062 -7.789 1 98 87 ALA B CA 1
ATOM 2669 C C . ALA B 1 87 ? 2.625 -18.828 -7.406 1 98 87 ALA B C 1
ATOM 2671 O O . ALA B 1 87 ? 3.193 -17.781 -7.723 1 98 87 ALA B O 1
ATOM 2672 N N . GLY B 1 88 ? 3.189 -19.703 -6.707 1 96.38 88 GLY B N 1
ATOM 2673 C CA . GLY B 1 88 ? 4.574 -19.641 -6.266 1 96.38 88 GLY B CA 1
ATOM 2674 C C . GLY B 1 88 ? 4.961 -20.766 -5.336 1 96.38 88 GLY B C 1
ATOM 2675 O O . GLY B 1 88 ? 4.09 -21.453 -4.793 1 96.38 88 GLY B O 1
ATOM 2676 N N . ILE B 1 89 ? 6.246 -20.984 -5.258 1 95.19 89 ILE B N 1
ATOM 2677 C CA . ILE B 1 89 ? 6.742 -22 -4.324 1 95.19 89 ILE B CA 1
ATOM 2678 C C . ILE B 1 89 ? 7.762 -21.359 -3.377 1 95.19 89 ILE B C 1
ATOM 2680 O O . ILE B 1 89 ? 8.438 -20.391 -3.736 1 95.19 89 ILE B O 1
ATOM 2684 N N . SER B 1 90 ? 7.773 -21.891 -2.145 1 93.19 90 SER B N 1
ATOM 2685 C CA . SER B 1 90 ? 8.68 -21.422 -1.105 1 93.19 90 SER B CA 1
ATOM 2686 C C . SER B 1 90 ? 10.047 -22.094 -1.22 1 93.19 90 SER B C 1
ATOM 2688 O O . SER B 1 90 ? 10.219 -23.031 -1.988 1 93.19 90 SER B O 1
ATOM 2690 N N . PRO B 1 91 ? 11.016 -21.625 -0.471 1 91.5 91 PRO B N 1
ATOM 2691 C CA . PRO B 1 91 ? 12.367 -22.203 -0.528 1 91.5 91 PRO B CA 1
ATOM 2692 C C . PRO B 1 91 ? 12.383 -23.688 -0.201 1 91.5 91 PRO B C 1
ATOM 2694 O O . PRO B 1 91 ? 13.164 -24.438 -0.783 1 91.5 91 PRO B O 1
ATOM 2697 N N . GLY B 1 92 ? 11.586 -24.078 0.658 1 88.31 92 GLY B N 1
ATOM 2698 C CA . GLY B 1 92 ? 11.555 -25.484 1.066 1 88.31 92 GLY B CA 1
ATOM 2699 C C . GLY B 1 92 ? 10.875 -26.391 0.058 1 88.31 92 GLY B C 1
ATOM 2700 O O . GLY B 1 92 ? 10.938 -27.609 0.171 1 88.31 92 GLY B O 1
ATOM 2701 N N . MET B 1 93 ? 10.328 -25.875 -1.024 1 90.75 93 MET B N 1
ATOM 2702 C CA . MET B 1 93 ? 9.508 -26.641 -1.951 1 90.75 93 MET B CA 1
ATOM 2703 C C . MET B 1 93 ? 10.266 -26.922 -3.248 1 90.75 93 MET B C 1
ATOM 2705 O O . MET B 1 93 ? 9.773 -27.656 -4.109 1 90.75 93 MET B O 1
ATOM 2709 N N . GLY B 1 94 ? 11.438 -26.328 -3.361 1 92.5 94 GLY B N 1
ATOM 2710 C CA . GLY B 1 94 ? 12.125 -26.562 -4.617 1 92.5 94 GLY B CA 1
ATOM 2711 C C . GLY B 1 94 ? 13.531 -26 -4.641 1 92.5 94 GLY B C 1
ATOM 2712 O O . GLY B 1 94 ? 13.953 -25.328 -3.697 1 92.5 94 GLY B O 1
ATOM 2713 N N . THR B 1 95 ? 14.25 -26.328 -5.75 1 95.88 95 THR B N 1
ATOM 2714 C CA . THR B 1 95 ? 15.586 -25.797 -5.996 1 95.88 95 THR B CA 1
ATOM 2715 C C . THR B 1 95 ? 15.516 -24.344 -6.422 1 95.88 95 THR B C 1
ATOM 2717 O O . THR B 1 95 ? 14.43 -23.828 -6.719 1 95.88 95 THR B O 1
ATOM 2720 N N . ALA B 1 96 ? 16.641 -23.703 -6.418 1 96.5 96 ALA B N 1
ATOM 2721 C CA . ALA B 1 96 ? 16.703 -22.328 -6.906 1 96.5 96 ALA B CA 1
ATOM 2722 C C . ALA B 1 96 ? 16.156 -22.219 -8.328 1 96.5 96 ALA B C 1
ATOM 2724 O O . ALA B 1 96 ? 15.367 -21.328 -8.625 1 96.5 96 ALA B O 1
ATOM 2725 N N . ARG B 1 97 ? 16.547 -23.172 -9.133 1 96.81 97 ARG B N 1
ATOM 2726 C CA . ARG B 1 97 ? 16.094 -23.172 -10.516 1 96.81 97 ARG B CA 1
ATOM 2727 C C . ARG B 1 97 ? 14.57 -23.234 -10.594 1 96.81 97 ARG B C 1
ATOM 2729 O O . ARG B 1 97 ? 13.945 -22.453 -11.305 1 96.81 97 ARG B O 1
ATOM 2736 N N . ARG B 1 98 ? 14.016 -24.125 -9.914 1 97.31 98 ARG B N 1
ATOM 2737 C CA . ARG B 1 98 ? 12.57 -24.297 -9.953 1 97.31 98 ARG B CA 1
ATOM 2738 C C . ARG B 1 98 ? 11.859 -23.047 -9.422 1 97.31 98 ARG B C 1
ATOM 2740 O O . ARG B 1 98 ? 10.82 -22.656 -9.945 1 97.31 98 ARG B O 1
ATOM 2747 N N . ILE B 1 99 ? 12.43 -22.453 -8.391 1 97.56 99 ILE B N 1
ATOM 2748 C CA . ILE B 1 99 ? 11.867 -21.234 -7.812 1 97.56 99 ILE B CA 1
ATOM 2749 C C . ILE B 1 99 ? 11.875 -20.109 -8.852 1 97.56 99 ILE B C 1
ATOM 2751 O O . ILE B 1 99 ? 10.867 -19.438 -9.062 1 97.56 99 ILE B O 1
ATOM 2755 N N . PHE B 1 100 ? 12.945 -19.938 -9.539 1 97.88 100 PHE B N 1
ATOM 2756 C CA . PHE B 1 100 ? 13.016 -18.906 -10.57 1 97.88 100 PHE B CA 1
ATOM 2757 C C . PHE B 1 100 ? 12.039 -19.203 -11.703 1 97.88 100 PHE B C 1
ATOM 2759 O O . PHE B 1 100 ? 11.383 -18.312 -12.227 1 97.88 100 PHE B O 1
ATOM 2766 N N . GLU B 1 101 ? 11.906 -20.469 -12.078 1 98.12 101 GLU B N 1
ATOM 2767 C CA . GLU B 1 101 ? 11 -20.859 -13.141 1 98.12 101 GLU B CA 1
ATOM 2768 C C . GLU B 1 101 ? 9.547 -20.578 -12.773 1 98.12 101 GLU B C 1
ATOM 2770 O O . GLU B 1 101 ? 8.805 -20 -13.562 1 98.12 101 GLU B O 1
ATOM 2775 N N . VAL B 1 102 ? 9.172 -20.906 -11.594 1 98.5 102 VAL B N 1
ATOM 2776 C CA . VAL B 1 102 ? 7.773 -20.812 -11.188 1 98.5 102 VAL B CA 1
ATOM 2777 C C . VAL B 1 102 ? 7.457 -19.391 -10.727 1 98.5 102 VAL B C 1
ATOM 2779 O O . VAL B 1 102 ? 6.512 -18.781 -11.219 1 98.5 102 VAL B O 1
ATOM 2782 N N . ASN B 1 103 ? 8.258 -18.844 -9.812 1 98.62 103 ASN B N 1
ATOM 2783 C CA . ASN B 1 103 ? 7.934 -17.578 -9.18 1 98.62 103 ASN B CA 1
ATOM 2784 C C . ASN B 1 103 ? 8.25 -16.406 -10.094 1 98.62 103 ASN B C 1
ATOM 2786 O O . ASN B 1 103 ? 7.512 -15.414 -10.125 1 98.62 103 ASN B O 1
ATOM 2790 N N . LEU B 1 104 ? 9.352 -16.484 -10.82 1 98.25 104 LEU B N 1
ATOM 2791 C CA . LEU B 1 104 ? 9.797 -15.344 -11.625 1 98.25 104 LEU B CA 1
ATOM 2792 C C . LEU B 1 104 ? 9.273 -15.453 -13.055 1 98.25 104 LEU B C 1
ATOM 2794 O O . LEU B 1 104 ? 8.461 -14.641 -13.484 1 98.25 104 LEU B O 1
ATOM 2798 N N . LEU B 1 105 ? 9.68 -16.516 -13.727 1 98.31 105 LEU B N 1
ATOM 2799 C CA . LEU B 1 105 ? 9.234 -16.719 -15.102 1 98.31 105 LEU B CA 1
ATOM 2800 C C . LEU B 1 105 ? 7.723 -16.906 -15.164 1 98.31 105 LEU B C 1
ATOM 2802 O O . LEU B 1 105 ? 7.066 -16.375 -16.078 1 98.31 105 LEU B O 1
ATOM 2806 N N . GLY B 1 106 ? 7.219 -17.656 -14.258 1 98.81 106 GLY B N 1
ATOM 2807 C CA . GLY B 1 106 ? 5.777 -17.844 -14.195 1 98.81 106 GLY B CA 1
ATOM 2808 C C . GLY B 1 106 ? 5.004 -16.531 -14.117 1 98.81 106 GLY B C 1
ATOM 2809 O O . GLY B 1 106 ? 4 -16.359 -14.812 1 98.81 106 GLY B O 1
ATOM 2810 N N . THR B 1 107 ? 5.465 -15.625 -13.273 1 98.81 107 THR B N 1
ATOM 2811 C CA . THR B 1 107 ? 4.812 -14.32 -13.148 1 98.81 107 THR B CA 1
ATOM 2812 C C . THR B 1 107 ? 4.926 -13.531 -14.445 1 98.81 107 THR B C 1
ATOM 2814 O O . THR B 1 107 ? 3.965 -12.891 -14.875 1 98.81 107 THR B O 1
ATOM 2817 N N . ALA B 1 108 ? 6.062 -13.578 -15.07 1 98.69 108 ALA B N 1
ATOM 2818 C CA . ALA B 1 108 ? 6.238 -12.914 -16.359 1 98.69 108 ALA B CA 1
ATOM 2819 C C . ALA B 1 108 ? 5.25 -13.453 -17.391 1 98.69 108 ALA B C 1
ATOM 2821 O O . ALA B 1 108 ? 4.641 -12.688 -18.141 1 98.69 108 ALA B O 1
ATOM 2822 N N . ASN B 1 109 ? 5.098 -14.773 -17.438 1 98.88 109 ASN B N 1
ATOM 2823 C CA . ASN B 1 109 ? 4.133 -15.398 -18.344 1 98.88 109 ASN B CA 1
ATOM 2824 C C . ASN B 1 109 ? 2.717 -14.891 -18.078 1 98.88 109 ASN B C 1
ATOM 2826 O O . ASN B 1 109 ? 1.996 -14.547 -19.016 1 98.88 109 ASN B O 1
ATOM 2830 N N . VAL B 1 110 ? 2.361 -14.797 -16.812 1 98.88 110 VAL B N 1
ATOM 2831 C CA . VAL B 1 110 ? 1.02 -14.375 -16.438 1 98.88 110 VAL B CA 1
ATOM 2832 C C . VAL B 1 110 ? 0.784 -12.938 -16.875 1 98.88 110 VAL B C 1
ATOM 2834 O O . VAL B 1 110 ? -0.244 -12.625 -17.484 1 98.88 110 VAL B O 1
ATOM 2837 N N . ILE B 1 111 ? 1.703 -12.062 -16.594 1 98.69 111 ILE B N 1
ATOM 2838 C CA . ILE B 1 111 ? 1.57 -10.656 -16.953 1 98.69 111 ILE B CA 1
ATOM 2839 C C . ILE B 1 111 ? 1.385 -10.523 -18.469 1 98.69 111 ILE B C 1
ATOM 2841 O O . ILE B 1 111 ? 0.408 -9.93 -18.938 1 98.69 111 ILE B O 1
ATOM 2845 N N . ASP B 1 112 ? 2.258 -11.125 -19.234 1 98.06 112 ASP B N 1
ATOM 2846 C CA . ASP B 1 112 ? 2.277 -10.969 -20.688 1 98.06 112 ASP B CA 1
ATOM 2847 C C . ASP B 1 112 ? 0.992 -11.508 -21.312 1 98.06 112 ASP B C 1
ATOM 2849 O O . ASP B 1 112 ? 0.406 -10.867 -22.188 1 98.06 112 ASP B O 1
ATOM 2853 N N . VAL B 1 113 ? 0.609 -12.633 -20.875 1 98.69 113 VAL B N 1
ATOM 2854 C CA . VAL B 1 113 ? -0.512 -13.32 -21.5 1 98.69 113 VAL B CA 1
ATOM 2855 C C . VAL B 1 113 ? -1.821 -12.633 -21.125 1 98.69 113 VAL B C 1
ATOM 2857 O O . VAL B 1 113 ? -2.662 -12.359 -21.984 1 98.69 113 VAL B O 1
ATOM 2860 N N . PHE B 1 114 ? -1.987 -12.273 -19.875 1 98.75 114 PHE B N 1
ATOM 2861 C CA . PHE B 1 114 ? -3.301 -11.828 -19.422 1 98.75 114 PHE B CA 1
ATOM 2862 C C . PHE B 1 114 ? -3.525 -10.359 -19.781 1 98.75 114 PHE B C 1
ATOM 2864 O O . PHE B 1 114 ? -4.664 -9.93 -19.969 1 98.75 114 PHE B O 1
ATOM 2871 N N . LEU B 1 115 ? -2.51 -9.523 -19.875 1 98 115 LEU B N 1
ATOM 2872 C CA . LEU B 1 115 ? -2.682 -8.156 -20.344 1 98 115 LEU B CA 1
ATOM 2873 C C . LEU B 1 115 ? -3.312 -8.125 -21.734 1 98 115 LEU B C 1
ATOM 2875 O O . LEU B 1 115 ? -3.957 -7.145 -22.109 1 98 115 LEU B O 1
ATOM 2879 N N . GLU B 1 116 ? -3.193 -9.266 -22.469 1 97.5 116 GLU B N 1
ATOM 2880 C CA . GLU B 1 116 ? -3.711 -9.312 -23.828 1 97.5 116 GLU B CA 1
ATOM 2881 C C . GLU B 1 116 ? -5.207 -9.617 -23.844 1 97.5 116 GLU B C 1
ATOM 2883 O O . GLU B 1 116 ? -5.891 -9.359 -24.844 1 97.5 116 GLU B O 1
ATOM 2888 N N . VAL B 1 117 ? -5.727 -10.117 -22.766 1 97.94 117 VAL B N 1
ATOM 2889 C CA . VAL B 1 117 ? -7.082 -10.641 -22.875 1 97.94 117 VAL B CA 1
ATOM 2890 C C . VAL B 1 117 ? -7.988 -9.938 -21.875 1 97.94 117 VAL B C 1
ATOM 2892 O O . VAL B 1 117 ? -9.211 -10.016 -21.969 1 97.94 117 VAL B O 1
ATOM 2895 N N . MET B 1 118 ? -7.43 -9.273 -20.844 1 98.12 118 MET B N 1
ATOM 2896 C CA . MET B 1 118 ? -8.234 -8.594 -19.828 1 98.12 118 MET B CA 1
ATOM 2897 C C . MET B 1 118 ? -8.898 -7.352 -20.406 1 98.12 118 MET B C 1
ATOM 2899 O O . MET B 1 118 ? -8.297 -6.633 -21.203 1 98.12 118 MET B O 1
ATOM 2903 N N . PRO B 1 119 ? -10.086 -7.062 -20 1 96.94 119 PRO B N 1
ATOM 2904 C CA . PRO B 1 119 ? -10.773 -5.871 -20.5 1 96.94 119 PRO B CA 1
ATOM 2905 C C . PRO B 1 119 ? -10.328 -4.594 -19.797 1 96.94 119 PRO B C 1
ATOM 2907 O O . PRO B 1 119 ? -9.781 -4.652 -18.688 1 96.94 119 PRO B O 1
ATOM 2910 N N . PRO B 1 120 ? -10.586 -3.424 -20.453 1 96.19 120 PRO B N 1
ATOM 2911 C CA . PRO B 1 120 ? -10.305 -2.162 -19.766 1 96.19 120 PRO B CA 1
ATOM 2912 C C . PRO B 1 120 ? -11.062 -2.029 -18.438 1 96.19 120 PRO B C 1
ATOM 2914 O O . PRO B 1 120 ? -12.219 -2.447 -18.344 1 96.19 120 PRO B O 1
ATOM 2917 N N . GLY B 1 121 ? -10.391 -1.448 -17.484 1 96.19 121 GLY B N 1
ATOM 2918 C CA . GLY B 1 121 ? -11 -1.267 -16.172 1 96.19 121 GLY B CA 1
ATOM 2919 C C . GLY B 1 121 ? -10.734 -2.42 -15.227 1 96.19 121 GLY B C 1
ATOM 2920 O O . GLY B 1 121 ? -11.211 -2.418 -14.094 1 96.19 121 GLY B O 1
ATOM 2921 N N . SER B 1 122 ? -9.938 -3.438 -15.672 1 97.75 122 SER B N 1
ATOM 2922 C CA . SER B 1 122 ? -9.672 -4.621 -14.859 1 97.75 122 SER B CA 1
ATOM 2923 C C . SER B 1 122 ? -8.375 -4.477 -14.07 1 97.75 122 SER B C 1
ATOM 2925 O O . SER B 1 122 ? -7.684 -3.463 -14.188 1 97.75 122 SER B O 1
ATOM 2927 N N . SER B 1 123 ? -8.133 -5.445 -13.156 1 98.62 123 SER B N 1
ATOM 2928 C CA . SER B 1 123 ? -7 -5.395 -12.234 1 98.62 123 SER B CA 1
ATOM 2929 C C . SER B 1 123 ? -6.219 -6.703 -12.25 1 98.62 123 SER B C 1
ATOM 2931 O O . SER B 1 123 ? -6.805 -7.781 -12.133 1 98.62 123 SER B O 1
ATOM 2933 N N . LEU B 1 124 ? -4.949 -6.605 -12.516 1 98.94 124 LEU B N 1
ATOM 2934 C CA . LEU B 1 124 ? -4.016 -7.715 -12.367 1 98.94 124 LEU B CA 1
ATOM 2935 C C . LEU B 1 124 ? -3.152 -7.535 -11.117 1 98.94 124 LEU B C 1
ATOM 2937 O O . LEU B 1 124 ? -2.43 -6.543 -11 1 98.94 124 LEU B O 1
ATOM 2941 N N . ILE B 1 125 ? -3.258 -8.438 -10.164 1 98.94 125 ILE B N 1
ATOM 2942 C CA . ILE B 1 125 ? -2.525 -8.359 -8.898 1 98.94 125 ILE B CA 1
ATOM 2943 C C . ILE B 1 125 ? -1.639 -9.594 -8.742 1 98.94 125 ILE B C 1
ATOM 2945 O O . ILE B 1 125 ? -2.074 -10.711 -9.008 1 98.94 125 ILE B O 1
ATOM 2949 N N . SER B 1 126 ? -0.414 -9.406 -8.414 1 98.88 126 SER B N 1
ATOM 2950 C CA . SER B 1 126 ? 0.486 -10.516 -8.094 1 98.88 126 SER B CA 1
ATOM 2951 C C . SER B 1 126 ? 0.898 -10.484 -6.629 1 98.88 126 SER B C 1
ATOM 2953 O O . SER B 1 126 ? 1.198 -9.422 -6.082 1 98.88 126 SER B O 1
ATOM 2955 N N . ILE B 1 127 ? 0.882 -11.641 -6.012 1 98.75 127 ILE B N 1
ATOM 2956 C CA . ILE B 1 127 ? 1.359 -11.75 -4.637 1 98.75 127 ILE B CA 1
ATOM 2957 C C . ILE B 1 127 ? 2.873 -11.953 -4.629 1 98.75 127 ILE B C 1
ATOM 2959 O O . ILE B 1 127 ? 3.369 -13 -5.051 1 98.75 127 ILE B O 1
ATOM 2963 N N . ALA B 1 128 ? 3.564 -10.953 -4.195 1 98.69 128 ALA B N 1
ATOM 2964 C CA . ALA B 1 128 ? 5.008 -11.008 -3.979 1 98.69 128 ALA B CA 1
ATOM 2965 C C . ALA B 1 128 ? 5.332 -11.469 -2.562 1 98.69 128 ALA B C 1
ATOM 2967 O O . ALA B 1 128 ? 4.855 -12.523 -2.123 1 98.69 128 ALA B O 1
ATOM 2968 N N . SER B 1 129 ? 6.293 -10.781 -1.942 1 97.38 129 SER B N 1
ATOM 2969 C CA . SER B 1 129 ? 6.699 -11.125 -0.583 1 97.38 129 SER B CA 1
ATOM 2970 C C . SER B 1 129 ? 7.648 -10.078 -0.007 1 97.38 129 SER B C 1
ATOM 2972 O O . SER B 1 129 ? 8.406 -9.445 -0.747 1 97.38 129 SER B O 1
ATOM 2974 N N . ILE B 1 130 ? 7.605 -9.977 1.307 1 95.56 130 ILE B N 1
ATOM 2975 C CA . ILE B 1 130 ? 8.57 -9.094 1.945 1 95.56 130 ILE B CA 1
ATOM 2976 C C . ILE B 1 130 ? 9.977 -9.664 1.788 1 95.56 130 ILE B C 1
ATOM 2978 O O . ILE B 1 130 ? 10.969 -8.961 1.985 1 95.56 130 ILE B O 1
ATOM 2982 N N . ALA B 1 131 ? 10.109 -10.938 1.443 1 94.19 131 ALA B N 1
ATOM 2983 C CA . ALA B 1 131 ? 11.422 -11.516 1.168 1 94.19 131 ALA B CA 1
ATOM 2984 C C . ALA B 1 131 ? 12.156 -10.727 0.092 1 94.19 131 ALA B C 1
ATOM 2986 O O . ALA B 1 131 ? 13.383 -10.609 0.125 1 94.19 131 ALA B O 1
ATOM 2987 N N . GLY B 1 132 ? 11.398 -10.188 -0.872 1 95.69 132 GLY B N 1
ATOM 2988 C CA . GLY B 1 132 ? 12.008 -9.336 -1.876 1 95.69 132 GLY B CA 1
ATOM 2989 C C . GLY B 1 132 ? 12.695 -8.117 -1.286 1 95.69 132 GLY B C 1
ATOM 2990 O O . GLY B 1 132 ? 13.75 -7.699 -1.761 1 95.69 132 GLY B O 1
ATOM 2991 N N . TYR B 1 133 ? 12.133 -7.531 -0.245 1 93.75 133 TYR B N 1
ATOM 2992 C CA . TYR B 1 133 ? 12.695 -6.363 0.428 1 93.75 133 TYR B CA 1
ATOM 2993 C C . TYR B 1 133 ? 13.914 -6.746 1.257 1 93.75 133 TYR B C 1
ATOM 2995 O O . TYR B 1 133 ? 14.82 -5.93 1.446 1 93.75 133 TYR B O 1
ATOM 3003 N N . LEU B 1 134 ? 13.922 -7.961 1.671 1 90 134 LEU B N 1
ATOM 3004 C CA . LEU B 1 134 ? 14.961 -8.398 2.598 1 90 134 LEU B CA 1
ATOM 3005 C C . LEU B 1 134 ? 16.219 -8.836 1.846 1 90 134 LEU B C 1
ATOM 3007 O O . LEU B 1 134 ? 17.266 -9.039 2.453 1 90 134 LEU B O 1
ATOM 3011 N N . VAL B 1 135 ? 16.203 -8.883 0.524 1 91.19 135 VAL B N 1
ATOM 3012 C CA . VAL B 1 135 ? 17.359 -9.328 -0.241 1 91.19 135 VAL B CA 1
ATOM 3013 C C . VAL B 1 135 ? 17.922 -8.156 -1.062 1 91.19 135 VAL B C 1
ATOM 3015 O O . VAL B 1 135 ? 18.578 -8.367 -2.076 1 91.19 135 VAL B O 1
ATOM 3018 N N . GLN B 1 136 ? 17.656 -6.934 -0.649 1 90.25 136 GLN B N 1
ATOM 3019 C CA . GLN B 1 136 ? 17.984 -5.754 -1.441 1 90.25 136 GLN B CA 1
ATOM 3020 C C . GLN B 1 136 ? 19.5 -5.633 -1.636 1 90.25 136 GLN B C 1
ATOM 3022 O O . GLN B 1 136 ? 19.953 -5.129 -2.662 1 90.25 136 GLN B O 1
ATOM 3027 N N . LYS B 1 137 ? 20.312 -6.133 -0.739 1 89.06 137 LYS B N 1
ATOM 3028 C CA . LYS B 1 137 ? 21.766 -6.074 -0.857 1 89.06 137 LYS B CA 1
ATOM 3029 C C . LYS B 1 137 ? 22.266 -6.938 -2.018 1 89.06 137 LYS B C 1
ATOM 3031 O O . LYS B 1 137 ? 23.344 -6.703 -2.555 1 89.06 137 LYS B O 1
ATOM 3036 N N . ALA B 1 138 ? 21.453 -7.887 -2.408 1 90.56 138 ALA B N 1
ATOM 3037 C CA . ALA B 1 138 ? 21.828 -8.805 -3.479 1 90.56 138 ALA B CA 1
ATOM 3038 C C . ALA B 1 138 ? 21.297 -8.32 -4.824 1 90.56 138 ALA B C 1
ATOM 3040 O O . ALA B 1 138 ? 21.531 -8.961 -5.855 1 90.56 138 ALA B O 1
ATOM 3041 N N . ILE B 1 139 ? 20.609 -7.234 -4.848 1 94.5 139 ILE B N 1
ATOM 3042 C CA . ILE B 1 139 ? 19.984 -6.73 -6.07 1 94.5 139 ILE B CA 1
ATOM 3043 C C . ILE B 1 139 ? 20.797 -5.555 -6.609 1 94.5 139 ILE B C 1
ATOM 3045 O O . ILE B 1 139 ? 20.641 -4.422 -6.148 1 94.5 139 ILE B O 1
ATOM 3049 N N . SER B 1 140 ? 21.625 -5.789 -7.559 1 93.5 140 SER B N 1
ATOM 3050 C CA . SER B 1 140 ? 22.328 -4.699 -8.242 1 93.5 140 SER B CA 1
ATOM 3051 C C . SER B 1 140 ? 21.375 -3.943 -9.172 1 93.5 140 SER B C 1
ATOM 3053 O O . SER B 1 140 ? 20.328 -4.461 -9.555 1 93.5 140 SER B O 1
ATOM 3055 N N . PRO B 1 141 ? 21.703 -2.697 -9.516 1 92.69 141 PRO B N 1
ATOM 3056 C CA . PRO B 1 141 ? 20.891 -1.973 -10.492 1 92.69 141 PRO B CA 1
ATOM 3057 C C . PRO B 1 141 ? 20.734 -2.732 -11.805 1 92.69 141 PRO B C 1
ATOM 3059 O O . PRO B 1 141 ? 19.656 -2.707 -12.406 1 92.69 141 PRO B O 1
ATOM 3062 N N . GLU B 1 142 ? 21.719 -3.396 -12.211 1 92.94 142 GLU B N 1
ATOM 3063 C CA . GLU B 1 142 ? 21.672 -4.176 -13.445 1 92.94 142 GLU B CA 1
ATOM 3064 C C . GLU B 1 142 ? 20.703 -5.352 -13.32 1 92.94 142 GLU B C 1
ATOM 3066 O O . GLU B 1 142 ? 19.922 -5.625 -14.234 1 92.94 142 GLU B O 1
ATOM 3071 N N . LEU B 1 143 ? 20.797 -6.035 -12.227 1 94.94 143 LEU B N 1
ATOM 3072 C CA . LEU B 1 143 ? 19.891 -7.152 -11.992 1 94.94 143 LEU B CA 1
ATOM 3073 C C . LEU B 1 143 ? 18.438 -6.672 -11.914 1 94.94 143 LEU B C 1
ATOM 3075 O O . LEU B 1 143 ? 17.547 -7.301 -12.477 1 94.94 143 LEU B O 1
ATOM 3079 N N . GLU B 1 144 ? 18.281 -5.598 -11.211 1 95.56 144 GLU B N 1
ATOM 3080 C CA . GLU B 1 144 ? 16.922 -5.066 -11.094 1 95.56 144 GLU B CA 1
ATOM 3081 C C . GLU B 1 144 ? 16.328 -4.75 -12.469 1 95.56 144 GLU B C 1
ATOM 3083 O O . GLU B 1 144 ? 15.18 -5.09 -12.75 1 95.56 144 GLU B O 1
ATOM 3088 N N . LYS B 1 145 ? 17.094 -4.082 -13.297 1 93.81 145 LYS B N 1
ATOM 3089 C CA . LYS B 1 145 ? 16.656 -3.77 -14.648 1 93.81 145 LYS B CA 1
ATOM 3090 C C . LYS B 1 145 ? 16.344 -5.043 -15.43 1 93.81 145 LYS B C 1
ATOM 3092 O O . LYS B 1 145 ? 15.352 -5.102 -16.156 1 93.81 145 LYS B O 1
ATOM 3097 N N . HIS B 1 146 ? 17.188 -6 -15.297 1 95.75 146 HIS B N 1
ATOM 3098 C CA . HIS B 1 146 ? 16.984 -7.285 -15.953 1 95.75 146 HIS B CA 1
ATOM 3099 C C . HIS B 1 146 ? 15.664 -7.922 -15.508 1 95.75 146 HIS B C 1
ATOM 3101 O O . HIS B 1 146 ? 14.867 -8.352 -16.344 1 95.75 146 HIS B O 1
ATOM 3107 N N . LEU B 1 147 ? 15.438 -7.98 -14.219 1 97 147 LEU B N 1
ATOM 3108 C CA . LEU B 1 147 ? 14.227 -8.562 -13.648 1 97 147 LEU B CA 1
ATOM 3109 C C . LEU B 1 147 ? 12.984 -7.82 -14.125 1 97 147 LEU B C 1
ATOM 3111 O O . LEU B 1 147 ? 11.953 -8.438 -14.391 1 97 147 LEU B O 1
ATOM 3115 N N . ALA B 1 148 ? 13.117 -6.555 -14.289 1 96.5 148 ALA B N 1
ATOM 3116 C CA . ALA B 1 148 ? 11.984 -5.688 -14.594 1 96.5 148 ALA B CA 1
ATOM 3117 C C . ALA B 1 148 ? 11.625 -5.766 -16.078 1 96.5 148 ALA B C 1
ATOM 3119 O O . ALA B 1 148 ? 10.445 -5.793 -16.438 1 96.5 148 ALA B O 1
ATOM 3120 N N . THR B 1 149 ? 12.656 -5.867 -16.969 1 94.81 149 THR B N 1
ATOM 3121 C CA . THR B 1 149 ? 12.352 -5.461 -18.328 1 94.81 149 THR B CA 1
ATOM 3122 C C . THR B 1 149 ? 12.781 -6.535 -19.328 1 94.81 149 THR B C 1
ATOM 3124 O O . THR B 1 149 ? 12.391 -6.508 -20.5 1 94.81 149 THR B O 1
ATOM 3127 N N . SER B 1 150 ? 13.578 -7.477 -18.891 1 95.62 150 SER B N 1
ATOM 3128 C CA . SER B 1 150 ? 14.047 -8.469 -19.844 1 95.62 150 SER B CA 1
ATOM 3129 C C . SER B 1 150 ? 12.883 -9.281 -20.406 1 95.62 150 SER B C 1
ATOM 3131 O O . SER B 1 150 ? 11.945 -9.617 -19.688 1 95.62 150 SER B O 1
ATOM 3133 N N . PRO B 1 151 ? 13 -9.609 -21.734 1 95.44 151 PRO B N 1
ATOM 3134 C CA . PRO B 1 151 ? 12 -10.547 -22.25 1 95.44 151 PRO B CA 1
ATOM 3135 C C . PRO B 1 151 ? 11.961 -11.859 -21.484 1 95.44 151 PRO B C 1
ATOM 3137 O O . PRO B 1 151 ? 12.984 -12.297 -20.938 1 95.44 151 PRO B O 1
ATOM 3140 N N . ARG B 1 152 ? 10.812 -12.438 -21.422 1 94.31 152 ARG B N 1
ATOM 3141 C CA . ARG B 1 152 ? 10.594 -13.633 -20.625 1 94.31 152 ARG B CA 1
ATOM 3142 C C . ARG B 1 152 ? 11.602 -14.727 -20.984 1 94.31 152 ARG B C 1
ATOM 3144 O O . ARG B 1 152 ? 12.078 -15.453 -20.109 1 94.31 152 ARG B O 1
ATOM 3151 N N . GLU B 1 153 ? 12.016 -14.797 -22.234 1 93.75 153 GLU B N 1
ATOM 3152 C CA . GLU B 1 153 ? 12.898 -15.852 -22.734 1 93.75 153 GLU B CA 1
ATOM 3153 C C . GLU B 1 153 ? 14.32 -15.664 -22.219 1 93.75 153 GLU B C 1
ATOM 3155 O O . GLU B 1 153 ? 15.117 -16.594 -22.234 1 93.75 153 GLU B O 1
ATOM 3160 N N . GLN B 1 154 ? 14.594 -14.516 -21.703 1 94.75 154 GLN B N 1
ATOM 3161 C CA . GLN B 1 154 ? 15.945 -14.188 -21.266 1 94.75 154 GLN B CA 1
ATOM 3162 C C . GLN B 1 154 ? 16 -14.047 -19.734 1 94.75 154 GLN B C 1
ATOM 3164 O O . GLN B 1 154 ? 17.078 -13.859 -19.172 1 94.75 154 GLN B O 1
ATOM 3169 N N . LEU B 1 155 ? 14.906 -14.18 -19.156 1 95.06 155 LEU B N 1
ATOM 3170 C CA . LEU B 1 155 ? 14.773 -13.82 -17.75 1 95.06 155 LEU B CA 1
ATOM 3171 C C . LEU B 1 155 ? 15.641 -14.719 -16.875 1 95.06 155 LEU B C 1
ATOM 3173 O O . LEU B 1 155 ? 16.219 -14.258 -15.883 1 95.06 155 LEU B O 1
ATOM 3177 N N . LEU B 1 156 ? 15.852 -15.945 -17.234 1 94.62 156 LEU B N 1
ATOM 3178 C CA . LEU B 1 156 ? 16.609 -16.891 -16.422 1 94.62 156 LEU B CA 1
ATOM 3179 C C . LEU B 1 156 ? 18.078 -16.906 -16.828 1 94.62 156 LEU B C 1
ATOM 3181 O O . LEU B 1 156 ? 18.859 -17.688 -16.281 1 94.62 156 LEU B O 1
ATOM 3185 N N . GLY B 1 157 ? 18.438 -16.109 -17.766 1 86.56 157 GLY B N 1
ATOM 3186 C CA . GLY B 1 157 ? 19.781 -16.156 -18.328 1 86.56 157 GLY B CA 1
ATOM 3187 C C . GLY B 1 157 ? 20.734 -15.164 -17.688 1 86.56 157 GLY B C 1
ATOM 3188 O O . GLY B 1 157 ? 21.891 -15.031 -18.109 1 86.56 157 GLY B O 1
ATOM 3189 N N . HIS B 1 158 ? 20.375 -14.484 -16.719 1 77.94 158 HIS B N 1
ATOM 3190 C CA . HIS B 1 158 ? 21.234 -13.5 -16.078 1 77.94 158 HIS B CA 1
ATOM 3191 C C . HIS B 1 158 ? 22.188 -14.156 -15.086 1 77.94 158 HIS B C 1
ATOM 3193 O O . HIS B 1 158 ? 21.797 -15.086 -14.375 1 77.94 158 HIS B O 1
ATOM 3199 N N . ASP B 1 159 ? 23.328 -13.648 -15.008 1 74.06 159 ASP B N 1
ATOM 3200 C CA . ASP B 1 159 ? 24.359 -14.195 -14.125 1 74.06 159 ASP B CA 1
ATOM 3201 C C . ASP B 1 159 ? 23.906 -14.133 -12.664 1 74.06 159 ASP B C 1
ATOM 3203 O O . ASP B 1 159 ? 24.234 -15.023 -11.875 1 74.06 159 ASP B O 1
ATOM 3207 N N . ALA B 1 160 ? 23.234 -13.156 -12.367 1 70.69 160 ALA B N 1
ATOM 3208 C CA . ALA B 1 160 ? 22.859 -12.961 -10.969 1 70.69 160 ALA B CA 1
ATOM 3209 C C . ALA B 1 160 ? 21.719 -13.891 -10.578 1 70.69 160 ALA B C 1
ATOM 3211 O O . ALA B 1 160 ? 21.453 -14.086 -9.383 1 70.69 160 ALA B O 1
ATOM 3212 N N . THR B 1 161 ? 21.078 -14.414 -11.523 1 82.62 161 THR B N 1
ATOM 3213 C CA . THR B 1 161 ? 20.125 -15.469 -11.219 1 82.62 161 THR B CA 1
ATOM 3214 C C . THR B 1 161 ? 20.828 -16.828 -11.133 1 82.62 161 THR B C 1
ATOM 3216 O O . THR B 1 161 ? 20.75 -17.625 -12.062 1 82.62 161 THR B O 1
ATOM 3219 N N . ASP B 1 162 ? 21.5 -17.047 -9.992 1 88 162 ASP B N 1
ATOM 3220 C CA . ASP B 1 162 ? 22.234 -18.281 -9.766 1 88 162 ASP B CA 1
ATOM 3221 C C . ASP B 1 162 ? 21.266 -19.469 -9.617 1 88 162 ASP B C 1
ATOM 3223 O O . ASP B 1 162 ? 20.797 -19.75 -8.516 1 88 162 ASP B O 1
ATOM 3227 N N . LEU B 1 163 ? 21.031 -20.188 -10.664 1 91 163 LEU B N 1
ATOM 3228 C CA . LEU B 1 163 ? 20.031 -21.234 -10.742 1 91 163 LEU B CA 1
ATOM 3229 C C . LEU B 1 163 ? 20.438 -22.422 -9.875 1 91 163 LEU B C 1
ATOM 3231 O O . LEU B 1 163 ? 19.609 -23.297 -9.586 1 91 163 LEU B O 1
ATOM 3235 N N . GLU B 1 164 ? 21.672 -22.422 -9.484 1 91 164 GLU B N 1
ATOM 3236 C CA . GLU B 1 164 ? 22.156 -23.516 -8.633 1 91 164 GLU B CA 1
ATOM 3237 C C . GLU B 1 164 ? 22.469 -23 -7.223 1 91 164 GLU B C 1
ATOM 3239 O O . GLU B 1 164 ? 23.094 -23.719 -6.43 1 91 164 GLU B O 1
ATOM 3244 N N . GLY B 1 165 ? 22.031 -21.828 -6.945 1 91.81 165 GLY B N 1
ATOM 3245 C CA . GLY B 1 165 ? 22.359 -21.188 -5.684 1 91.81 165 GLY B CA 1
ATOM 3246 C C . GLY B 1 165 ? 21.391 -21.531 -4.57 1 91.81 165 GLY B C 1
ATOM 3247 O O . GLY B 1 165 ? 20.812 -22.609 -4.543 1 91.81 165 GLY B O 1
ATOM 3248 N N . SER B 1 166 ? 21.25 -20.719 -3.609 1 91.81 166 SER B N 1
ATOM 3249 C CA . SER B 1 166 ? 20.406 -20.875 -2.422 1 91.81 166 SER B CA 1
ATOM 3250 C C . SER B 1 166 ? 18.938 -20.672 -2.752 1 91.81 166 SER B C 1
ATOM 3252 O O . SER B 1 166 ? 18.562 -19.656 -3.322 1 91.81 166 SER B O 1
ATOM 3254 N N . PRO B 1 167 ? 18.094 -21.641 -2.363 1 93.25 167 PRO B N 1
ATOM 3255 C CA . PRO B 1 167 ? 16.656 -21.469 -2.576 1 93.25 167 PRO B CA 1
ATOM 3256 C C . PRO B 1 167 ? 16.094 -20.234 -1.878 1 93.25 167 PRO B C 1
ATOM 3258 O O . PRO B 1 167 ? 15.188 -19.578 -2.404 1 93.25 167 PRO B O 1
ATOM 3261 N N . GLU B 1 168 ? 16.641 -19.922 -0.765 1 91.25 168 GLU B N 1
ATOM 3262 C CA . GLU B 1 168 ? 16.203 -18.75 -0.019 1 91.25 168 GLU B CA 1
ATOM 3263 C C . GLU B 1 168 ? 16.469 -17.469 -0.797 1 91.25 168 GLU B C 1
ATOM 3265 O O . GLU B 1 168 ? 15.594 -16.594 -0.898 1 91.25 168 GLU B O 1
ATOM 3270 N N . LEU B 1 169 ? 17.672 -17.391 -1.294 1 93.56 169 LEU B N 1
ATOM 3271 C CA . LEU B 1 169 ? 18.047 -16.219 -2.076 1 93.56 169 LEU B CA 1
ATOM 3272 C C . LEU B 1 169 ? 17.234 -16.156 -3.369 1 93.56 169 LEU B C 1
ATOM 3274 O O . LEU B 1 169 ? 16.766 -15.078 -3.76 1 93.56 169 LEU B O 1
ATOM 3278 N N . ALA B 1 170 ? 17.047 -17.312 -3.973 1 95.94 170 ALA B N 1
ATOM 3279 C CA . ALA B 1 170 ? 16.25 -17.391 -5.199 1 95.94 170 ALA B CA 1
ATOM 3280 C C . ALA B 1 170 ? 14.828 -16.891 -4.961 1 95.94 170 ALA B C 1
ATOM 3282 O O . ALA B 1 170 ? 14.266 -16.172 -5.781 1 95.94 170 ALA B O 1
ATOM 3283 N N . TYR B 1 171 ? 14.312 -17.25 -3.859 1 95.31 171 TYR B N 1
ATOM 3284 C CA . TYR B 1 171 ? 12.961 -16.828 -3.504 1 95.31 171 TYR B CA 1
ATOM 3285 C C . TYR B 1 171 ? 12.875 -15.312 -3.367 1 95.31 171 TYR B C 1
ATOM 3287 O O . TYR B 1 171 ? 12.023 -14.68 -3.99 1 95.31 171 TYR B O 1
ATOM 3295 N N . GLY B 1 172 ? 13.789 -14.781 -2.588 1 95.81 172 GLY B N 1
ATOM 3296 C CA . GLY B 1 172 ? 13.805 -13.336 -2.402 1 95.81 172 GLY B CA 1
ATOM 3297 C C . GLY B 1 172 ? 13.961 -12.57 -3.703 1 95.81 172 GLY B C 1
ATOM 3298 O O . GLY B 1 172 ? 13.211 -11.633 -3.967 1 95.81 172 GLY B O 1
ATOM 3299 N N . ILE B 1 173 ? 14.859 -13.023 -4.52 1 96.5 173 ILE B N 1
ATOM 3300 C CA . ILE B 1 173 ? 15.133 -12.352 -5.785 1 96.5 173 ILE B CA 1
ATOM 3301 C C . ILE B 1 173 ? 13.914 -12.469 -6.703 1 96.5 173 ILE B C 1
ATOM 3303 O O . ILE B 1 173 ? 13.516 -11.492 -7.344 1 96.5 173 ILE B O 1
ATOM 3307 N N . SER B 1 174 ? 13.336 -13.648 -6.777 1 97.81 174 SER B N 1
ATOM 3308 C CA . SER B 1 174 ? 12.172 -13.852 -7.633 1 97.81 174 SER B CA 1
ATOM 3309 C C . SER B 1 174 ? 11 -12.977 -7.199 1 97.81 174 SER B C 1
ATOM 3311 O O . SER B 1 174 ? 10.289 -12.43 -8.039 1 97.81 174 SER B O 1
ATOM 3313 N N . LYS B 1 175 ? 10.828 -12.828 -5.902 1 98.25 175 LYS B N 1
ATOM 3314 C CA . LYS B 1 175 ? 9.711 -12.047 -5.402 1 98.25 175 LYS B CA 1
ATOM 3315 C C . LYS B 1 175 ? 9.961 -10.547 -5.586 1 98.25 175 LYS B C 1
ATOM 3317 O O . LYS B 1 175 ? 9.023 -9.781 -5.824 1 98.25 175 LYS B O 1
ATOM 3322 N N . TRP B 1 176 ? 11.18 -10.141 -5.48 1 98.12 176 TRP B N 1
ATOM 3323 C CA . TRP B 1 176 ? 11.484 -8.781 -5.898 1 98.12 176 TRP B CA 1
ATOM 3324 C C . TRP B 1 176 ? 11.227 -8.594 -7.387 1 98.12 176 TRP B C 1
ATOM 3326 O O . TRP B 1 176 ? 10.695 -7.562 -7.809 1 98.12 176 TRP B O 1
ATOM 3336 N N . GLY B 1 177 ? 11.578 -9.617 -8.133 1 98.12 177 GLY B N 1
ATOM 3337 C CA . GLY B 1 177 ? 11.297 -9.609 -9.555 1 98.12 177 GLY B CA 1
ATOM 3338 C C . GLY B 1 177 ? 9.828 -9.414 -9.875 1 98.12 177 GLY B C 1
ATOM 3339 O O . GLY B 1 177 ? 9.477 -8.719 -10.836 1 98.12 177 GLY B O 1
ATOM 3340 N N . ASN B 1 178 ? 8.945 -10.031 -9.102 1 98.81 178 ASN B N 1
ATOM 3341 C CA . ASN B 1 178 ? 7.516 -9.82 -9.281 1 98.81 178 ASN B CA 1
ATOM 3342 C C . ASN B 1 178 ? 7.148 -8.344 -9.188 1 98.81 178 ASN B C 1
ATOM 3344 O O . ASN B 1 178 ? 6.387 -7.836 -10.008 1 98.81 178 ASN B O 1
ATOM 3348 N N . ILE B 1 179 ? 7.719 -7.664 -8.195 1 98.69 179 ILE B N 1
ATOM 3349 C CA . ILE B 1 179 ? 7.391 -6.27 -7.914 1 98.69 179 ILE B CA 1
ATOM 3350 C C . ILE B 1 179 ? 7.848 -5.391 -9.078 1 98.69 179 ILE B C 1
ATOM 3352 O O . ILE B 1 179 ? 7.043 -4.664 -9.664 1 98.69 179 ILE B O 1
ATOM 3356 N N . VAL B 1 180 ? 9.094 -5.523 -9.445 1 98.12 180 VAL B N 1
ATOM 3357 C CA . VAL B 1 180 ? 9.648 -4.582 -10.422 1 98.12 180 VAL B CA 1
ATOM 3358 C C . VAL B 1 180 ? 9.125 -4.914 -11.812 1 98.12 180 VAL B C 1
ATOM 3360 O O . VAL B 1 180 ? 8.938 -4.023 -12.641 1 98.12 180 VAL B O 1
ATOM 3363 N N . ARG B 1 181 ? 8.844 -6.145 -12.078 1 97.88 181 ARG B N 1
ATOM 3364 C CA . ARG B 1 181 ? 8.297 -6.496 -13.383 1 97.88 181 ARG B CA 1
ATOM 3365 C C . ARG B 1 181 ? 6.875 -5.957 -13.547 1 97.88 181 ARG B C 1
ATOM 3367 O O . ARG B 1 181 ? 6.5 -5.496 -14.625 1 97.88 181 ARG B O 1
ATOM 3374 N N . MET B 1 182 ? 6.082 -6.047 -12.516 1 98.06 182 MET B N 1
ATOM 3375 C CA . MET B 1 182 ? 4.754 -5.438 -12.516 1 98.06 182 MET B CA 1
ATOM 3376 C C . MET B 1 182 ? 4.852 -3.934 -12.758 1 98.06 182 MET B C 1
ATOM 3378 O O . MET B 1 182 ? 4.09 -3.377 -13.555 1 98.06 182 MET B O 1
ATOM 3382 N N . GLN B 1 183 ? 5.762 -3.283 -12.062 1 97.44 183 GLN B N 1
ATOM 3383 C CA . GLN B 1 183 ? 5.969 -1.848 -12.211 1 97.44 183 GLN B CA 1
ATOM 3384 C C . GLN B 1 183 ? 6.367 -1.494 -13.641 1 97.44 183 GLN B C 1
ATOM 3386 O O . GLN B 1 183 ? 5.883 -0.509 -14.203 1 97.44 183 GLN B O 1
ATOM 3391 N N . ALA B 1 184 ? 7.188 -2.305 -14.227 1 96.69 184 ALA B N 1
ATOM 3392 C CA . ALA B 1 184 ? 7.68 -2.043 -15.578 1 96.69 184 ALA B CA 1
ATOM 3393 C C . ALA B 1 184 ? 6.582 -2.27 -16.609 1 96.69 184 ALA B C 1
ATOM 3395 O O . ALA B 1 184 ? 6.621 -1.697 -17.703 1 96.69 184 ALA B O 1
ATOM 3396 N N . ALA B 1 185 ? 5.621 -3.064 -16.281 1 96.94 185 ALA B N 1
ATOM 3397 C CA . ALA B 1 185 ? 4.602 -3.465 -17.25 1 96.94 185 ALA B CA 1
ATOM 3398 C C . ALA B 1 185 ? 3.439 -2.479 -17.266 1 96.94 185 ALA B C 1
ATOM 3400 O O . ALA B 1 185 ? 2.498 -2.627 -18.047 1 96.94 185 ALA B O 1
ATOM 3401 N N . ILE B 1 186 ? 3.443 -1.437 -16.453 1 95.62 186 ILE B N 1
ATOM 3402 C CA . ILE B 1 186 ? 2.266 -0.598 -16.25 1 95.62 186 ILE B CA 1
ATOM 3403 C C . ILE B 1 186 ? 1.963 0.18 -17.516 1 95.62 186 ILE B C 1
ATOM 3405 O O . ILE B 1 186 ? 0.811 0.535 -17.781 1 95.62 186 ILE B O 1
ATOM 3409 N N . ARG B 1 187 ? 2.953 0.485 -18.359 1 93.25 187 ARG B N 1
ATOM 3410 C CA . ARG B 1 187 ? 2.684 1.169 -19.609 1 93.25 187 ARG B CA 1
ATOM 3411 C C . ARG B 1 187 ? 1.953 0.252 -20.594 1 93.25 187 ARG B C 1
ATOM 3413 O O . ARG B 1 187 ? 1.071 0.698 -21.328 1 93.25 187 ARG B O 1
ATOM 3420 N N . GLN B 1 188 ? 2.418 -0.968 -20.609 1 94.25 188 GLN B N 1
ATOM 3421 C CA . GLN B 1 188 ? 1.652 -1.941 -21.391 1 94.25 188 GLN B CA 1
ATOM 3422 C C . GLN B 1 188 ? 0.221 -2.053 -20.875 1 94.25 188 GLN B C 1
ATOM 3424 O O . GLN B 1 188 ? -0.725 -2.127 -21.656 1 94.25 188 GLN B O 1
ATOM 3429 N N . GLY B 1 189 ? 0.057 -2.039 -19.547 1 96.19 189 GLY B N 1
ATOM 3430 C CA . GLY B 1 189 ? -1.264 -2.041 -18.938 1 96.19 189 GLY B CA 1
ATOM 3431 C C . GLY B 1 189 ? -2.096 -0.831 -19.328 1 96.19 189 GLY B C 1
ATOM 3432 O O . GLY B 1 189 ? -3.305 -0.946 -19.547 1 96.19 189 GLY B O 1
ATOM 3433 N N . GLN B 1 190 ? -1.451 0.261 -19.344 1 93.44 190 GLN B N 1
ATOM 3434 C CA . GLN B 1 190 ? -2.109 1.507 -19.734 1 93.44 190 GLN B CA 1
ATOM 3435 C C . GLN B 1 190 ? -2.791 1.372 -21.094 1 93.44 190 GLN B C 1
ATOM 3437 O O . GLN B 1 190 ? -3.953 1.751 -21.25 1 93.44 190 GLN B O 1
ATOM 3442 N N . LYS B 1 191 ? -2.113 0.801 -22.062 1 93.88 191 LYS B N 1
ATOM 3443 C CA . LYS B 1 191 ? -2.635 0.629 -23.406 1 93.88 191 LYS B CA 1
ATOM 3444 C C . LYS B 1 191 ? -3.879 -0.256 -23.406 1 93.88 191 LYS B C 1
ATOM 3446 O O . LYS B 1 191 ? -4.746 -0.113 -24.281 1 93.88 191 LYS B O 1
ATOM 3451 N N . LYS B 1 192 ? -3.969 -1.108 -22.391 1 95.06 192 LYS B N 1
ATOM 3452 C CA . LYS B 1 192 ? -5.059 -2.078 -22.328 1 95.06 192 LYS B CA 1
ATOM 3453 C C . LYS B 1 192 ? -6.117 -1.65 -21.312 1 95.06 192 LYS B C 1
ATOM 3455 O O . LYS B 1 192 ? -7.18 -2.266 -21.219 1 95.06 192 LYS B O 1
ATOM 3460 N N . GLY B 1 193 ? -5.797 -0.587 -20.562 1 96.56 193 GLY B N 1
ATOM 3461 C CA . GLY B 1 193 ? -6.699 -0.137 -19.5 1 96.56 193 GLY B CA 1
ATOM 3462 C C . GLY B 1 193 ? -6.715 -1.058 -18.297 1 96.56 193 GLY B C 1
ATOM 3463 O O . GLY B 1 193 ? -7.762 -1.249 -17.672 1 96.56 193 GLY B O 1
ATOM 3464 N N . VAL B 1 194 ? -5.625 -1.726 -18 1 98.25 194 VAL B N 1
ATOM 3465 C CA . VAL B 1 194 ? -5.512 -2.672 -16.891 1 98.25 194 VAL B CA 1
ATOM 3466 C C . VAL B 1 194 ? -4.559 -2.121 -15.836 1 98.25 194 VAL B C 1
ATOM 3468 O O . VAL B 1 194 ? -3.469 -1.645 -16.172 1 98.25 194 VAL B O 1
ATOM 3471 N N . ARG B 1 195 ? -4.984 -2.08 -14.57 1 98.5 195 ARG B N 1
ATOM 3472 C CA . ARG B 1 195 ? -4.102 -1.696 -13.477 1 98.5 195 ARG B CA 1
ATOM 3473 C C . ARG B 1 195 ? -3.289 -2.889 -12.984 1 98.5 195 ARG B C 1
ATOM 3475 O O . ARG B 1 195 ? -3.805 -4.008 -12.906 1 98.5 195 ARG B O 1
ATOM 3482 N N . LEU B 1 196 ? -2.033 -2.648 -12.695 1 98.69 196 LEU B N 1
ATOM 3483 C CA . LEU B 1 196 ? -1.116 -3.67 -12.203 1 98.69 196 LEU B CA 1
ATOM 3484 C C . LEU B 1 196 ? -0.558 -3.289 -10.836 1 98.69 196 LEU B C 1
ATOM 3486 O O . LEU B 1 196 ? -0.001 -2.201 -10.672 1 98.69 196 LEU B O 1
ATOM 3490 N N . ASN B 1 197 ? -0.714 -4.152 -9.852 1 98.88 197 ASN B N 1
ATOM 3491 C CA . ASN B 1 197 ? -0.173 -3.93 -8.516 1 98.88 197 ASN B CA 1
ATOM 3492 C C . ASN B 1 197 ? 0.313 -5.23 -7.883 1 98.88 197 ASN B C 1
ATOM 3494 O O . ASN B 1 197 ? -0.052 -6.32 -8.328 1 98.88 197 ASN B O 1
ATOM 3498 N N . THR B 1 198 ? 1.168 -5.121 -6.926 1 98.88 198 THR B N 1
ATOM 3499 C CA . THR B 1 198 ? 1.636 -6.273 -6.16 1 98.88 198 THR B CA 1
ATOM 3500 C C . THR B 1 198 ? 1.313 -6.102 -4.676 1 98.88 198 THR B C 1
ATOM 3502 O O . THR B 1 198 ? 1.108 -4.98 -4.207 1 98.88 198 THR B O 1
ATOM 3505 N N . ILE B 1 199 ? 1.123 -7.152 -4 1 98.94 199 ILE B N 1
ATOM 3506 C CA . ILE B 1 199 ? 1.04 -7.227 -2.547 1 98.94 199 ILE B CA 1
ATOM 3507 C C . ILE B 1 199 ? 2.219 -8.031 -2.002 1 98.94 199 ILE B C 1
ATOM 3509 O O . ILE B 1 199 ? 2.555 -9.086 -2.537 1 98.94 199 ILE B O 1
ATOM 3513 N N . SER B 1 200 ? 2.898 -7.52 -0.982 1 98.69 200 SER B N 1
ATOM 3514 C CA . SER B 1 200 ? 4.031 -8.195 -0.352 1 98.69 200 SER B CA 1
ATOM 3515 C C . SER B 1 200 ? 3.723 -8.555 1.098 1 98.69 200 SER B C 1
ATOM 3517 O O . SER B 1 200 ? 3.963 -7.754 2.004 1 98.69 200 SER B O 1
ATOM 3519 N N . PRO B 1 201 ? 3.303 -9.789 1.295 1 98 201 PRO B N 1
ATOM 3520 C CA . PRO B 1 201 ? 2.973 -10.227 2.654 1 98 201 PRO B CA 1
ATOM 3521 C C . PRO B 1 201 ? 4.203 -10.656 3.449 1 98 201 PRO B C 1
ATOM 3523 O O . PRO B 1 201 ? 5.223 -11.031 2.863 1 98 201 PRO B O 1
ATOM 3526 N N . GLY B 1 202 ? 4.066 -10.516 4.797 1 95.38 202 GLY B N 1
ATOM 3527 C CA . GLY B 1 202 ? 4.984 -11.18 5.711 1 95.38 202 GLY B CA 1
ATOM 3528 C C . GLY B 1 202 ? 4.645 -12.633 5.957 1 95.38 202 GLY B C 1
ATOM 3529 O O . GLY B 1 202 ? 4.344 -13.375 5.016 1 95.38 202 GLY B O 1
ATOM 3530 N N . VAL B 1 203 ? 4.754 -13.078 7.156 1 93.38 203 VAL B N 1
ATOM 3531 C CA . VAL B 1 203 ? 4.422 -14.453 7.504 1 93.38 203 VAL B CA 1
ATOM 3532 C C . VAL B 1 203 ? 2.908 -14.602 7.621 1 93.38 203 VAL B C 1
ATOM 3534 O O . VAL B 1 203 ? 2.291 -14.055 8.539 1 93.38 203 VAL B O 1
ATOM 3537 N N . ILE B 1 204 ? 2.322 -15.234 6.688 1 94.69 204 ILE B N 1
ATOM 3538 C CA . ILE B 1 204 ? 0.886 -15.492 6.668 1 94.69 204 ILE B CA 1
ATOM 3539 C C . ILE B 1 204 ? 0.62 -16.969 6.984 1 94.69 204 ILE B C 1
ATOM 3541 O O . ILE B 1 204 ? 1.219 -17.859 6.379 1 94.69 204 ILE B O 1
ATOM 3545 N N . MET B 1 205 ? -0.245 -17.172 7.91 1 90.12 205 MET B N 1
ATOM 3546 C CA . MET B 1 205 ? -0.551 -18.547 8.305 1 90.12 205 MET B CA 1
ATOM 3547 C C . MET B 1 205 ? -1.306 -19.281 7.199 1 90.12 205 MET B C 1
ATOM 3549 O O . MET B 1 205 ? -2.498 -19.047 6.996 1 90.12 205 MET B O 1
ATOM 3553 N N . THR B 1 206 ? -0.638 -20.078 6.457 1 87.56 206 THR B N 1
ATOM 3554 C CA . THR B 1 206 ? -1.14 -20.953 5.398 1 87.56 206 THR B CA 1
ATOM 3555 C C . THR B 1 206 ? -0.504 -22.328 5.488 1 87.56 206 THR B C 1
ATOM 3557 O O . THR B 1 206 ? 0.383 -22.562 6.312 1 87.56 206 THR B O 1
ATOM 3560 N N . ALA B 1 207 ? -1.051 -23.234 4.68 1 80 207 ALA B N 1
ATOM 3561 C CA . ALA B 1 207 ? -0.442 -24.562 4.617 1 80 207 ALA B CA 1
ATOM 3562 C C . ALA B 1 207 ? 1.022 -24.484 4.199 1 80 207 ALA B C 1
ATOM 3564 O O . ALA B 1 207 ? 1.864 -25.234 4.703 1 80 207 ALA B O 1
ATOM 3565 N N . MET B 1 208 ? 1.353 -23.547 3.379 1 79.25 208 MET B N 1
ATOM 3566 C CA . MET B 1 208 ? 2.723 -23.359 2.916 1 79.25 208 MET B CA 1
ATOM 3567 C C . MET B 1 208 ? 3.645 -23 4.078 1 79.25 208 MET B C 1
ATOM 3569 O O . MET B 1 208 ? 4.73 -23.562 4.211 1 79.25 208 MET B O 1
ATOM 3573 N N . ILE B 1 209 ? 3.244 -22.094 4.91 1 81.88 209 ILE B N 1
ATOM 3574 C CA . ILE B 1 209 ? 4.078 -21.641 6.02 1 81.88 209 ILE B CA 1
ATOM 3575 C C . ILE B 1 209 ? 4.191 -22.75 7.066 1 81.88 209 ILE B C 1
ATOM 3577 O O . ILE B 1 209 ? 5.246 -22.906 7.684 1 81.88 209 ILE B O 1
ATOM 3581 N N . ARG B 1 210 ? 3.129 -23.484 7.23 1 80.06 210 ARG B N 1
ATOM 3582 C CA . ARG B 1 210 ? 3.189 -24.594 8.18 1 80.06 210 ARG B CA 1
ATOM 3583 C C . ARG B 1 210 ? 4.266 -25.594 7.785 1 80.06 210 ARG B C 1
ATOM 3585 O O . ARG B 1 210 ? 4.996 -26.094 8.641 1 80.06 210 ARG B O 1
ATOM 3592 N N . LYS B 1 211 ? 4.344 -25.766 6.504 1 79.38 211 LYS B N 1
ATOM 3593 C CA . LYS B 1 211 ? 5.375 -26.672 5.992 1 79.38 211 LYS B CA 1
ATOM 3594 C C . LYS B 1 211 ? 6.766 -26.078 6.199 1 79.38 211 LYS B C 1
ATOM 3596 O O . LYS B 1 211 ? 7.711 -26.812 6.531 1 79.38 211 LYS B O 1
ATOM 3601 N N . GLU B 1 212 ? 6.879 -24.781 6.055 1 81.25 212 GLU B N 1
ATOM 3602 C CA . GLU B 1 212 ? 8.164 -24.109 6.207 1 81.25 212 GLU B CA 1
ATOM 3603 C C . GLU B 1 212 ? 8.594 -24.062 7.672 1 81.25 212 GLU B C 1
ATOM 3605 O O . GLU B 1 212 ? 9.781 -24.125 7.98 1 81.25 212 GLU B O 1
ATOM 3610 N N . LEU B 1 213 ? 7.613 -23.953 8.508 1 80.56 213 LEU B N 1
ATOM 3611 C CA . LEU B 1 213 ? 7.91 -23.938 9.938 1 80.56 213 LEU B CA 1
ATOM 3612 C C . LEU B 1 213 ? 8.578 -25.234 10.383 1 80.56 213 LEU B C 1
ATOM 3614 O O . LEU B 1 213 ? 9.383 -25.234 11.32 1 80.56 213 LEU B O 1
ATOM 3618 N N . ASP B 1 214 ? 8.344 -26.297 9.625 1 79.75 214 ASP B N 1
ATOM 3619 C CA . ASP B 1 214 ? 8.891 -27.594 9.977 1 79.75 214 ASP B CA 1
ATOM 3620 C C . ASP B 1 214 ? 10.211 -27.859 9.242 1 79.75 214 ASP B C 1
ATOM 3622 O O . ASP B 1 214 ? 10.836 -28.906 9.43 1 79.75 214 ASP B O 1
ATOM 3626 N N . SER B 1 215 ? 10.602 -26.891 8.445 1 78.81 215 SER B N 1
ATOM 3627 C CA . SER B 1 215 ? 11.828 -27.031 7.668 1 78.81 215 SER B CA 1
ATOM 3628 C C . SER B 1 215 ? 13.008 -26.359 8.359 1 78.81 215 SER B C 1
ATOM 3630 O O . SER B 1 215 ? 12.891 -25.938 9.516 1 78.81 215 SER B O 1
ATOM 3632 N N . GLU B 1 216 ? 14.219 -26.359 7.684 1 74.44 216 GLU B N 1
ATOM 3633 C CA . GLU B 1 216 ? 15.422 -25.734 8.219 1 74.44 216 GLU B CA 1
ATOM 3634 C C . GLU B 1 216 ? 15.227 -24.234 8.398 1 74.44 216 GLU B C 1
ATOM 3636 O O . GLU B 1 216 ? 15.875 -23.609 9.234 1 74.44 216 GLU B O 1
ATOM 3641 N N . LEU B 1 217 ? 14.273 -23.703 7.648 1 75.31 217 LEU B N 1
ATOM 3642 C CA . LEU B 1 217 ? 14.008 -22.266 7.715 1 75.31 217 LEU B CA 1
ATOM 3643 C C . LEU B 1 217 ? 13.016 -21.953 8.828 1 75.31 217 LEU B C 1
ATOM 3645 O O . LEU B 1 217 ? 12.75 -20.781 9.109 1 75.31 217 LEU B O 1
ATOM 3649 N N . GLY B 1 218 ? 12.5 -23.016 9.391 1 79.94 218 GLY B N 1
ATOM 3650 C CA . GLY B 1 218 ? 11.477 -22.891 10.414 1 79.94 218 GLY B CA 1
ATOM 3651 C C . GLY B 1 218 ? 11.922 -22.047 11.602 1 79.94 218 GLY B C 1
ATOM 3652 O O . GLY B 1 218 ? 11.164 -21.219 12.109 1 79.94 218 GLY B O 1
ATOM 3653 N N . ASP B 1 219 ? 13.172 -22.203 11.977 1 79.5 219 ASP B N 1
ATOM 3654 C CA . ASP B 1 219 ? 13.695 -21.469 13.125 1 79.5 219 ASP B CA 1
ATOM 3655 C C . ASP B 1 219 ? 13.68 -19.953 12.867 1 79.5 219 ASP B C 1
ATOM 3657 O O . ASP B 1 219 ? 13.32 -19.172 13.75 1 79.5 219 ASP B O 1
ATOM 3661 N N . ARG B 1 220 ? 13.992 -19.594 11.664 1 78.5 220 ARG B N 1
ATOM 3662 C CA . ARG B 1 220 ? 14 -18.188 11.305 1 78.5 220 ARG B CA 1
ATOM 3663 C C . ARG B 1 220 ? 12.586 -17.594 11.344 1 78.5 220 ARG B C 1
ATOM 3665 O O . ARG B 1 220 ? 12.383 -16.484 11.844 1 78.5 220 ARG B O 1
ATOM 3672 N N . LEU B 1 221 ? 11.695 -18.359 10.891 1 81.25 221 LEU B N 1
ATOM 3673 C CA . LEU B 1 221 ? 10.305 -17.922 10.859 1 81.25 221 LEU B CA 1
ATOM 3674 C C . LEU B 1 221 ? 9.742 -17.812 12.273 1 81.25 221 LEU B C 1
ATOM 3676 O O . LEU B 1 221 ? 9.031 -16.859 12.594 1 81.25 221 LEU B O 1
ATOM 3680 N N . ARG B 1 222 ? 10.094 -18.766 13.094 1 83.25 222 ARG B N 1
ATOM 3681 C CA . ARG B 1 222 ? 9.625 -18.781 14.469 1 83.25 222 ARG B CA 1
ATOM 3682 C C . ARG B 1 222 ? 10.164 -17.578 15.25 1 83.25 222 ARG B C 1
ATOM 3684 O O . ARG B 1 222 ? 9.492 -17.047 16.125 1 83.25 222 ARG B O 1
ATOM 3691 N N . LYS B 1 223 ? 11.297 -17.203 14.859 1 81.44 223 LYS B N 1
ATOM 3692 C CA . LYS B 1 223 ? 11.898 -16.047 15.516 1 81.44 223 LYS B CA 1
ATOM 3693 C C . LYS B 1 223 ? 11.336 -14.734 14.969 1 81.44 223 LYS B C 1
ATOM 3695 O O . LYS B 1 223 ? 11.211 -13.75 15.695 1 81.44 223 LYS B O 1
ATOM 3700 N N . MET B 1 224 ? 10.953 -14.758 13.734 1 85.5 224 MET B N 1
ATOM 3701 C CA . MET B 1 224 ? 10.461 -13.547 13.078 1 85.5 224 MET B CA 1
ATOM 3702 C C . MET B 1 224 ? 9.117 -13.117 13.648 1 85.5 224 MET B C 1
ATOM 3704 O O . MET B 1 224 ? 8.859 -11.922 13.82 1 85.5 224 MET B O 1
ATOM 3708 N N . ILE B 1 225 ? 8.273 -14.086 14.016 1 88.62 225 ILE B N 1
ATOM 3709 C CA . ILE B 1 225 ? 6.898 -13.805 14.414 1 88.62 225 ILE B CA 1
ATOM 3710 C C . ILE B 1 225 ? 6.895 -12.984 15.703 1 88.62 225 ILE B C 1
ATOM 3712 O O . ILE B 1 225 ? 6.355 -11.875 15.734 1 88.62 225 ILE B O 1
ATOM 3716 N N . PRO B 1 226 ? 7.613 -13.414 16.734 1 87.69 226 PRO B N 1
ATOM 3717 C CA . PRO B 1 226 ? 7.574 -12.617 17.953 1 87.69 226 PRO B CA 1
ATOM 3718 C C . PRO B 1 226 ? 8.344 -11.305 17.828 1 87.69 226 PRO B C 1
ATOM 3720 O O . PRO B 1 226 ? 8.094 -10.367 18.594 1 87.69 226 PRO B O 1
ATOM 3723 N N . GLU B 1 227 ? 9.211 -11.195 16.859 1 88.81 227 GLU B N 1
ATOM 3724 C CA . GLU B 1 227 ? 10.016 -9.992 16.703 1 88.81 227 GLU B CA 1
ATOM 3725 C C . GLU B 1 227 ? 9.297 -8.961 15.836 1 88.81 227 GLU B C 1
ATOM 3727 O O . GLU B 1 227 ? 9.688 -7.793 15.797 1 88.81 227 GLU B O 1
ATOM 3732 N N . THR B 1 228 ? 8.32 -9.375 15.117 1 92.75 228 THR B N 1
ATOM 3733 C CA . THR B 1 228 ? 7.504 -8.445 14.352 1 92.75 228 THR B CA 1
ATOM 3734 C C . THR B 1 228 ? 6.691 -7.547 15.273 1 92.75 228 THR B C 1
ATOM 3736 O O . THR B 1 228 ? 6.164 -8 16.281 1 92.75 228 THR B O 1
ATOM 3739 N N . PRO B 1 229 ? 6.605 -6.234 15 1 94.12 229 PRO B N 1
ATOM 3740 C CA . PRO B 1 229 ? 5.891 -5.301 15.875 1 94.12 229 PRO B CA 1
ATOM 3741 C C . PRO B 1 229 ? 4.465 -5.75 16.188 1 94.12 229 PRO B C 1
ATOM 3743 O O . PRO B 1 229 ? 3.984 -5.562 17.297 1 94.12 229 PRO B O 1
ATOM 3746 N N . ILE B 1 230 ? 3.742 -6.23 15.219 1 95.81 230 ILE B N 1
ATOM 3747 C CA . ILE B 1 230 ? 2.523 -6.984 15.492 1 95.81 230 ILE B CA 1
ATOM 3748 C C . ILE B 1 230 ? 2.852 -8.469 15.602 1 95.81 230 ILE B C 1
ATOM 3750 O O . ILE B 1 230 ? 3.021 -9.156 14.586 1 95.81 230 ILE B O 1
ATOM 3754 N N . PRO B 1 231 ? 2.945 -8.961 16.797 1 93.25 231 PRO B N 1
ATOM 3755 C CA . PRO B 1 231 ? 3.602 -10.25 17.031 1 93.25 231 PRO B CA 1
ATOM 3756 C C . PRO B 1 231 ? 2.672 -11.438 16.812 1 93.25 231 PRO B C 1
ATOM 3758 O O . PRO B 1 231 ? 2.426 -12.219 17.734 1 93.25 231 PRO B O 1
ATOM 3761 N N . ARG B 1 232 ? 2.225 -11.594 15.648 1 93.19 232 ARG B N 1
ATOM 3762 C CA . ARG B 1 232 ? 1.459 -12.742 15.164 1 93.19 232 ARG B CA 1
ATOM 3763 C C . ARG B 1 232 ? 1.694 -12.969 13.672 1 93.19 232 ARG B C 1
ATOM 3765 O O . ARG B 1 232 ? 2.283 -12.117 13 1 93.19 232 ARG B O 1
ATOM 3772 N N . ALA B 1 233 ? 1.332 -14.141 13.234 1 94.19 233 ALA B N 1
ATOM 3773 C CA . ALA B 1 233 ? 1.218 -14.328 11.789 1 94.19 233 ALA B CA 1
ATOM 3774 C C . ALA B 1 233 ? -0.039 -13.656 11.242 1 94.19 233 ALA B C 1
ATOM 3776 O O . ALA B 1 233 ? -1.028 -13.5 11.961 1 94.19 233 ALA B O 1
ATOM 3777 N N . GLY B 1 234 ? 0.044 -13.117 10.023 1 96.31 234 GLY B N 1
ATOM 3778 C CA . GLY B 1 234 ? -1.172 -12.68 9.359 1 96.31 234 GLY B CA 1
ATOM 3779 C C . GLY B 1 234 ? -2.053 -13.836 8.914 1 96.31 234 GLY B C 1
ATOM 3780 O O . GLY B 1 234 ? -1.658 -15 9 1 96.31 234 GLY B O 1
ATOM 3781 N N . CYS B 1 235 ? -3.264 -13.508 8.484 1 96.56 235 CYS B N 1
ATOM 3782 C CA . CYS B 1 235 ? -4.168 -14.531 7.961 1 96.56 235 CYS B CA 1
ATOM 3783 C C . CYS B 1 235 ? -4.461 -14.297 6.484 1 96.56 235 CYS B C 1
ATOM 3785 O O . CYS B 1 235 ? -4.371 -13.172 6 1 96.56 235 CYS B O 1
ATOM 3787 N N . ALA B 1 236 ? -4.82 -15.375 5.793 1 97.69 236 ALA B N 1
ATOM 3788 C CA . ALA B 1 236 ? -5.102 -15.328 4.363 1 97.69 236 ALA B CA 1
ATOM 3789 C C . ALA B 1 236 ? -6.238 -14.352 4.062 1 97.69 236 ALA B C 1
ATOM 3791 O O . ALA B 1 236 ? -6.238 -13.695 3.02 1 97.69 236 ALA B O 1
ATOM 3792 N N . ASP B 1 237 ? -7.145 -14.211 4.973 1 97.88 237 ASP B N 1
ATOM 3793 C CA . ASP B 1 237 ? -8.289 -13.328 4.785 1 97.88 237 ASP B CA 1
ATOM 3794 C C . ASP B 1 237 ? -7.852 -11.859 4.77 1 97.88 237 ASP B C 1
ATOM 3796 O O . ASP B 1 237 ? -8.445 -11.039 4.07 1 97.88 237 ASP B O 1
ATOM 3800 N N . GLU B 1 238 ? -6.875 -11.516 5.559 1 98.38 238 GLU B N 1
ATOM 3801 C CA . GLU B 1 238 ? -6.352 -10.148 5.562 1 98.38 238 GLU B CA 1
ATOM 3802 C C . GLU B 1 238 ? -5.715 -9.797 4.219 1 98.38 238 GLU B C 1
ATOM 3804 O O . GLU B 1 238 ? -5.883 -8.688 3.717 1 98.38 238 GLU B O 1
ATOM 3809 N N . VAL B 1 239 ? -5.039 -10.758 3.609 1 98.62 239 VAL B N 1
ATOM 3810 C CA . VAL B 1 239 ? -4.492 -10.57 2.271 1 98.62 239 VAL B CA 1
ATOM 3811 C C . VAL B 1 239 ? -5.633 -10.445 1.261 1 98.62 239 VAL B C 1
ATOM 3813 O O . VAL B 1 239 ? -5.609 -9.57 0.393 1 98.62 239 VAL B O 1
ATOM 3816 N N . ALA B 1 240 ? -6.648 -11.305 1.421 1 98.81 240 ALA B N 1
ATOM 3817 C CA . ALA B 1 240 ? -7.797 -11.297 0.516 1 98.81 240 ALA B CA 1
ATOM 3818 C C . ALA B 1 240 ? -8.531 -9.961 0.566 1 98.81 240 ALA B C 1
ATOM 3820 O O . ALA B 1 240 ? -9.016 -9.477 -0.458 1 98.81 240 ALA B O 1
ATOM 3821 N N . SER B 1 241 ? -8.633 -9.352 1.768 1 98.75 241 SER B N 1
ATOM 3822 C CA . SER B 1 241 ? -9.281 -8.055 1.917 1 98.75 241 SER B CA 1
ATOM 3823 C C . SER B 1 241 ? -8.539 -6.973 1.137 1 98.75 241 SER B C 1
ATOM 3825 O O . SER B 1 241 ? -9.164 -6.105 0.525 1 98.75 241 SER B O 1
ATOM 3827 N N . LEU B 1 242 ? -7.246 -7.035 1.169 1 98.75 242 LEU B N 1
ATOM 3828 C CA . LEU B 1 242 ? -6.438 -6.07 0.432 1 98.75 242 LEU B CA 1
ATOM 3829 C C . LEU B 1 242 ? -6.594 -6.27 -1.072 1 98.75 242 LEU B C 1
ATOM 3831 O O . LEU B 1 242 ? -6.727 -5.297 -1.82 1 98.75 242 LEU B O 1
ATOM 3835 N N . VAL B 1 243 ? -6.633 -7.543 -1.532 1 98.88 243 VAL B N 1
ATOM 3836 C CA . VAL B 1 243 ? -6.863 -7.836 -2.941 1 98.88 243 VAL B CA 1
ATOM 3837 C C . VAL B 1 243 ? -8.227 -7.289 -3.367 1 98.88 243 VAL B C 1
ATOM 3839 O O . VAL B 1 243 ? -8.352 -6.676 -4.43 1 98.88 243 VAL B O 1
ATOM 3842 N N . ALA B 1 244 ? -9.242 -7.516 -2.537 1 98.75 244 ALA B N 1
ATOM 3843 C CA . ALA B 1 244 ? -10.586 -7.031 -2.84 1 98.75 244 ALA B CA 1
ATOM 3844 C C . ALA B 1 244 ? -10.602 -5.516 -2.984 1 98.75 244 ALA B C 1
ATOM 3846 O O . ALA B 1 244 ? -11.211 -4.98 -3.918 1 98.75 244 ALA B O 1
ATOM 3847 N N . PHE B 1 245 ? -9.953 -4.844 -2.137 1 98.75 245 PHE B N 1
ATOM 3848 C CA . PHE B 1 245 ? -9.875 -3.389 -2.213 1 98.75 245 PHE B CA 1
ATOM 3849 C C . PHE B 1 245 ? -9.203 -2.949 -3.508 1 98.75 245 PHE B C 1
ATOM 3851 O O . PHE B 1 245 ? -9.75 -2.143 -4.258 1 98.75 245 PHE B O 1
ATOM 3858 N N . LEU B 1 246 ? -8.008 -3.531 -3.82 1 98.62 246 LEU B N 1
ATOM 3859 C CA . LEU B 1 246 ? -7.191 -3.129 -4.957 1 98.62 246 LEU B CA 1
ATOM 3860 C C . LEU B 1 246 ? -7.887 -3.467 -6.273 1 98.62 246 LEU B C 1
ATOM 3862 O O . LEU B 1 246 ? -7.617 -2.84 -7.301 1 98.62 246 LEU B O 1
ATOM 3866 N N . SER B 1 247 ? -8.766 -4.469 -6.25 1 98.06 247 SER B N 1
ATOM 3867 C CA . SER B 1 247 ? -9.445 -4.887 -7.469 1 98.06 247 SER B CA 1
ATOM 3868 C C . SER B 1 247 ? -10.703 -4.062 -7.711 1 98.06 247 SER B C 1
ATOM 3870 O O . SER B 1 247 ? -11.344 -4.184 -8.758 1 98.06 247 SER B O 1
ATOM 3872 N N . GLY B 1 248 ? -11.086 -3.217 -6.758 1 96.75 248 GLY B N 1
ATOM 3873 C CA . GLY B 1 248 ? -12.344 -2.49 -6.832 1 96.75 248 GLY B CA 1
ATOM 3874 C C . GLY B 1 248 ? -12.18 -1.072 -7.348 1 96.75 248 GLY B C 1
ATOM 3875 O O . GLY B 1 248 ? -11.062 -0.596 -7.527 1 96.75 248 GLY B O 1
ATOM 3876 N N . PRO B 1 249 ? -13.289 -0.401 -7.508 1 95.88 249 PRO B N 1
ATOM 3877 C CA . PRO B 1 249 ? -13.281 0.942 -8.094 1 95.88 249 PRO B CA 1
ATOM 3878 C C . PRO B 1 249 ? -12.656 1.984 -7.168 1 95.88 249 PRO B C 1
ATOM 3880 O O . PRO B 1 249 ? -12.164 3.016 -7.633 1 95.88 249 PRO B O 1
ATOM 3883 N N . ASP B 1 250 ? -12.625 1.7 -5.863 1 97 250 ASP B N 1
ATOM 3884 C CA . ASP B 1 250 ? -12.062 2.645 -4.902 1 97 250 ASP B CA 1
ATOM 3885 C C . ASP B 1 250 ? -10.547 2.766 -5.078 1 97 250 ASP B C 1
ATOM 3887 O O . ASP B 1 250 ? -9.938 3.707 -4.57 1 97 250 ASP B O 1
ATOM 3891 N N . ALA B 1 251 ? -9.945 1.801 -5.805 1 98 251 ALA B N 1
ATOM 3892 C CA . ALA B 1 251 ? -8.5 1.784 -6 1 98 251 ALA B CA 1
ATOM 3893 C C . ALA B 1 251 ? -8.133 2.139 -7.441 1 98 251 ALA B C 1
ATOM 3895 O O . ALA B 1 251 ? -7.07 1.761 -7.93 1 98 251 ALA B O 1
ATOM 3896 N N . SER B 1 252 ? -9.023 2.924 -8.133 1 97.38 252 SER B N 1
ATOM 3897 C CA . SER B 1 252 ? -8.914 3.146 -9.57 1 97.38 252 SER B CA 1
ATOM 3898 C C . SER B 1 252 ? -7.691 3.986 -9.914 1 97.38 252 SER B C 1
ATOM 3900 O O . SER B 1 252 ? -7.254 4.012 -11.062 1 97.38 252 SER B O 1
ATOM 3902 N N . PHE B 1 253 ? -7.082 4.703 -8.93 1 98.19 253 PHE B N 1
ATOM 3903 C CA . PHE B 1 253 ? -5.922 5.539 -9.211 1 98.19 253 PHE B CA 1
ATOM 3904 C C . PHE B 1 253 ? -4.648 4.887 -8.68 1 98.19 253 PHE B C 1
ATOM 3906 O O . PHE B 1 253 ? -3.6 5.531 -8.609 1 98.19 253 PHE B O 1
ATOM 3913 N N . ILE B 1 254 ? -4.707 3.602 -8.25 1 98.69 254 ILE B N 1
ATOM 3914 C CA . ILE B 1 254 ? -3.557 2.84 -7.77 1 98.69 254 ILE B CA 1
ATOM 3915 C C . ILE B 1 254 ? -3.027 1.95 -8.891 1 98.69 254 ILE B C 1
ATOM 3917 O O . ILE B 1 254 ? -3.727 1.051 -9.359 1 98.69 254 ILE B O 1
ATOM 3921 N N . ASN B 1 255 ? -1.813 2.258 -9.305 1 98.25 255 ASN B N 1
ATOM 3922 C CA . ASN B 1 255 ? -1.189 1.532 -10.406 1 98.25 255 ASN B CA 1
ATOM 3923 C C . ASN B 1 255 ? 0.326 1.459 -10.242 1 98.25 255 ASN B C 1
ATOM 3925 O O . ASN B 1 255 ? 0.974 2.469 -9.961 1 98.25 255 ASN B O 1
ATOM 3929 N N . GLY B 1 256 ? 0.863 0.272 -10.328 1 97.75 256 GLY B N 1
ATOM 3930 C CA . GLY B 1 256 ? 2.303 0.087 -10.234 1 97.75 256 GLY B CA 1
ATOM 3931 C C . GLY B 1 256 ? 2.82 0.148 -8.812 1 97.75 256 GLY B C 1
ATOM 3932 O O . GLY B 1 256 ? 3.994 0.45 -8.586 1 97.75 256 GLY B O 1
ATOM 3933 N N . ALA B 1 257 ? 1.973 -0.036 -7.828 1 98.38 257 ALA B N 1
ATOM 3934 C CA . ALA B 1 257 ? 2.363 0.059 -6.422 1 98.38 257 ALA B CA 1
ATOM 3935 C C . ALA B 1 257 ? 2.527 -1.326 -5.805 1 98.38 257 ALA B C 1
ATOM 3937 O O . ALA B 1 257 ? 1.969 -2.305 -6.305 1 98.38 257 ALA B O 1
ATOM 3938 N N . ASP B 1 258 ? 3.346 -1.445 -4.82 1 98.69 258 ASP B N 1
ATOM 3939 C CA . ASP B 1 258 ? 3.457 -2.639 -3.986 1 98.69 258 ASP B CA 1
ATOM 3940 C C . ASP B 1 258 ? 2.949 -2.371 -2.57 1 98.69 258 ASP B C 1
ATOM 3942 O O . ASP B 1 258 ? 3.391 -1.425 -1.916 1 98.69 258 ASP B O 1
ATOM 3946 N N . PHE B 1 259 ? 2.043 -3.18 -2.127 1 98.69 259 PHE B N 1
ATOM 3947 C CA . PHE B 1 259 ? 1.422 -3.018 -0.818 1 98.69 259 PHE B CA 1
ATOM 3948 C C . PHE B 1 259 ? 1.973 -4.035 0.172 1 98.69 259 PHE B C 1
ATOM 3950 O O . PHE B 1 259 ? 1.696 -5.23 0.06 1 98.69 259 PHE B O 1
ATOM 3957 N N . VAL B 1 260 ? 2.703 -3.572 1.14 1 98.56 260 VAL B N 1
ATOM 3958 C CA . VAL B 1 260 ? 3.312 -4.426 2.154 1 98.56 260 VAL B CA 1
ATOM 3959 C C . VAL B 1 260 ? 2.312 -4.684 3.281 1 98.56 260 VAL B C 1
ATOM 3961 O O . VAL B 1 260 ? 1.715 -3.746 3.814 1 98.56 260 VAL B O 1
ATOM 3964 N N . ILE B 1 261 ? 2.055 -5.898 3.578 1 98.69 261 ILE B N 1
ATOM 3965 C CA . ILE B 1 261 ? 1.219 -6.344 4.688 1 98.69 261 ILE B CA 1
ATOM 3966 C C . ILE B 1 261 ? 1.978 -7.363 5.531 1 98.69 261 ILE B C 1
ATOM 3968 O O . ILE B 1 261 ? 1.97 -8.562 5.223 1 98.69 261 ILE B O 1
ATOM 3972 N N . ASP B 1 262 ? 2.725 -6.859 6.605 1 97.19 262 ASP B N 1
ATOM 3973 C CA . ASP B 1 262 ? 3.688 -7.75 7.238 1 97.19 262 ASP B CA 1
ATOM 3974 C C . ASP B 1 262 ? 3.805 -7.461 8.734 1 97.19 262 ASP B C 1
ATOM 3976 O O . ASP B 1 262 ? 4.848 -7.715 9.344 1 97.19 262 ASP B O 1
ATOM 3980 N N . GLY B 1 263 ? 2.818 -6.781 9.258 1 96.88 263 GLY B N 1
ATOM 3981 C CA . GLY B 1 263 ? 2.83 -6.48 10.68 1 96.88 263 GLY B CA 1
ATOM 3982 C C . GLY B 1 263 ? 3.955 -5.547 11.086 1 96.88 263 GLY B C 1
ATOM 3983 O O . GLY B 1 263 ? 4.223 -5.367 12.273 1 96.88 263 GLY B O 1
ATOM 3984 N N . GLY B 1 264 ? 4.676 -5.004 10.188 1 96.44 264 GLY B N 1
ATOM 3985 C CA . GLY B 1 264 ? 5.738 -4.051 10.469 1 96.44 264 GLY B CA 1
ATOM 3986 C C . GLY B 1 264 ? 7.125 -4.664 10.383 1 96.44 264 GLY B C 1
ATOM 3987 O O . GLY B 1 264 ? 8.117 -4.016 10.727 1 96.44 264 GLY B O 1
ATOM 3988 N N . ALA B 1 265 ? 7.266 -5.898 9.875 1 94.19 265 ALA B N 1
ATOM 3989 C CA . ALA B 1 265 ? 8.539 -6.613 9.852 1 94.19 265 ALA B CA 1
ATOM 3990 C C . ALA B 1 265 ? 9.578 -5.863 9.016 1 94.19 265 ALA B C 1
ATOM 3992 O O . ALA B 1 265 ? 10.711 -5.668 9.461 1 94.19 265 ALA B O 1
ATOM 3993 N N . THR B 1 266 ? 9.211 -5.422 7.836 1 94.31 266 THR B N 1
ATOM 3994 C CA . THR B 1 266 ? 10.148 -4.746 6.945 1 94.31 266 THR B CA 1
ATOM 3995 C C . THR B 1 266 ? 10.586 -3.41 7.535 1 94.31 266 THR B C 1
ATOM 3997 O O . THR B 1 266 ? 11.773 -3.082 7.527 1 94.31 266 THR B O 1
ATOM 4000 N N . ALA B 1 267 ? 9.641 -2.645 8.062 1 94.19 267 ALA B N 1
ATOM 4001 C CA . ALA B 1 267 ? 9.961 -1.354 8.672 1 94.19 267 ALA B CA 1
ATOM 4002 C C . ALA B 1 267 ? 10.875 -1.527 9.875 1 94.19 267 ALA B C 1
ATOM 4004 O O . ALA B 1 267 ? 11.844 -0.777 10.039 1 94.19 267 ALA B O 1
ATOM 4005 N N . ALA B 1 268 ? 10.578 -2.516 10.703 1 92.44 268 ALA B N 1
ATOM 4006 C CA . ALA B 1 268 ? 11.391 -2.781 11.891 1 92.44 268 ALA B CA 1
ATOM 4007 C C . ALA B 1 268 ? 12.812 -3.168 11.5 1 92.44 268 ALA B C 1
ATOM 4009 O O . ALA B 1 268 ? 13.773 -2.812 12.188 1 92.44 268 ALA B O 1
ATOM 4010 N N . SER B 1 269 ? 12.93 -3.859 10.438 1 88.69 269 SER B N 1
ATOM 4011 C CA . SER B 1 269 ? 14.242 -4.301 9.977 1 88.69 269 SER B CA 1
ATOM 4012 C C . SER B 1 269 ? 15.094 -3.119 9.516 1 88.69 269 SER B C 1
ATOM 4014 O O . SER B 1 269 ? 16.328 -3.197 9.516 1 88.69 269 SER B O 1
ATOM 4016 N N . ARG B 1 270 ? 14.469 -2.018 9.156 1 88.12 270 ARG B N 1
ATOM 4017 C CA . ARG B 1 270 ? 15.188 -0.848 8.656 1 88.12 270 ARG B CA 1
ATOM 4018 C C . ARG B 1 270 ? 15.609 0.065 9.797 1 88.12 270 ARG B C 1
ATOM 4020 O O . ARG B 1 270 ? 16.672 0.689 9.742 1 88.12 270 ARG B O 1
ATOM 4027 N N . PHE B 1 271 ? 14.828 0.16 10.812 1 85.19 271 PHE B N 1
ATOM 4028 C CA . PHE B 1 271 ? 15.062 1.249 11.75 1 85.19 271 PHE B CA 1
ATOM 4029 C C . PHE B 1 271 ? 15.078 0.733 13.188 1 85.19 271 PHE B C 1
ATOM 4031 O O . PHE B 1 271 ? 15.32 1.497 14.125 1 85.19 271 PHE B O 1
ATOM 4038 N N . SER B 1 272 ? 14.734 -0.376 13.359 1 72.44 272 SER B N 1
ATOM 4039 C CA . SER B 1 272 ? 14.703 -0.914 14.719 1 72.44 272 SER B CA 1
ATOM 4040 C C . SER B 1 272 ? 15.594 -2.145 14.844 1 72.44 272 SER B C 1
ATOM 4042 O O . SER B 1 272 ? 15.961 -2.762 13.844 1 72.44 272 SER B O 1
ATOM 4044 N N . ASP B 1 273 ? 16.406 -2.443 16.172 1 59.03 273 ASP B N 1
ATOM 4045 C CA . ASP B 1 273 ? 17.234 -3.609 16.453 1 59.03 273 ASP B CA 1
ATOM 4046 C C . ASP B 1 273 ? 16.719 -4.848 15.734 1 59.03 273 ASP B C 1
ATOM 4048 O O . ASP B 1 273 ? 15.656 -4.805 15.102 1 59.03 273 ASP B O 1
ATOM 4052 N N . PRO B 1 274 ? 16.797 -6.094 16.203 1 55.34 274 PRO B N 1
ATOM 4053 C CA . PRO B 1 274 ? 16.891 -7.367 15.484 1 55.34 274 PRO B CA 1
ATOM 4054 C C . PRO B 1 274 ? 15.68 -7.633 14.594 1 55.34 274 PRO B C 1
ATOM 4056 O O . PRO B 1 274 ? 14.547 -7.625 15.07 1 55.34 274 PRO B O 1
ATOM 4059 N N . ILE B 1 275 ? 15.25 -7.113 13.531 1 58.47 275 ILE B N 1
ATOM 4060 C CA . ILE B 1 275 ? 14.391 -7.816 12.578 1 58.47 275 ILE B CA 1
ATOM 4061 C C . ILE B 1 275 ? 15.258 -8.625 11.609 1 58.47 275 ILE B C 1
ATOM 4063 O O . ILE B 1 275 ? 16.422 -8.297 11.383 1 58.47 275 ILE B O 1
ATOM 4067 N N . LEU B 1 276 ? 14.891 -9.781 10.742 1 55.69 276 LEU B N 1
ATOM 4068 C CA . LEU B 1 276 ? 15.508 -10.906 10.062 1 55.69 276 LEU B CA 1
ATOM 4069 C C . LEU B 1 276 ? 16.281 -10.445 8.828 1 55.69 276 LEU B C 1
ATOM 4071 O O . LEU B 1 276 ? 15.797 -9.609 8.062 1 55.69 276 LEU B O 1
ATOM 4075 N N . GLU B 1 277 ? 17.625 -10.344 9.016 1 53.38 277 GLU B N 1
ATOM 4076 C CA . GLU B 1 277 ? 18.453 -10.211 7.828 1 53.38 277 GLU B CA 1
ATOM 4077 C C . GLU B 1 277 ? 18.422 -11.484 6.988 1 53.38 277 GLU B C 1
ATOM 4079 O O . GLU B 1 277 ? 18.641 -12.586 7.508 1 53.38 277 GLU B O 1
ATOM 4084 N N . LEU B 1 278 ? 17.562 -11.516 6.121 1 46.03 278 LEU B N 1
ATOM 4085 C CA . LEU B 1 278 ? 17.75 -12.695 5.281 1 46.03 278 LEU B CA 1
ATOM 4086 C C . LEU B 1 278 ? 19.188 -12.75 4.742 1 46.03 278 LEU B C 1
ATOM 4088 O O . LEU B 1 278 ? 19.781 -13.82 4.68 1 46.03 278 LEU B O 1
ATOM 4092 N N . VAL B 1 279 ? 19.484 -11.68 3.773 1 41.44 279 VAL B N 1
ATOM 4093 C CA . VAL B 1 279 ? 20.844 -11.594 3.264 1 41.44 279 VAL B CA 1
ATOM 4094 C C . VAL B 1 279 ? 21.438 -10.227 3.598 1 41.44 279 VAL B C 1
ATOM 4096 O O . VAL B 1 279 ? 20.703 -9.242 3.699 1 41.44 279 VAL B O 1
#

Radius of gyration: 23.07 Å; Cα contacts (8 Å, |Δi|>4): 1298; chains: 2; bounding box: 50×62×60 Å

Foldseek 3Di:
DFPAFEEEEEEDLFFLSLLLCQLAQVRHEYEYEEQDPVSQVVSVVVNVVVPGHYDYYHAQLLDLVRLLVVLVVRLSVHQHQEYEYAWAAALVPDALQVRCSTLQLSLLSNLVRNLVRHAANGEYEYEFACLLVLLVVLQDPVLLCLLQDPPSVCNCVDPSSPRRDGSSNSRNSSSVSSLNNQLSCQVSSVVRNYATEYEHEAAEDTPNVVVVCPDPCVVVNVVQQCVQQNRHHHYSNVVSVVSVCCRDPVVSVDHSYYHYHYSCLSVCVVPNPDRDNPD/DFPAAEEEEEEDLFFLSLLLCQLAQVRHEYEYEEQDPVSQVVSVVVNVVVPGHYDYYHAQLLDLVRLLVVLVVRRSVHQHQEYEYAWAAALVGDALQVRCSTLQLSLLSNLVRNLVRHAANGEYEYEFACLLVLLVVLQDPVLLCLLQDPPSVCNCVDPSSPRRDGSSNSRNSSSVSSLNNQLSCQVSSVVRNYATEYEHEAAEDTPNLVVVCPDPCVVVNVVQQCVQQNRHHHYSNVVSVVSVCCRDPVVSVDHSYYHYHYSCLSVCVVPNPDRDNPD

Secondary structure (DSSP, 8-state):
-----EEEEEE--SHHHHHHHHHH-TTSEEEEEES-HHHHHHHHHHHHHTT-EEEEEE--TT-HHHHHHHHHHHHHHSEEEEEEE-----GGGS-HHHHIIIIIIHHHHHHHHHTTTPPTTEEEEEE--THHHHTGGG--HHHHHHHHHS-GGGGGG-TTS-TTS-HHHHHHHHHHHHHHHHHHTHHHHHHHTEEEEEEEE-SEESHHHHHHHTSTTHHHHHHHHHHSSS-S-EEHHHHHHHHHHHHSGGGTT--S-EEEESTTHHHHHHHSSS-----/-----EEEEEE--SHHHHHHHHHH-TTSEEEEEES-HHHHHHHHHHHHHTT-EEEEEE--TT-HHHHHHHHHHHHHHSEEEEEEE-----GGGS-HHHHIIIIIIHHHHHHHHHTTTPPTTEEEEEE--THHHHTGGG--HHHHHHHHHS-GGGGGG-TTS-TTS-HHHHHHHHHHHHHHHHHHTHHHHHHHTEEEEEEEE-SEESHHHHHHHTSTTHHHHHHHHHHSSS-S-EEHHHHHHHHHHHHSGGGTT--S-EEEESTTHHHHHHHSS------

Organism: Fusarium oxysporum f. sp. lycopersici (strain 4287 / CBS 123668 / FGSC 9935 / NRRL 34936) (NCBI:txid426428)

Sequence (558 aa):
MASSRSGLLVLGAGGMGLAIARRLGAGRLVFLADNSPKVLDFAASSLRSDGHEVQTHIVDVSSNDSVKNLAKIASEAARLNAVVNTAGISPGMGTARRIFEVNLLGTANVIDVFLEVMPPGSSLISIASIAGYLVQKAISPELEKHLATSPREQLLGHDATDLEGSPELAYGISKWGNIVRMQAAIRQGQKKGVRLNTISPGVIMTAMIRKELDSELGDRLRKMIPETPIPRAGCADEVASLVAFLSGPDASFINGADFVIDGGATAASRFSDPILELVMASSRSGLLVLGAGGMGLAIARRLGAGRLVFLADNSPKVLDFAASSLRSDGHEVQTHIVDVSSNDSVKNLAKIASEAARLNAVVNTAGISPGMGTARRIFEVNLLGTANVIDVFLEVMPPGSSLISIASIAGYLVQKAISPELEKHLATSPREQLLGHDATDLEGSPELAYGISKWGNIVRMQAAIRQGQKKGVRLNTISPGVIMTAMIRKELDSELGDRLRKMIPETPIPRAGCADEVASLVAFLSGPDASFINGADFVIDGGATAASRFSDPILELV

Solvent-accessible surface area (backbone atoms only — not comparable to full-atom values): 27062 Å² total; per-residue (Å²): 123,78,39,89,42,45,18,35,36,29,33,20,34,52,53,50,28,39,32,31,46,61,71,60,22,76,90,23,46,26,37,38,24,25,73,42,69,68,47,41,51,54,38,45,52,56,40,43,73,74,67,39,49,72,47,79,43,83,32,48,51,58,34,56,65,42,44,45,51,49,48,54,56,49,47,62,64,15,40,38,41,30,39,38,40,51,51,63,64,57,46,88,73,42,52,13,41,54,28,36,38,36,32,29,44,10,47,46,38,50,52,63,50,41,59,73,62,38,46,66,81,15,24,40,37,38,56,42,28,42,49,19,69,38,32,50,86,77,52,46,73,68,53,48,49,41,48,27,65,47,55,74,92,50,56,77,68,42,82,85,54,50,49,84,46,54,24,62,57,30,40,13,52,18,24,35,27,44,47,42,25,39,21,45,41,30,60,64,21,37,80,38,37,30,35,26,36,29,36,19,40,46,63,45,62,33,67,68,44,56,54,38,52,72,41,91,59,10,63,59,53,64,54,43,32,69,56,16,52,44,61,53,66,40,48,32,56,43,55,21,46,51,51,51,46,58,54,35,78,61,27,72,43,43,22,29,33,61,42,54,38,34,20,17,36,69,27,31,46,73,61,41,79,86,41,80,72,73,96,125,79,41,90,43,45,19,36,37,31,33,21,35,51,52,52,28,38,32,32,46,62,70,61,23,74,90,24,47,26,37,39,24,25,73,43,70,69,47,44,51,53,40,46,54,56,39,44,74,74,68,39,48,72,45,77,43,82,31,46,49,57,34,56,67,43,46,44,51,49,47,51,55,50,46,62,63,15,39,37,42,30,38,36,40,52,51,64,63,57,45,89,73,40,51,14,40,55,27,35,37,36,34,29,46,10,47,48,36,50,53,63,51,44,58,73,61,38,46,66,82,15,24,42,37,37,56,43,27,43,49,19,67,36,32,50,87,76,53,48,74,65,52,49,50,40,49,26,64,46,54,72,92,50,55,76,70,42,81,85,53,50,50,84,47,53,24,60,56,30,41,14,52,19,24,35,27,44,49,43,25,39,20,43,41,29,60,64,22,36,79,37,37,32,36,26,36,30,36,19,41,44,63,46,64,34,68,67,45,56,54,37,51,73,41,90,60,10,63,59,52,62,53,43,32,69,55,17,52,43,61,53,65,39,49,33,58,44,54,20,46,51,51,50,47,58,54,34,78,62,27,72,43,43,22,28,32,61,42,53,37,34,19,16,36,70,27,31,45,72,62,42,78,84,40,80,72,75,95

Nearest PDB structures (foldseek):
  1w4z-assembly1_B-2  TM=8.124E-01  e=1.604E-17  Streptomyces coelicolor
  4imr-assembly1_A  TM=7.852E-01  e=3.047E-14  Agrobacterium fabrum str. C58
  8eh2-assembly1_A  TM=7.539E-01  e=2.718E-14  Acinetobacter baumannii
  7qy3-assembly1_C  TM=7.154E-01  e=6.316E-13  Ilumatobacter coccineus YM16-304
  7qy3-assembly4_J-2  TM=7.204E-01  e=8.284E-12  Ilumatobacter coccineus YM16-304

pLDDT: mean 93.33, std 10.04, range [37.53, 98.94]

InterPro domains:
  IPR002347 Short-chain dehydrogenase/reductase SDR [PF00106] (9-133)
  IPR002347 Short-chain dehydrogenase/reductase SDR [PF13561] (170-266)
  IPR002347 Short-chain dehydrogenase/reductase SDR [PR00081] (6-23)
  IPR002347 Short-chain dehydrogenase/reductase SDR [PR00081] (78-89)
  IPR002347 Short-chain dehydrogenase/reductase SDR [PR00081] (116-132)
  IPR002347 Short-chain dehydrogenase/reductase SDR [PR00081] (192-209)
  IPR002347 Short-chain dehydrogenase/reductase SDR [PR00081] (229-249)
  IPR036291 NAD(P)-binding domain superfamily [SSF51735] (9-267)
  IPR051122 SDR DHRS6-like [PTHR43477] (6-134)